Protein AF-A0A7Y4WJK6-F1 (afdb_monomer_lite)

pLDDT: mean 92.84, std 7.15, range [47.56, 98.62]

Foldseek 3Di:
DDDVVVVVVVVVVVVVVVVVVVVVVVVVVVVVVVVVVVVVLVVVLVVLLVVLVPFDLLDLVSLVVLLVSCVVCVVSPCPPPCNVVSVVSNVSSVVNNVLVVQLVVLVVLLVVLLVVLPDDDDALVVLVVSLVSLVVSLVSCVVVDDVVNVVSVVSNVSSVLVNLVNLLVVLLVQCVVCPPPLVRSLVSLVVSLVVLVVQLVVCVVVVPPVSVVRSVVSNVSSLVSQLVSLVVLCVVCVVVFDKDFCLDPPNVVQKDKDDFAQWDWDRDPLKIKTFWHAPVSPFWIKIWGCQVVFFFWKKKKWKKAWQDAWKKKWASDHPHDDPLIDIDIDAQDDPDDDHDPHGDMWIKMWTRGRQKTWIDIDDDPDPDDIDIDRRDSSHRRTHIIMMTGDHRIIMMINTIIMGGSD

Sequence (406 aa):
MLDDAARYGMFAALGLALVVGLVCLFVFRNKAAVKLAREAYEAEVAQIYKDLQGVDLTDPVAAERLIEMAGKKEGTWQDHELAPDIASLVARARSNLTSARERNASLERFTTAEAELKKSELPSERLKDLRRQLDESEVSLADAGAELVARVSQARLTADRLYATRLVEEARAAAREAGSNPRSGLVRLQPVEDELKTLLDRAFTAKNVEMQAFYTPLYQKAIEESDRLATALFQAEGEGLPWIDCLVPPQEGQWNPSKVRGFSHLIQGGALQIVGPDLDAGKMAVISIGDREQWRHFQADIEFVIEKGDLELYLRLGRSPNPNTLVYPLRTTSTSGVILQPGKKYAARISVIGSQFSARFVGEDIDTRPYVEDLAWMKARKGAIGLVVSPETRAKFTRFRVRELR

Secondary structure (DSSP, 8-state):
---HHHHHHHHHHHHHHHHHHHHHHHHHHHHHHHHHHHHHHHHHHHHHHHHHHTS-TTSHHHHHHHHHHHHHTHHHHTTSTTHHHHHHHHHHHHHHHHHHHHHHHHHHHHHHHHHHHTSTT--HHHHHHHHHHHHHHHHHTTTS-HHHHHHHHHHHHHHHHHHHHHHHHHHHHHHHHTTT-HHHHHHHHHHHHHHHHHHHHHHHHTT-HHHHHHHHHHHHHHHHHHHHHHHHHHHHHGGGSPPEETTSTTTGGG-EE---TT-EEEEETTEEEEEPPPGGG-S-EEEEE-TTT--SSEEEEEEEEEEES-EEEEEEE-SS--TTSEEEEEBSS-SSSPBPPTT-EEEEEEEEETTEEEEEE-STT---PPEEEE--TTS-SS-EEEEEE-TT-EEEEEEEEEEE--

Radius of gyration: 42.46 Å; chains: 1; bounding box: 92×77×132 Å

Structure (mmCIF, N/CA/C/O backbone):
data_AF-A0A7Y4WJK6-F1
#
_entry.id   AF-A0A7Y4WJK6-F1
#
loop_
_atom_site.group_PDB
_atom_site.id
_atom_site.type_symbol
_atom_site.label_atom_id
_atom_site.label_alt_id
_atom_site.label_comp_id
_atom_site.label_asym_id
_atom_site.label_entity_id
_atom_site.label_seq_id
_atom_site.pdbx_PDB_ins_code
_atom_site.Cartn_x
_atom_site.Cartn_y
_atom_site.Cartn_z
_atom_site.occupancy
_atom_site.B_iso_or_equiv
_atom_site.auth_seq_id
_atom_site.auth_comp_id
_atom_site.auth_asym_id
_atom_site.auth_atom_id
_atom_site.pdbx_PDB_model_num
ATOM 1 N N . MET A 1 1 ? 63.232 -52.433 -90.706 1.00 55.69 1 MET A N 1
ATOM 2 C CA . MET A 1 1 ? 62.154 -51.583 -91.253 1.00 55.69 1 MET A CA 1
ATOM 3 C C . MET A 1 1 ? 60.944 -51.777 -90.359 1.00 55.69 1 MET A C 1
ATOM 5 O O . MET A 1 1 ? 60.598 -52.923 -90.117 1.00 55.69 1 MET A O 1
ATOM 9 N N . LEU A 1 2 ? 60.397 -50.706 -89.780 1.00 47.56 2 LEU A N 1
ATOM 10 C CA . LEU A 1 2 ? 59.145 -50.788 -89.018 1.00 47.56 2 LEU A CA 1
ATOM 11 C C . LEU A 1 2 ? 58.011 -51.070 -90.009 1.00 47.56 2 LEU A C 1
ATOM 13 O O . LEU A 1 2 ? 57.878 -50.322 -90.976 1.00 47.56 2 LEU A O 1
ATOM 17 N N . ASP A 1 3 ? 57.264 -52.149 -89.769 1.00 65.81 3 ASP A N 1
ATOM 18 C CA . ASP A 1 3 ? 56.035 -52.499 -90.490 1.00 65.81 3 ASP A CA 1
ATOM 19 C C . ASP A 1 3 ? 55.069 -51.301 -90.473 1.00 65.81 3 ASP A C 1
ATOM 21 O O . ASP A 1 3 ? 55.027 -50.541 -89.497 1.00 65.81 3 ASP A O 1
ATOM 25 N N . ASP A 1 4 ? 54.312 -51.098 -91.547 1.00 70.19 4 ASP A N 1
ATOM 26 C CA . ASP A 1 4 ? 53.414 -49.952 -91.696 1.00 70.19 4 ASP A CA 1
ATOM 27 C C . ASP A 1 4 ? 52.376 -49.908 -90.563 1.00 70.19 4 ASP A C 1
ATOM 29 O O . ASP A 1 4 ? 52.038 -48.827 -90.075 1.00 70.19 4 ASP A O 1
ATOM 33 N N . ALA A 1 5 ? 51.987 -51.067 -90.018 1.00 72.12 5 ALA A N 1
ATOM 34 C CA . ALA A 1 5 ? 51.174 -51.166 -88.804 1.00 72.12 5 ALA A CA 1
ATOM 35 C C . ALA A 1 5 ? 51.825 -50.491 -87.574 1.00 72.12 5 ALA A C 1
ATOM 37 O O . ALA A 1 5 ? 51.150 -49.806 -86.802 1.00 72.12 5 ALA A O 1
ATOM 38 N N . ALA A 1 6 ? 53.146 -50.612 -87.407 1.00 72.31 6 ALA A N 1
ATOM 39 C CA . ALA A 1 6 ? 53.887 -49.980 -86.315 1.00 72.31 6 ALA A CA 1
ATOM 40 C C . ALA A 1 6 ? 54.078 -48.466 -86.531 1.00 72.31 6 ALA A C 1
ATOM 42 O O . ALA A 1 6 ? 54.103 -47.701 -85.564 1.00 72.31 6 ALA A O 1
ATOM 43 N N . ARG A 1 7 ? 54.151 -48.005 -87.790 1.00 71.69 7 ARG A N 1
ATOM 44 C CA . ARG A 1 7 ? 54.125 -46.570 -88.130 1.00 71.69 7 ARG A CA 1
ATOM 45 C C . ARG A 1 7 ? 52.771 -45.939 -87.816 1.00 71.69 7 ARG A C 1
ATOM 47 O O . ARG A 1 7 ? 52.741 -44.906 -87.150 1.00 71.69 7 ARG A O 1
ATOM 54 N N . TYR A 1 8 ? 51.666 -46.568 -88.219 1.00 74.06 8 TYR A N 1
ATOM 55 C CA . TYR A 1 8 ? 50.319 -46.103 -87.866 1.00 74.06 8 TYR A CA 1
ATOM 56 C C . TYR A 1 8 ? 50.085 -46.115 -86.349 1.00 74.06 8 TYR A C 1
ATOM 58 O O . TYR A 1 8 ? 49.538 -45.150 -85.816 1.00 74.06 8 TYR A O 1
ATOM 66 N N . GLY A 1 9 ? 50.575 -47.138 -85.640 1.00 72.81 9 GLY A N 1
ATOM 67 C CA . GLY A 1 9 ? 50.543 -47.196 -84.176 1.00 72.81 9 GLY A CA 1
ATOM 68 C C . GLY A 1 9 ? 51.303 -46.045 -83.502 1.00 72.81 9 GLY A C 1
ATOM 69 O O . GLY A 1 9 ? 50.788 -45.447 -82.560 1.00 72.81 9 GLY A O 1
ATOM 70 N N . MET A 1 10 ? 52.482 -45.668 -84.013 1.00 78.88 10 MET A N 1
ATOM 71 C CA . MET A 1 10 ? 53.229 -44.501 -83.518 1.00 78.88 10 MET A CA 1
ATOM 72 C C . MET A 1 10 ? 52.511 -43.177 -83.788 1.00 78.88 10 MET A C 1
ATOM 74 O O . MET A 1 10 ? 52.454 -42.340 -82.891 1.00 78.88 10 MET A O 1
ATOM 78 N N . PHE A 1 11 ? 51.949 -42.968 -84.983 1.00 76.88 11 PHE A N 1
ATOM 79 C CA . PHE A 1 11 ? 51.205 -41.738 -85.285 1.00 76.88 11 PHE A CA 1
ATOM 80 C C . PHE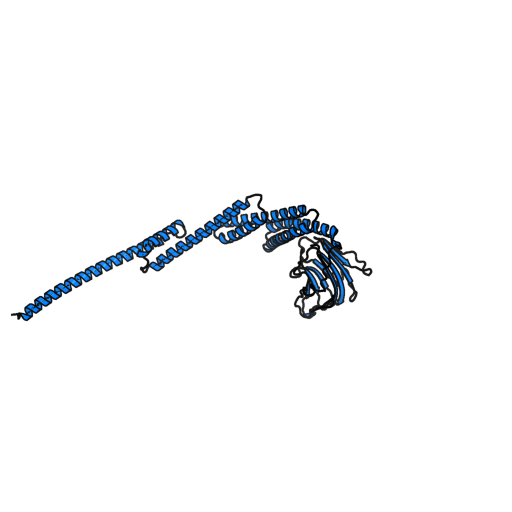 A 1 11 ? 49.920 -41.625 -84.455 1.00 76.88 11 PHE A C 1
ATOM 82 O O . PHE A 1 11 ? 49.604 -40.540 -83.968 1.00 76.88 11 PHE A O 1
ATOM 89 N N . ALA A 1 12 ? 49.223 -42.740 -84.222 1.00 76.06 12 ALA A N 1
ATOM 90 C CA . ALA A 1 12 ? 48.072 -42.790 -83.326 1.00 76.06 12 ALA A CA 1
ATOM 91 C C . ALA A 1 12 ? 48.471 -42.503 -81.867 1.00 76.06 12 ALA A C 1
ATOM 93 O O . ALA A 1 12 ? 47.815 -41.703 -81.204 1.00 76.06 12 ALA A O 1
ATOM 94 N N . ALA A 1 13 ? 49.575 -43.081 -81.380 1.00 77.06 13 ALA A N 1
ATOM 95 C CA . ALA A 1 13 ? 50.097 -42.818 -80.038 1.00 77.06 13 ALA A CA 1
ATOM 96 C C . ALA A 1 13 ? 50.561 -41.360 -79.860 1.00 77.06 13 ALA A C 1
ATOM 98 O O . ALA A 1 13 ? 50.298 -40.759 -78.820 1.00 77.06 13 ALA A O 1
ATOM 99 N N . LEU A 1 14 ? 51.192 -40.766 -80.879 1.00 77.12 14 LEU A N 1
ATOM 100 C CA . LEU A 1 14 ? 51.616 -39.363 -80.868 1.00 77.12 14 LEU A CA 1
ATOM 101 C C . LEU A 1 14 ? 50.408 -38.416 -80.878 1.00 77.12 14 LEU A C 1
ATOM 103 O O . LEU A 1 14 ? 50.378 -37.457 -80.111 1.00 77.12 14 LEU A O 1
ATOM 107 N N . GLY A 1 15 ? 49.390 -38.712 -81.694 1.00 77.50 15 GLY A N 1
ATOM 108 C CA . GLY A 1 15 ? 48.125 -37.976 -81.708 1.00 77.50 15 GLY A CA 1
ATOM 109 C C . GLY A 1 15 ? 47.393 -38.057 -80.368 1.00 77.50 15 GLY A C 1
ATOM 110 O O . GLY A 1 15 ? 46.933 -37.039 -79.853 1.00 77.50 15 GLY A O 1
ATOM 111 N N . LEU A 1 16 ? 47.360 -39.241 -79.749 1.00 81.44 16 LEU A N 1
ATOM 112 C CA . LEU A 1 16 ? 46.761 -39.443 -78.430 1.00 81.44 16 LEU A CA 1
ATOM 113 C C . LEU A 1 16 ? 47.537 -38.698 -77.332 1.00 81.44 16 LEU A C 1
ATOM 115 O O . LEU A 1 16 ? 46.925 -38.046 -76.491 1.00 81.44 16 LEU A O 1
ATOM 119 N N . ALA A 1 17 ? 48.872 -38.716 -77.373 1.00 81.06 17 ALA A N 1
ATOM 120 C CA . ALA A 1 17 ? 49.714 -37.952 -76.453 1.00 81.06 17 ALA A CA 1
ATOM 121 C C . ALA A 1 17 ? 49.498 -36.434 -76.590 1.00 81.06 17 ALA A C 1
ATOM 123 O O . ALA A 1 17 ? 49.477 -35.726 -75.584 1.00 81.06 17 ALA A O 1
ATOM 124 N N . LEU A 1 18 ? 49.274 -35.934 -77.810 1.00 82.38 18 LEU A N 1
ATOM 125 C CA . LEU A 1 18 ? 48.967 -34.524 -78.077 1.00 82.38 18 LEU A CA 1
ATOM 126 C C . LEU A 1 18 ? 47.593 -34.121 -77.518 1.00 82.38 18 LEU A C 1
ATOM 128 O O . LEU A 1 18 ? 47.473 -33.080 -76.871 1.00 82.38 18 LEU A O 1
ATOM 132 N N . VAL A 1 19 ? 46.572 -34.965 -77.703 1.00 80.56 19 VAL A N 1
ATOM 133 C CA . VAL A 1 19 ? 45.224 -34.749 -77.147 1.00 80.56 19 VAL A CA 1
ATOM 134 C C . VAL A 1 19 ? 45.246 -34.795 -75.617 1.00 80.56 19 VAL A C 1
ATOM 136 O O . VAL A 1 19 ? 44.721 -33.890 -74.971 1.00 80.56 19 VAL A O 1
ATOM 139 N N . VAL A 1 20 ? 45.905 -35.793 -75.021 1.00 83.12 20 VAL A N 1
ATOM 140 C CA . VAL A 1 20 ? 46.068 -35.896 -73.560 1.00 83.12 20 VAL A CA 1
ATOM 141 C C . VAL A 1 20 ? 46.860 -34.703 -73.018 1.00 83.12 20 VAL A C 1
ATOM 143 O O . VAL A 1 20 ? 46.471 -34.125 -72.006 1.00 83.12 20 VAL A O 1
ATOM 146 N N . GLY A 1 21 ? 47.918 -34.272 -73.711 1.00 79.50 21 GLY A N 1
ATOM 147 C CA . GLY A 1 21 ? 48.689 -33.079 -73.365 1.00 79.50 21 GLY A CA 1
ATOM 148 C C . GLY A 1 21 ? 47.840 -31.805 -73.351 1.00 79.50 21 GLY A C 1
ATOM 149 O O . GLY A 1 21 ? 47.899 -31.046 -72.384 1.00 79.50 21 GLY A O 1
ATOM 150 N N . LEU A 1 22 ? 46.996 -31.597 -74.368 1.00 77.94 22 LEU A N 1
ATOM 151 C CA . LEU A 1 22 ? 46.071 -30.458 -74.446 1.00 77.94 22 LEU A CA 1
ATOM 152 C C . LEU A 1 22 ? 45.006 -30.486 -73.340 1.00 77.94 22 LEU A C 1
ATOM 154 O O . LEU A 1 22 ? 44.755 -29.456 -72.711 1.00 77.94 22 LEU A O 1
ATOM 158 N N . VAL A 1 23 ? 44.418 -31.654 -73.059 1.00 80.94 23 VAL A N 1
ATOM 159 C CA . VAL A 1 23 ? 43.433 -31.823 -71.977 1.00 80.94 23 VAL A CA 1
ATOM 160 C C . VAL A 1 23 ? 44.075 -31.571 -70.612 1.00 80.94 23 VAL A C 1
ATOM 162 O O . VAL A 1 23 ? 43.521 -30.824 -69.807 1.00 80.94 23 VAL A O 1
ATOM 165 N N . CYS A 1 24 ? 45.267 -32.114 -70.354 1.00 79.75 24 CYS A N 1
ATOM 166 C CA . CYS A 1 24 ? 46.012 -31.858 -69.121 1.00 79.75 24 CYS A CA 1
ATOM 167 C C . CYS A 1 24 ? 46.331 -30.369 -68.955 1.00 79.75 24 CYS A C 1
ATOM 169 O O . CYS A 1 24 ? 46.125 -29.819 -67.876 1.00 79.75 24 CYS A O 1
ATOM 171 N N . LEU A 1 25 ? 46.772 -29.689 -70.016 1.00 80.38 25 LEU A N 1
ATOM 172 C CA . LEU A 1 25 ? 47.079 -28.258 -69.984 1.00 80.38 25 LEU A CA 1
ATOM 173 C C . LEU A 1 25 ? 45.817 -27.419 -69.711 1.00 80.38 25 LEU A C 1
ATOM 175 O O . LEU A 1 25 ? 45.866 -26.491 -68.903 1.00 80.38 25 LEU A O 1
ATOM 179 N N . PHE A 1 26 ? 44.670 -27.782 -70.296 1.00 81.62 26 PHE A N 1
ATOM 180 C CA . PHE A 1 26 ? 43.377 -27.158 -69.999 1.00 81.62 26 PHE A CA 1
ATOM 181 C C . PHE A 1 26 ? 42.953 -27.378 -68.540 1.00 81.62 26 PHE A C 1
ATOM 183 O O . PHE A 1 26 ? 42.590 -26.422 -67.856 1.00 81.62 26 PHE A O 1
ATOM 190 N N . VAL A 1 27 ? 43.072 -28.605 -68.022 1.00 83.81 27 VAL A N 1
ATOM 191 C CA . VAL A 1 27 ? 42.762 -28.933 -66.620 1.00 83.81 27 VAL A CA 1
ATOM 192 C C . VAL A 1 27 ? 43.695 -28.200 -65.654 1.00 83.81 27 VAL A C 1
ATOM 194 O O . VAL A 1 27 ? 43.219 -27.674 -64.652 1.00 83.81 27 VAL A O 1
ATOM 197 N N . PHE A 1 28 ? 44.998 -28.109 -65.937 1.00 82.62 28 PHE A N 1
ATOM 198 C CA . PHE A 1 28 ? 45.945 -27.371 -65.096 1.00 82.62 28 PHE A CA 1
ATOM 199 C C . PHE A 1 28 ? 45.692 -25.863 -65.122 1.00 82.62 28 PHE A C 1
ATOM 201 O O . PHE A 1 28 ? 45.712 -25.241 -64.062 1.00 82.62 28 PHE A O 1
ATOM 208 N N . ARG A 1 29 ? 45.385 -25.273 -66.287 1.00 81.38 29 ARG A N 1
ATOM 209 C CA . ARG A 1 29 ? 44.998 -23.854 -66.378 1.00 81.38 29 ARG A CA 1
ATOM 210 C C . ARG A 1 29 ? 43.688 -23.578 -65.651 1.00 81.38 29 ARG A C 1
ATOM 212 O O . ARG A 1 29 ? 43.610 -22.586 -64.937 1.00 81.38 29 ARG A O 1
ATOM 219 N N . ASN A 1 30 ? 42.700 -24.463 -65.775 1.00 82.94 30 ASN A N 1
ATOM 220 C CA . ASN A 1 30 ? 41.426 -24.322 -65.077 1.00 82.94 30 ASN A CA 1
ATOM 221 C C . ASN A 1 30 ? 41.602 -24.486 -63.557 1.00 82.94 30 ASN A C 1
ATOM 223 O O . ASN A 1 30 ? 41.109 -23.670 -62.792 1.00 82.94 30 ASN A O 1
ATOM 227 N N . LYS A 1 31 ? 42.401 -25.460 -63.097 1.00 84.00 31 LYS A N 1
ATOM 228 C CA . LYS A 1 31 ? 42.748 -25.618 -61.671 1.00 84.00 31 LYS A CA 1
ATOM 229 C C . LYS A 1 31 ? 43.512 -24.416 -61.116 1.00 84.00 31 LYS A C 1
ATOM 231 O O . LYS A 1 31 ? 43.225 -23.997 -60.001 1.00 84.00 31 LYS A O 1
ATOM 236 N N . ALA A 1 32 ? 44.459 -23.857 -61.872 1.00 83.69 32 ALA A N 1
ATOM 237 C CA . ALA A 1 32 ? 45.187 -22.656 -61.470 1.00 83.69 32 ALA A CA 1
ATOM 238 C C . ALA A 1 32 ? 44.264 -21.429 -61.402 1.00 83.69 32 ALA A C 1
ATOM 240 O O . ALA A 1 32 ? 44.330 -20.679 -60.434 1.00 83.69 32 ALA A O 1
ATOM 241 N N . ALA A 1 33 ? 43.363 -21.261 -62.377 1.00 83.19 33 ALA A N 1
ATOM 242 C CA . ALA A 1 33 ? 42.370 -20.188 -62.379 1.00 83.19 33 ALA A CA 1
ATOM 243 C C . ALA A 1 33 ? 41.377 -20.314 -61.212 1.00 83.19 33 ALA A C 1
ATOM 245 O O . ALA A 1 33 ? 41.121 -19.333 -60.523 1.00 83.19 33 ALA A O 1
ATOM 246 N N . VAL A 1 34 ? 40.879 -21.523 -60.935 1.00 86.25 34 VAL A N 1
ATOM 247 C CA . VAL A 1 34 ? 39.997 -21.807 -59.790 1.00 86.25 34 VAL A CA 1
ATOM 248 C C . VAL A 1 34 ? 40.718 -21.573 -58.463 1.00 86.25 34 VAL A C 1
ATOM 250 O O . VAL A 1 34 ? 40.135 -20.999 -57.549 1.00 86.25 34 VAL A O 1
ATOM 253 N N . LYS A 1 35 ? 41.992 -21.972 -58.350 1.00 89.38 35 LYS A N 1
ATOM 254 C CA . LYS A 1 35 ? 42.796 -21.734 -57.146 1.00 89.38 35 LYS A CA 1
ATOM 255 C C . LYS A 1 35 ? 43.020 -20.238 -56.903 1.00 89.38 35 LYS A C 1
ATOM 257 O O . LYS A 1 35 ? 42.784 -19.784 -55.794 1.00 89.38 35 LYS A O 1
ATOM 262 N N . LEU A 1 36 ? 43.401 -19.478 -57.932 1.00 88.75 36 LEU A N 1
ATOM 263 C CA . LEU A 1 36 ? 43.565 -18.023 -57.834 1.00 88.75 36 LEU A CA 1
ATOM 264 C C . LEU A 1 36 ? 42.248 -17.317 -57.491 1.00 88.75 36 LEU A C 1
ATOM 266 O O . LEU A 1 36 ? 42.242 -16.410 -56.667 1.00 88.75 36 LEU A O 1
ATOM 270 N N . ALA A 1 37 ? 41.129 -17.744 -58.085 1.00 88.12 37 ALA A N 1
ATOM 271 C CA . ALA A 1 37 ? 39.809 -17.205 -57.761 1.00 88.12 37 ALA A CA 1
ATOM 272 C C . ALA A 1 37 ? 39.413 -17.496 -56.304 1.00 88.12 37 ALA A C 1
ATOM 274 O O . ALA A 1 37 ? 38.860 -16.627 -55.636 1.00 88.12 37 ALA A O 1
ATOM 275 N N . ARG A 1 38 ? 39.743 -18.689 -55.793 1.00 89.75 38 ARG A N 1
ATOM 276 C CA . ARG A 1 38 ? 39.518 -19.059 -54.392 1.00 89.75 38 ARG A CA 1
ATOM 277 C C . ARG A 1 38 ? 40.401 -18.263 -53.430 1.00 89.75 38 ARG A C 1
ATOM 279 O O . ARG A 1 38 ? 39.884 -17.757 -52.447 1.00 89.75 38 ARG A O 1
ATOM 286 N N . GLU A 1 39 ? 41.692 -18.110 -53.718 1.00 92.06 39 GLU A N 1
ATOM 287 C CA . GLU A 1 39 ? 42.607 -17.300 -52.896 1.00 92.06 39 GLU A CA 1
ATOM 288 C C . GLU A 1 39 ? 42.183 -15.822 -52.874 1.00 92.06 39 GLU A C 1
ATOM 290 O O . GLU A 1 39 ? 42.229 -15.182 -51.826 1.00 92.06 39 GLU A O 1
ATOM 295 N N . ALA A 1 40 ? 41.720 -15.284 -54.008 1.00 91.25 40 ALA A N 1
ATOM 296 C CA . ALA A 1 40 ? 41.178 -13.928 -54.082 1.00 91.25 40 ALA A CA 1
ATOM 297 C C . ALA A 1 40 ? 39.896 -13.775 -53.247 1.00 91.25 40 ALA A C 1
ATOM 299 O O . ALA A 1 40 ? 39.759 -12.790 -52.526 1.00 91.25 40 ALA A O 1
ATOM 300 N N . TYR A 1 41 ? 38.997 -14.762 -53.302 1.00 92.06 41 TYR A N 1
ATOM 301 C CA . TYR A 1 41 ? 37.787 -14.810 -52.481 1.00 92.06 41 TYR A CA 1
ATOM 302 C C . TYR A 1 41 ? 38.105 -14.894 -50.980 1.00 92.06 41 TYR A C 1
ATOM 304 O O . TYR A 1 41 ? 37.588 -14.103 -50.196 1.00 92.06 41 TYR A O 1
ATOM 312 N N . GLU A 1 42 ? 39.004 -15.795 -50.575 1.00 93.75 42 GLU A N 1
ATOM 313 C CA . GLU A 1 42 ? 39.449 -15.936 -49.181 1.00 93.75 42 GLU A CA 1
ATOM 314 C C . GLU A 1 42 ? 40.096 -14.636 -48.669 1.00 93.75 42 GLU A C 1
ATOM 316 O O . GLU A 1 42 ? 39.792 -14.182 -47.565 1.00 93.75 42 GLU A O 1
ATOM 321 N N . ALA A 1 43 ? 40.935 -13.985 -49.484 1.00 93.75 43 ALA A N 1
ATOM 322 C CA . ALA A 1 43 ? 41.545 -12.700 -49.146 1.00 93.75 43 ALA A CA 1
ATOM 323 C C . ALA A 1 43 ? 40.510 -11.569 -49.033 1.00 93.75 43 ALA A C 1
ATOM 325 O O . ALA A 1 43 ? 40.604 -10.736 -48.129 1.00 93.75 43 ALA A O 1
ATOM 326 N N . GLU A 1 44 ? 39.513 -11.543 -49.920 1.00 93.50 44 GLU A N 1
ATOM 327 C CA . GLU A 1 44 ? 38.426 -10.568 -49.873 1.00 93.50 44 GLU A CA 1
ATOM 328 C C . GLU A 1 44 ? 37.595 -10.728 -48.595 1.00 93.50 44 GLU A C 1
ATOM 330 O O . GLU A 1 44 ? 37.392 -9.747 -47.876 1.00 93.50 44 GLU A O 1
ATOM 335 N N . VAL A 1 45 ? 37.175 -11.950 -48.250 1.00 94.06 45 VAL A N 1
ATOM 336 C CA . VAL A 1 45 ? 36.393 -12.198 -47.029 1.00 94.06 45 VAL A CA 1
ATOM 337 C C . VAL A 1 45 ? 37.217 -11.949 -45.765 1.00 94.06 45 VAL A C 1
ATOM 339 O O . VAL A 1 45 ? 36.705 -11.361 -44.810 1.00 94.06 45 VAL A O 1
ATOM 342 N N . ALA A 1 46 ? 38.503 -12.308 -45.752 1.00 94.38 46 ALA A N 1
ATOM 343 C CA . ALA A 1 46 ? 39.397 -11.991 -44.639 1.00 94.38 46 ALA A CA 1
ATOM 344 C C . ALA A 1 46 ? 39.554 -10.474 -44.438 1.00 94.38 46 ALA A C 1
ATOM 346 O O . ALA A 1 46 ? 39.570 -9.998 -43.300 1.00 94.38 46 ALA A O 1
ATOM 347 N N . GLN A 1 47 ? 39.623 -9.703 -45.528 1.00 94.69 47 GLN A N 1
ATOM 348 C CA . GLN A 1 47 ? 39.662 -8.245 -45.457 1.00 94.69 47 GLN A CA 1
ATOM 349 C C . GLN A 1 47 ? 38.339 -7.674 -44.934 1.00 94.69 47 GLN A C 1
ATOM 351 O O . GLN A 1 47 ? 38.373 -6.823 -44.050 1.00 94.69 47 GLN A O 1
ATOM 356 N N . ILE A 1 48 ? 37.188 -8.185 -45.397 1.00 93.69 48 ILE A N 1
ATOM 357 C CA . ILE A 1 48 ? 35.868 -7.813 -44.857 1.00 93.69 48 ILE A CA 1
ATOM 358 C C . ILE A 1 48 ? 35.838 -8.050 -43.349 1.00 93.69 48 ILE A C 1
ATOM 360 O O . ILE A 1 48 ? 35.504 -7.147 -42.591 1.00 93.69 48 ILE A O 1
ATOM 364 N N . TYR A 1 49 ? 36.222 -9.244 -42.899 1.00 95.75 49 TYR A N 1
ATOM 365 C CA . TYR A 1 49 ? 36.230 -9.572 -41.479 1.00 95.75 49 TYR A CA 1
ATOM 366 C C . TYR A 1 49 ? 37.122 -8.619 -40.670 1.00 95.75 49 TYR A C 1
ATOM 368 O O . TYR A 1 49 ? 36.692 -8.098 -39.642 1.00 95.75 49 TYR A O 1
ATOM 376 N N . LYS A 1 50 ? 38.331 -8.328 -41.163 1.00 96.06 50 LYS A N 1
ATOM 377 C CA . LYS A 1 50 ? 39.265 -7.390 -40.528 1.00 96.06 50 LYS A CA 1
ATOM 378 C C . LYS A 1 50 ? 38.695 -5.972 -40.432 1.00 96.06 50 LYS A C 1
ATOM 380 O O . LYS A 1 50 ? 38.835 -5.336 -39.388 1.00 96.06 50 LYS A O 1
ATOM 385 N N . ASP A 1 51 ? 38.042 -5.499 -41.491 1.00 93.00 51 ASP A N 1
ATOM 386 C CA . ASP A 1 51 ? 37.404 -4.182 -41.523 1.00 93.00 51 ASP A CA 1
ATOM 387 C C . ASP A 1 51 ? 36.267 -4.096 -40.494 1.00 93.00 51 ASP A C 1
ATOM 389 O O . ASP A 1 51 ? 36.169 -3.106 -39.770 1.00 93.00 51 ASP A O 1
ATOM 393 N N . LEU A 1 52 ? 35.447 -5.149 -40.369 1.00 94.69 52 LEU A N 1
ATOM 394 C CA . LEU A 1 52 ? 34.352 -5.208 -39.392 1.00 94.69 52 LEU A CA 1
ATOM 395 C C . LEU A 1 52 ? 34.868 -5.342 -37.949 1.00 94.69 52 LEU A C 1
ATOM 397 O O . LEU A 1 52 ? 34.303 -4.745 -37.037 1.00 94.69 52 LEU A O 1
ATOM 401 N N . GLN A 1 53 ? 35.948 -6.095 -37.721 1.00 95.31 53 GLN A N 1
ATOM 402 C CA . GLN A 1 53 ? 36.524 -6.292 -36.386 1.00 95.31 53 GLN A CA 1
ATOM 403 C C . GLN A 1 53 ? 37.110 -4.998 -35.797 1.00 95.31 53 GLN A C 1
ATOM 405 O O . GLN A 1 53 ? 37.135 -4.837 -34.578 1.00 95.31 53 GLN A O 1
ATOM 410 N N . GLY A 1 54 ? 37.576 -4.077 -36.646 1.00 92.62 54 GLY A N 1
ATOM 411 C CA . GLY A 1 54 ? 38.129 -2.787 -36.226 1.00 92.62 54 GLY A CA 1
ATOM 412 C C . GLY A 1 54 ? 37.088 -1.738 -35.824 1.00 92.62 54 GLY A C 1
ATOM 413 O O . GLY A 1 54 ? 37.467 -0.655 -35.382 1.00 92.62 54 GLY A O 1
ATOM 414 N N . VAL A 1 55 ? 35.793 -2.023 -35.989 1.00 94.25 55 VAL A N 1
ATOM 415 C CA . VAL A 1 55 ? 34.719 -1.077 -35.677 1.00 94.25 55 VAL A CA 1
ATOM 416 C C . VAL A 1 55 ? 34.412 -1.091 -34.180 1.00 94.25 55 VAL A C 1
ATOM 418 O O . VAL A 1 55 ? 34.131 -2.138 -33.597 1.00 94.25 55 VAL A O 1
ATOM 421 N N . ASP A 1 56 ? 34.400 0.089 -33.561 1.00 93.31 56 ASP A N 1
ATOM 422 C CA . ASP A 1 56 ? 33.937 0.249 -32.185 1.00 93.31 56 ASP A CA 1
ATOM 423 C C . ASP A 1 56 ? 32.417 0.041 -32.104 1.00 93.31 56 ASP A C 1
ATOM 425 O O . ASP A 1 56 ? 31.626 0.889 -32.510 1.00 93.31 56 ASP A O 1
ATOM 429 N N . LEU A 1 57 ? 31.996 -1.102 -31.563 1.00 91.88 57 LEU A N 1
ATOM 430 C CA . LEU A 1 57 ? 30.581 -1.446 -31.413 1.00 91.88 57 LEU A CA 1
ATOM 431 C C . LEU A 1 57 ? 29.862 -0.631 -30.328 1.00 91.88 57 LEU A C 1
ATOM 433 O O . LEU A 1 57 ? 28.648 -0.789 -30.172 1.00 91.88 57 LEU A O 1
ATOM 437 N N . THR A 1 58 ? 30.584 0.168 -29.537 1.00 88.62 58 THR A N 1
ATOM 438 C CA . THR A 1 58 ? 29.994 1.017 -28.494 1.00 88.62 58 THR A CA 1
ATOM 439 C C . THR A 1 58 ? 29.465 2.341 -29.045 1.00 88.62 58 THR A C 1
ATOM 441 O O . THR A 1 58 ? 28.548 2.910 -28.451 1.00 88.62 58 THR A O 1
ATOM 444 N N . ASP A 1 59 ? 29.959 2.782 -30.208 1.00 92.06 59 ASP A N 1
ATOM 445 C CA . ASP A 1 59 ? 29.420 3.915 -30.960 1.00 92.06 59 ASP A CA 1
ATOM 446 C C . ASP A 1 59 ? 28.243 3.455 -31.852 1.00 92.06 59 ASP A C 1
ATOM 448 O O . ASP A 1 59 ? 28.437 2.656 -32.776 1.00 92.06 59 ASP A O 1
ATOM 452 N N . PRO A 1 60 ? 27.009 3.956 -31.632 1.00 90.69 60 PRO A N 1
ATOM 453 C CA . PRO A 1 60 ? 25.845 3.593 -32.440 1.00 90.69 60 PRO A CA 1
ATOM 454 C C . PRO A 1 60 ? 26.017 3.856 -33.941 1.00 90.69 60 PRO A C 1
ATOM 456 O O . PRO A 1 60 ? 25.507 3.081 -34.751 1.00 90.69 60 PRO A O 1
ATOM 459 N N . VAL A 1 61 ? 26.744 4.915 -34.323 1.00 93.88 61 VAL A N 1
ATOM 460 C CA . VAL A 1 61 ? 26.977 5.259 -35.737 1.00 93.88 61 VAL A CA 1
ATOM 461 C C . VAL A 1 61 ? 27.921 4.244 -36.377 1.00 93.88 61 VAL A C 1
ATOM 463 O O . VAL A 1 61 ? 27.707 3.802 -37.507 1.00 93.88 61 VAL A O 1
ATOM 466 N N . ALA A 1 62 ? 28.960 3.842 -35.650 1.00 92.75 62 ALA A N 1
ATOM 467 C CA . ALA A 1 62 ? 29.898 2.819 -36.081 1.00 92.75 62 ALA A CA 1
ATOM 468 C C . ALA A 1 62 ? 29.223 1.436 -36.185 1.00 92.75 62 ALA A C 1
ATOM 470 O O . ALA A 1 62 ? 29.392 0.745 -37.192 1.00 92.75 62 ALA A O 1
ATOM 471 N N . ALA A 1 63 ? 28.377 1.066 -35.216 1.00 93.62 63 ALA A N 1
ATOM 472 C CA . ALA A 1 63 ? 27.592 -0.169 -35.250 1.00 93.62 63 ALA A CA 1
ATOM 473 C C . ALA A 1 63 ? 26.63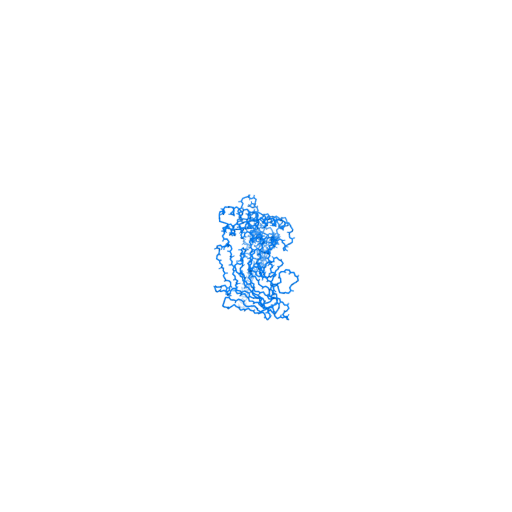0 -0.231 -36.455 1.00 93.62 63 ALA A C 1
ATOM 475 O O . ALA A 1 63 ? 26.520 -1.272 -37.105 1.00 93.62 63 ALA A O 1
ATOM 476 N N . GLU A 1 64 ? 25.968 0.879 -36.799 1.00 95.31 64 GLU A N 1
ATOM 477 C CA . GLU A 1 64 ? 25.102 0.964 -37.982 1.00 95.31 64 GLU A CA 1
ATOM 478 C C . GLU A 1 64 ? 25.897 0.801 -39.285 1.00 95.31 64 GLU A C 1
ATOM 480 O O . GLU A 1 64 ? 25.516 0.005 -40.148 1.00 95.31 64 GLU A O 1
ATOM 485 N N . ARG A 1 65 ? 27.060 1.461 -39.389 1.00 94.69 65 ARG A N 1
ATOM 486 C CA . ARG A 1 65 ? 27.978 1.300 -40.529 1.00 94.69 65 ARG A CA 1
ATOM 487 C C . ARG A 1 65 ? 28.456 -0.140 -40.694 1.00 94.69 65 ARG A C 1
ATOM 489 O O . ARG A 1 65 ? 28.557 -0.609 -41.824 1.00 94.69 65 ARG A O 1
ATOM 496 N N . LEU A 1 66 ? 28.736 -0.850 -39.599 1.00 96.38 66 LEU A N 1
ATOM 497 C CA . LEU A 1 66 ? 29.116 -2.265 -39.644 1.00 96.38 66 LEU A CA 1
ATOM 498 C C . LEU A 1 66 ? 27.993 -3.125 -40.223 1.00 96.38 66 LEU A C 1
ATOM 500 O O . LEU A 1 66 ? 28.248 -3.946 -41.103 1.00 96.38 66 LEU A O 1
ATOM 504 N N . ILE A 1 67 ? 26.755 -2.927 -39.758 1.00 96.25 67 ILE A N 1
ATOM 505 C CA . ILE A 1 67 ? 25.585 -3.666 -40.252 1.00 96.25 67 ILE A CA 1
ATOM 506 C C . ILE A 1 67 ? 25.377 -3.394 -41.746 1.00 96.25 67 ILE A C 1
ATOM 508 O O . ILE A 1 67 ? 25.156 -4.331 -42.513 1.00 96.25 67 ILE A O 1
ATOM 512 N N . GLU A 1 68 ? 25.479 -2.132 -42.167 1.00 96.69 68 GLU A N 1
ATOM 513 C CA . GLU A 1 68 ? 25.346 -1.741 -43.571 1.00 96.69 68 GLU A CA 1
ATOM 514 C C . GLU A 1 68 ? 26.451 -2.364 -44.440 1.00 96.69 68 GLU A C 1
ATOM 516 O O . GLU A 1 68 ? 26.172 -2.907 -45.511 1.00 96.69 68 GLU A O 1
ATOM 521 N N . MET A 1 69 ? 27.704 -2.326 -43.977 1.00 94.06 69 MET A N 1
ATOM 522 C CA . MET A 1 69 ? 28.853 -2.880 -44.694 1.00 94.06 69 MET A CA 1
ATOM 523 C C . MET A 1 69 ? 28.763 -4.402 -44.835 1.00 94.06 69 MET A C 1
ATOM 525 O O . MET A 1 69 ? 28.988 -4.926 -45.928 1.00 94.06 69 MET A O 1
ATOM 529 N N . ALA A 1 70 ? 28.400 -5.104 -43.758 1.00 95.38 70 ALA A N 1
ATOM 530 C CA . ALA A 1 70 ? 28.210 -6.549 -43.778 1.00 95.38 70 ALA A CA 1
ATOM 531 C C . ALA A 1 70 ? 27.045 -6.947 -44.696 1.00 95.38 70 ALA A C 1
ATOM 533 O O . ALA A 1 70 ? 27.200 -7.867 -45.496 1.00 95.38 70 ALA A O 1
ATOM 534 N N . GLY A 1 71 ? 25.921 -6.220 -44.648 1.00 95.88 71 GLY A N 1
ATOM 535 C CA . GLY A 1 71 ? 24.752 -6.473 -45.497 1.00 95.88 71 GLY A CA 1
ATOM 536 C C . GLY A 1 71 ? 25.019 -6.238 -46.987 1.00 95.88 71 GLY A C 1
ATOM 537 O O . GLY A 1 71 ? 24.649 -7.061 -47.818 1.00 95.88 71 GLY A O 1
ATOM 538 N N . LYS A 1 72 ? 25.745 -5.169 -47.350 1.00 96.12 72 LYS A N 1
ATOM 539 C CA . LYS A 1 72 ? 26.134 -4.907 -48.753 1.00 96.12 72 LYS A CA 1
ATOM 540 C C . LYS A 1 72 ? 26.998 -6.013 -49.361 1.00 96.12 72 LYS A C 1
ATOM 542 O O . LYS A 1 72 ? 27.019 -6.150 -50.580 1.00 96.12 72 LYS A O 1
ATOM 547 N N . LYS A 1 73 ? 27.719 -6.769 -48.528 1.00 95.31 73 LYS A N 1
ATOM 548 C CA . LYS A 1 73 ? 28.630 -7.841 -48.947 1.00 95.31 73 LYS A CA 1
ATOM 549 C C . LYS A 1 73 ? 28.149 -9.238 -48.546 1.00 95.31 73 LYS A C 1
ATOM 551 O O . LYS A 1 73 ? 28.936 -10.171 -48.617 1.00 95.31 73 LYS A O 1
ATOM 556 N N . GLU A 1 74 ? 26.890 -9.396 -48.131 1.00 94.81 74 GLU A N 1
ATOM 557 C CA . GLU A 1 74 ? 26.351 -10.659 -47.597 1.00 94.81 74 GLU A CA 1
ATOM 558 C C . GLU A 1 74 ? 26.586 -11.842 -48.542 1.00 94.81 74 GLU A C 1
ATOM 560 O O . GLU A 1 74 ? 27.179 -12.841 -48.140 1.00 94.81 74 GLU A O 1
ATOM 565 N N . GLY A 1 75 ? 26.279 -11.671 -49.832 1.00 93.81 75 GLY A N 1
ATOM 566 C CA . GLY A 1 75 ? 26.521 -12.698 -50.851 1.00 93.81 75 GLY A CA 1
ATOM 567 C C . GLY A 1 75 ? 27.997 -13.061 -51.077 1.00 93.81 75 GLY A C 1
ATOM 568 O O . GLY A 1 75 ? 28.272 -14.067 -51.719 1.00 93.81 75 GLY A O 1
ATOM 569 N N . THR A 1 76 ? 28.943 -12.269 -50.562 1.00 92.50 76 THR A N 1
ATOM 570 C CA . THR A 1 76 ? 30.387 -12.526 -50.667 1.00 92.50 76 THR A CA 1
ATOM 571 C C . THR A 1 76 ? 30.924 -13.327 -49.485 1.00 92.50 76 THR A C 1
ATOM 573 O O . THR A 1 76 ? 31.925 -14.004 -49.638 1.00 92.50 76 THR A O 1
ATOM 576 N N . TRP A 1 77 ? 30.327 -13.264 -48.294 1.00 95.62 77 TRP A N 1
ATOM 577 C CA . TRP A 1 77 ? 30.901 -13.925 -47.110 1.00 95.62 77 TRP A CA 1
ATOM 578 C C . TRP A 1 77 ? 30.021 -15.019 -46.511 1.00 95.62 77 TRP A C 1
ATOM 580 O O . TRP A 1 77 ? 30.523 -15.797 -45.704 1.00 95.62 77 TRP A O 1
ATOM 590 N N . GLN A 1 78 ? 28.742 -15.107 -46.883 1.00 94.56 78 GLN A N 1
ATOM 591 C CA . GLN A 1 78 ? 27.767 -15.996 -46.240 1.00 94.56 78 GLN A CA 1
ATOM 592 C C . GLN A 1 78 ? 28.124 -17.490 -46.324 1.00 94.56 78 GLN A C 1
ATOM 594 O O . GLN A 1 78 ? 27.858 -18.226 -45.377 1.00 94.56 78 GLN A O 1
ATOM 599 N N . ASP A 1 79 ? 28.785 -17.916 -47.403 1.00 94.06 79 ASP A N 1
ATOM 600 C CA . ASP A 1 79 ? 29.230 -19.302 -47.607 1.00 94.06 79 ASP A CA 1
ATOM 601 C C . ASP A 1 79 ? 30.706 -19.532 -47.206 1.00 94.06 79 ASP A C 1
ATOM 603 O O . ASP A 1 79 ? 31.282 -20.584 -47.486 1.00 94.06 79 ASP A O 1
ATOM 607 N N . HIS A 1 80 ? 31.359 -18.543 -46.583 1.00 96.31 80 HIS A N 1
ATOM 608 C CA . HIS A 1 80 ? 32.756 -18.627 -46.144 1.00 96.31 80 HIS A CA 1
ATOM 609 C C . HIS A 1 80 ? 32.882 -19.194 -44.718 1.00 96.31 80 HIS A C 1
ATOM 611 O O . HIS A 1 80 ? 31.993 -19.039 -43.886 1.00 96.31 80 HIS A O 1
ATOM 617 N N . GLU A 1 81 ? 34.041 -19.764 -44.374 1.00 95.06 81 GLU A N 1
ATOM 618 C CA . GLU A 1 81 ? 34.321 -20.299 -43.026 1.00 95.06 81 GLU A CA 1
ATOM 619 C C . GLU A 1 81 ? 34.238 -19.234 -41.912 1.00 95.06 81 GLU A C 1
ATOM 621 O O . GLU A 1 81 ? 33.947 -19.555 -40.764 1.00 95.06 81 GLU A O 1
ATOM 626 N N . LEU A 1 82 ? 34.435 -17.959 -42.265 1.00 95.88 82 LEU A N 1
ATOM 627 C CA . LEU A 1 82 ? 34.325 -16.795 -41.365 1.00 95.88 82 LEU A CA 1
ATOM 628 C C . LEU A 1 82 ? 32.889 -16.264 -41.223 1.00 95.88 82 LEU A C 1
ATOM 630 O O . LEU A 1 82 ? 32.659 -15.315 -40.470 1.00 95.88 82 LEU A O 1
ATOM 634 N N . ALA A 1 83 ? 31.913 -16.844 -41.928 1.00 95.88 83 ALA A N 1
ATOM 635 C CA . ALA A 1 83 ? 30.519 -16.415 -41.847 1.00 95.88 83 ALA A CA 1
ATOM 636 C C . ALA A 1 83 ? 29.965 -16.393 -40.407 1.00 95.88 83 ALA A C 1
ATOM 638 O O . ALA A 1 83 ? 29.303 -15.411 -40.063 1.00 95.88 83 ALA A O 1
ATOM 639 N N . PRO A 1 84 ? 30.248 -17.381 -39.527 1.00 97.19 84 PRO A N 1
ATOM 640 C CA . PRO A 1 84 ? 29.775 -17.349 -38.142 1.00 97.19 84 PRO A CA 1
ATOM 641 C C . PRO A 1 84 ? 30.331 -16.164 -37.340 1.00 97.19 84 PRO A C 1
ATOM 643 O O . PRO A 1 84 ? 29.602 -15.549 -36.559 1.00 97.19 84 PRO A O 1
ATOM 646 N N . A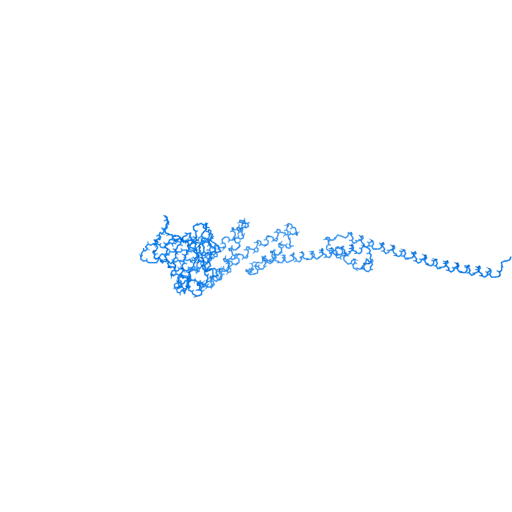SP A 1 85 ? 31.598 -15.802 -37.558 1.00 97.00 85 ASP A N 1
ATOM 647 C CA . ASP A 1 85 ? 32.252 -14.697 -36.853 1.00 97.00 85 ASP A CA 1
ATOM 648 C C . ASP A 1 85 ? 31.720 -13.338 -37.322 1.00 97.00 85 ASP A C 1
ATOM 650 O O . ASP A 1 85 ? 31.413 -12.464 -36.502 1.00 97.00 85 ASP A O 1
ATOM 654 N N . ILE A 1 86 ? 31.534 -13.176 -38.638 1.00 96.25 86 ILE A N 1
ATOM 655 C CA . ILE A 1 86 ? 30.906 -11.988 -39.230 1.00 96.25 86 ILE A CA 1
ATOM 656 C C . ILE A 1 86 ? 29.457 -11.859 -38.738 1.00 96.25 86 ILE A C 1
ATOM 658 O O . ILE A 1 86 ? 29.057 -10.788 -38.275 1.00 96.25 86 ILE A O 1
ATOM 662 N N . ALA A 1 87 ? 28.684 -12.948 -38.740 1.00 96.56 87 ALA A N 1
ATOM 663 C CA . ALA A 1 87 ? 27.317 -12.960 -38.221 1.00 96.56 87 ALA A CA 1
ATOM 664 C C . ALA A 1 87 ? 27.260 -12.602 -36.724 1.00 96.56 87 ALA A C 1
ATOM 666 O O . ALA A 1 87 ? 26.386 -11.844 -36.303 1.00 96.56 87 ALA A O 1
ATOM 667 N N . SER A 1 88 ? 28.219 -13.079 -35.924 1.00 96.94 88 SER A N 1
ATOM 668 C CA . SER A 1 88 ? 28.359 -12.728 -34.505 1.00 96.94 88 SER A CA 1
ATOM 669 C C . SER A 1 88 ? 28.666 -11.239 -34.292 1.00 96.94 88 SER A C 1
ATOM 671 O O . SER A 1 88 ? 28.099 -10.606 -33.396 1.00 96.94 88 SER A O 1
ATOM 673 N N . LEU A 1 89 ? 29.527 -10.634 -35.120 1.00 96.00 89 LEU A N 1
ATOM 674 C CA . LEU A 1 89 ? 29.778 -9.185 -35.102 1.00 96.00 89 LEU A CA 1
ATOM 675 C C . LEU A 1 89 ? 28.514 -8.388 -35.451 1.00 96.00 89 LEU A C 1
ATOM 677 O O . LEU A 1 89 ? 28.154 -7.464 -34.719 1.00 96.00 89 LEU A O 1
ATOM 681 N N . VAL A 1 90 ? 27.799 -8.783 -36.508 1.00 96.50 90 VAL A N 1
ATOM 682 C CA . VAL A 1 90 ? 26.536 -8.148 -36.918 1.00 96.50 90 VAL A CA 1
ATOM 683 C C . VAL A 1 90 ? 25.473 -8.268 -35.823 1.00 96.50 90 VAL A C 1
ATOM 685 O O . VAL A 1 90 ? 24.786 -7.290 -35.523 1.00 96.50 90 VAL A O 1
ATOM 688 N N . ALA A 1 91 ? 25.342 -9.435 -35.189 1.00 96.81 91 ALA A N 1
ATOM 689 C CA . ALA A 1 91 ? 24.394 -9.653 -34.098 1.00 96.81 91 ALA A CA 1
ATOM 690 C C . ALA A 1 91 ? 24.705 -8.767 -32.881 1.00 96.81 91 ALA A C 1
ATOM 692 O O . ALA A 1 91 ? 23.798 -8.132 -32.339 1.00 96.81 91 ALA A O 1
ATOM 693 N N . ARG A 1 92 ? 25.982 -8.656 -32.489 1.00 96.31 92 ARG A N 1
ATOM 694 C CA . ARG A 1 92 ? 26.418 -7.755 -31.408 1.00 96.31 92 ARG A CA 1
ATOM 695 C C . ARG A 1 92 ? 26.160 -6.288 -31.742 1.00 96.31 92 ARG A C 1
ATOM 697 O O . ARG A 1 92 ? 25.616 -5.574 -30.905 1.00 96.31 92 ARG A O 1
ATOM 704 N N . ALA A 1 93 ? 26.471 -5.853 -32.963 1.00 95.62 93 ALA A N 1
ATOM 705 C CA . ALA A 1 93 ? 26.185 -4.494 -33.422 1.00 95.62 93 ALA A CA 1
ATOM 706 C C . ALA A 1 93 ? 24.681 -4.175 -33.360 1.00 95.62 93 ALA A C 1
ATOM 708 O O . ALA A 1 93 ? 24.291 -3.133 -32.835 1.00 95.62 93 ALA A O 1
ATOM 709 N N . ARG A 1 94 ? 23.823 -5.101 -33.820 1.00 96.19 94 ARG A N 1
ATOM 710 C CA . ARG A 1 94 ? 22.358 -4.967 -33.721 1.00 96.19 94 ARG A CA 1
ATOM 711 C C . ARG A 1 94 ? 21.895 -4.879 -32.269 1.00 96.19 94 ARG A C 1
ATOM 713 O O . ARG A 1 94 ? 21.099 -4.003 -31.949 1.00 96.19 94 ARG A O 1
ATOM 720 N N . SER A 1 95 ? 22.406 -5.749 -31.397 1.00 95.12 95 SER A N 1
ATOM 721 C CA . SER A 1 95 ? 22.081 -5.735 -29.967 1.00 95.12 95 SER A CA 1
ATOM 722 C C . SER A 1 95 ? 22.453 -4.401 -29.318 1.00 95.12 95 SER A C 1
ATOM 724 O O . SER A 1 95 ? 21.613 -3.790 -28.664 1.00 95.12 95 SER A O 1
ATOM 726 N N . ASN A 1 96 ? 23.673 -3.907 -29.549 1.00 93.69 96 ASN A N 1
ATOM 727 C CA . ASN A 1 96 ? 24.140 -2.635 -28.992 1.00 93.69 96 ASN A CA 1
ATOM 728 C C . ASN A 1 96 ? 23.300 -1.451 -29.478 1.00 93.69 96 ASN A C 1
ATOM 730 O O . ASN A 1 96 ? 22.959 -0.571 -28.690 1.00 93.69 96 ASN A O 1
ATOM 734 N N . LEU A 1 97 ? 22.934 -1.441 -30.760 1.00 94.56 97 LEU A N 1
ATOM 735 C CA . LEU A 1 97 ? 22.106 -0.397 -31.352 1.00 94.56 97 LEU A CA 1
ATOM 736 C C . LEU A 1 97 ? 20.672 -0.419 -30.798 1.00 94.56 97 LEU A C 1
ATOM 738 O O . LEU A 1 97 ? 20.122 0.642 -30.500 1.00 94.56 97 LEU A O 1
ATOM 742 N N . THR A 1 98 ? 20.089 -1.599 -30.573 1.00 94.56 98 THR A N 1
ATOM 743 C CA . THR A 1 98 ? 18.804 -1.739 -29.868 1.00 94.56 98 THR A CA 1
ATOM 744 C C . THR A 1 98 ? 18.902 -1.213 -28.437 1.00 94.56 98 THR A C 1
ATOM 746 O O . THR A 1 98 ? 18.122 -0.339 -28.063 1.00 94.56 98 THR A O 1
ATOM 749 N N . SER A 1 99 ? 19.911 -1.631 -27.667 1.00 90.94 99 SER A N 1
ATOM 750 C CA . SER A 1 99 ? 20.109 -1.150 -26.293 1.00 90.94 99 SER A CA 1
ATOM 751 C C . SER A 1 99 ? 20.383 0.358 -26.225 1.00 90.94 99 SER A C 1
ATOM 753 O O . SER A 1 99 ? 19.943 1.035 -25.298 1.00 90.94 99 SER A O 1
ATOM 755 N N . ALA A 1 100 ? 21.093 0.933 -27.201 1.00 91.44 100 ALA A N 1
ATOM 756 C CA . ALA A 1 100 ? 21.289 2.379 -27.295 1.00 91.44 100 ALA A CA 1
ATOM 757 C C . ALA A 1 100 ? 19.969 3.115 -27.583 1.00 91.44 100 ALA A C 1
ATOM 759 O O . ALA A 1 100 ? 19.682 4.125 -26.940 1.00 91.44 100 ALA A O 1
ATOM 760 N N . ARG A 1 101 ? 19.134 2.591 -28.492 1.00 93.19 101 ARG A N 1
ATOM 761 C CA . ARG A 1 101 ? 17.801 3.145 -28.785 1.00 93.19 101 ARG A CA 1
ATOM 762 C C . ARG A 1 101 ? 16.879 3.090 -27.569 1.00 93.19 101 ARG A C 1
ATOM 764 O O . ARG A 1 101 ? 16.228 4.085 -27.270 1.00 93.19 101 ARG A O 1
ATOM 771 N N . GLU A 1 102 ? 16.851 1.972 -26.849 1.00 93.19 102 GLU A N 1
ATOM 772 C CA . GLU A 1 102 ? 16.045 1.808 -25.632 1.00 93.19 102 GLU A CA 1
ATOM 773 C C . GLU A 1 102 ? 16.480 2.765 -24.516 1.00 93.19 102 GLU A C 1
ATOM 775 O O . GLU A 1 102 ? 15.633 3.415 -23.896 1.00 93.19 102 GLU A O 1
ATOM 780 N N . ARG A 1 103 ? 17.794 2.923 -24.300 1.00 91.38 103 ARG A N 1
ATOM 781 C CA . ARG A 1 103 ? 18.332 3.906 -23.346 1.00 91.38 103 ARG A CA 1
ATOM 782 C C . ARG A 1 103 ? 17.970 5.336 -23.735 1.00 91.38 103 ARG A C 1
ATOM 784 O O . ARG A 1 103 ? 17.503 6.086 -22.884 1.00 91.38 103 ARG A O 1
ATOM 791 N N . ASN A 1 104 ? 18.113 5.704 -25.009 1.00 92.88 104 ASN A N 1
ATOM 792 C CA . ASN A 1 104 ? 17.749 7.039 -25.491 1.00 92.88 104 ASN A CA 1
ATOM 793 C C . ASN A 1 104 ? 16.245 7.312 -25.352 1.00 92.88 104 ASN A C 1
ATOM 795 O O . ASN A 1 104 ? 15.865 8.378 -24.877 1.00 92.88 104 ASN A O 1
ATOM 799 N N . ALA A 1 105 ? 15.391 6.341 -25.685 1.00 94.69 105 ALA A N 1
ATOM 800 C CA . ALA A 1 105 ? 13.948 6.459 -25.492 1.00 94.69 105 ALA A CA 1
ATOM 801 C C . ALA A 1 105 ? 13.581 6.610 -24.005 1.00 94.69 105 ALA A C 1
ATOM 803 O O . ALA A 1 105 ? 12.700 7.395 -23.655 1.00 94.69 105 ALA A O 1
ATOM 804 N N . SER A 1 106 ? 14.272 5.891 -23.117 1.00 95.06 106 SER A N 1
ATOM 805 C CA . SER A 1 106 ? 14.086 6.013 -21.664 1.00 95.06 106 SER A CA 1
ATOM 806 C C . SER A 1 106 ? 14.534 7.385 -21.152 1.00 95.06 106 SER A C 1
ATOM 808 O O . SER A 1 106 ? 13.821 8.014 -20.373 1.00 95.06 106 SER A O 1
ATOM 810 N N . LEU A 1 107 ? 15.658 7.906 -21.654 1.00 96.00 107 LEU A N 1
ATOM 811 C CA . LEU A 1 107 ? 16.149 9.249 -21.340 1.00 96.00 107 LEU A CA 1
ATOM 812 C C . LEU A 1 107 ? 15.197 10.350 -21.829 1.00 96.00 107 LEU A C 1
ATOM 814 O O . LEU A 1 107 ? 14.979 11.333 -21.122 1.00 96.00 107 LEU A O 1
ATOM 818 N N . GLU A 1 108 ? 14.612 10.199 -23.015 1.00 96.75 108 GLU A N 1
ATOM 819 C CA . GLU A 1 108 ? 13.630 11.142 -23.556 1.00 96.75 108 GLU A CA 1
ATOM 820 C C . GLU A 1 108 ? 12.346 11.156 -22.713 1.00 96.75 108 GLU A C 1
ATOM 822 O O . GLU A 1 108 ? 11.849 12.227 -22.347 1.00 96.75 108 GLU A O 1
ATOM 827 N N . ARG A 1 109 ? 11.845 9.972 -22.328 1.00 95.81 109 ARG A N 1
ATOM 828 C CA . ARG A 1 109 ? 10.704 9.839 -21.406 1.00 95.81 109 ARG A CA 1
ATOM 829 C C . ARG A 1 109 ? 11.000 10.480 -20.055 1.00 95.81 109 ARG A C 1
ATOM 831 O O . ARG A 1 109 ? 10.186 11.270 -19.579 1.00 95.81 109 ARG A O 1
ATOM 838 N N . PHE A 1 110 ? 12.170 10.202 -19.478 1.00 97.81 110 PHE A N 1
ATOM 839 C CA . PHE A 1 110 ? 12.613 10.826 -18.233 1.00 97.81 110 PHE A CA 1
ATOM 840 C C . PHE A 1 110 ? 12.672 12.352 -18.364 1.00 97.81 110 PHE A C 1
ATOM 842 O O . PHE A 1 110 ? 12.112 13.063 -17.537 1.00 97.81 110 PHE A O 1
ATOM 849 N N . THR A 1 111 ? 13.296 12.864 -19.425 1.00 97.12 111 THR A N 1
ATOM 850 C CA . THR A 1 111 ? 13.443 14.309 -19.658 1.00 97.12 111 THR A CA 1
ATOM 851 C C . THR A 1 111 ? 12.084 14.993 -19.808 1.00 97.12 111 THR A C 1
ATOM 853 O O . THR A 1 111 ? 11.867 16.079 -19.271 1.00 97.12 111 THR A O 1
ATOM 856 N N . THR A 1 112 ? 11.141 14.335 -20.483 1.00 97.00 112 THR A N 1
ATOM 857 C CA . THR A 1 112 ? 9.758 14.807 -20.617 1.00 97.00 112 THR A CA 1
ATOM 858 C C . THR A 1 112 ? 9.055 14.852 -19.261 1.00 97.00 112 THR A C 1
ATOM 860 O O . THR A 1 112 ? 8.454 15.872 -18.920 1.00 97.00 112 THR A O 1
ATOM 863 N N . ALA A 1 113 ? 9.174 13.789 -18.460 1.00 96.75 113 ALA A N 1
ATOM 864 C CA . ALA A 1 113 ? 8.608 13.733 -17.114 1.00 96.75 113 ALA A CA 1
ATOM 865 C C . ALA A 1 113 ? 9.224 14.799 -16.187 1.00 96.75 113 ALA A C 1
ATOM 867 O O . ALA A 1 113 ? 8.500 15.495 -15.475 1.00 96.75 113 ALA A O 1
ATOM 868 N N . GLU A 1 114 ? 10.546 14.991 -16.236 1.00 96.56 114 GLU A N 1
ATOM 869 C CA . GLU A 1 114 ? 11.267 16.014 -15.468 1.00 96.56 114 GLU A CA 1
ATOM 870 C C . GLU A 1 114 ? 10.824 17.434 -15.859 1.00 96.56 114 GLU A C 1
ATOM 872 O O . GLU A 1 114 ? 10.625 18.288 -14.994 1.00 96.56 114 GLU A O 1
ATOM 877 N N . ALA A 1 115 ? 10.641 17.703 -17.155 1.00 96.56 115 ALA A N 1
ATOM 878 C CA . ALA A 1 115 ? 10.127 18.983 -17.632 1.00 96.56 115 ALA A CA 1
ATOM 879 C C . ALA A 1 115 ? 8.673 19.213 -17.197 1.00 96.56 115 ALA A C 1
ATOM 881 O O . ALA A 1 115 ? 8.298 20.331 -16.843 1.00 96.56 115 ALA A O 1
ATOM 882 N N . GLU A 1 116 ? 7.853 18.163 -17.193 1.00 96.19 116 GLU A N 1
ATOM 883 C CA . GLU A 1 116 ? 6.466 18.256 -16.759 1.00 96.19 116 GLU A CA 1
ATOM 884 C C . GLU A 1 116 ? 6.342 18.537 -15.260 1.00 96.19 116 GLU A C 1
ATOM 886 O O . GLU A 1 116 ? 5.563 19.412 -14.886 1.00 96.19 116 GLU A O 1
ATOM 891 N N . LEU A 1 117 ? 7.157 17.895 -14.417 1.00 95.31 117 LEU A N 1
ATOM 892 C CA . LEU A 1 117 ? 7.196 18.144 -12.970 1.00 95.31 117 LEU A CA 1
ATOM 893 C C . LEU A 1 117 ? 7.488 19.601 -12.592 1.00 95.31 117 LEU A C 1
ATOM 895 O O . LEU A 1 117 ? 7.117 20.037 -11.506 1.00 95.31 117 LEU A O 1
ATOM 899 N N . LYS A 1 118 ? 8.158 20.358 -13.468 1.00 93.44 118 LYS A N 1
ATOM 900 C CA . LYS A 1 118 ? 8.460 21.781 -13.245 1.00 93.44 118 LYS A CA 1
ATOM 901 C C . LYS A 1 118 ? 7.235 22.686 -13.433 1.00 93.44 118 LYS A C 1
ATOM 903 O O . LYS A 1 118 ? 7.313 23.874 -13.129 1.00 93.44 118 LYS A O 1
ATOM 908 N N . LYS A 1 119 ? 6.106 22.160 -13.923 1.00 91.88 119 LYS A N 1
ATOM 909 C CA . LYS A 1 119 ? 4.838 22.898 -14.037 1.00 91.88 119 LYS A CA 1
ATOM 910 C C . LYS A 1 119 ? 4.169 23.002 -12.661 1.00 91.88 119 LYS A C 1
ATOM 912 O O . LYS A 1 119 ? 4.045 22.014 -11.946 1.00 91.88 119 LYS A O 1
ATOM 917 N N . SER A 1 120 ? 3.695 24.192 -12.297 1.00 74.69 120 SER A N 1
ATOM 918 C CA . SER A 1 120 ? 3.217 24.511 -10.940 1.00 74.69 120 SER A CA 1
ATOM 919 C C . SER A 1 120 ? 1.848 23.920 -10.559 1.00 74.69 120 SER A C 1
ATOM 921 O O . SER A 1 120 ? 1.517 23.870 -9.375 1.00 74.69 120 SER A O 1
ATOM 923 N N . GLU A 1 121 ? 1.044 23.459 -11.522 1.00 85.75 121 GLU A N 1
ATOM 924 C CA . GLU A 1 121 ? -0.386 23.154 -11.318 1.00 85.75 121 GLU A CA 1
ATOM 925 C C . GLU A 1 121 ? -0.798 21.757 -11.803 1.00 85.75 121 GLU A C 1
ATOM 927 O O . GLU A 1 121 ? -1.859 21.563 -12.389 1.00 85.75 121 GLU A O 1
ATOM 932 N N . LEU A 1 122 ? 0.042 20.749 -11.568 1.00 93.75 122 LEU A N 1
ATOM 933 C CA . LEU A 1 122 ? -0.347 19.376 -11.884 1.00 93.75 122 LEU A CA 1
ATOM 934 C C . LEU A 1 122 ? -1.371 18.835 -10.862 1.00 93.75 122 LEU A C 1
ATOM 936 O O . LEU A 1 122 ? -1.142 18.991 -9.653 1.00 93.75 122 LEU A O 1
ATOM 940 N N . PRO A 1 123 ? -2.459 18.179 -11.319 1.00 94.44 123 PRO A N 1
ATOM 941 C CA . PRO A 1 123 ? -3.395 17.479 -10.442 1.00 94.44 123 PRO A CA 1
ATOM 942 C C . PRO A 1 123 ? -2.769 16.199 -9.876 1.00 94.44 123 PRO A C 1
ATOM 944 O O . PRO A 1 123 ? -1.839 15.631 -10.465 1.00 94.44 123 PRO A O 1
ATOM 947 N N . SER A 1 124 ? -3.297 15.712 -8.752 1.00 93.94 124 SER A N 1
ATOM 948 C CA . SER A 1 124 ? -2.755 14.538 -8.050 1.00 93.94 124 SER A CA 1
ATOM 949 C C . SER A 1 124 ? -2.683 13.281 -8.930 1.00 93.94 124 SER A C 1
ATOM 951 O O . SER A 1 124 ? -1.666 12.587 -8.914 1.00 93.94 124 SER A O 1
ATOM 953 N N . GLU A 1 125 ? -3.690 13.018 -9.768 1.00 93.81 125 GLU A N 1
ATOM 954 C CA . GLU A 1 125 ? -3.687 11.872 -10.693 1.00 93.81 125 GLU A CA 1
ATOM 955 C C . GLU A 1 125 ? -2.552 11.950 -11.723 1.00 93.81 125 GLU A C 1
ATOM 957 O O . GLU A 1 125 ? -1.868 10.958 -11.980 1.00 93.81 125 GLU A O 1
ATOM 962 N N . ARG A 1 126 ? -2.260 13.144 -12.259 1.00 95.81 126 ARG A N 1
ATOM 963 C CA . ARG A 1 126 ? -1.145 13.296 -13.203 1.00 95.81 126 ARG A CA 1
ATOM 964 C C . ARG A 1 126 ? 0.202 13.114 -12.511 1.00 95.81 126 ARG A C 1
ATOM 966 O O . ARG A 1 126 ? 1.098 12.481 -13.062 1.00 95.81 126 ARG A O 1
ATOM 973 N N . LEU A 1 127 ? 0.334 13.627 -11.288 1.00 96.56 127 LEU A N 1
ATOM 974 C CA . LEU A 1 127 ? 1.524 13.422 -10.463 1.00 96.56 127 LEU A CA 1
ATOM 975 C C . LEU A 1 127 ? 1.730 11.937 -10.134 1.00 96.56 127 LEU A C 1
ATOM 977 O O . LEU A 1 127 ? 2.862 11.465 -10.158 1.00 96.56 127 LEU A O 1
ATOM 981 N N . LYS A 1 128 ? 0.657 11.176 -9.898 1.00 95.00 128 LYS A N 1
ATOM 982 C CA . LYS A 1 128 ? 0.715 9.723 -9.692 1.00 95.00 128 LYS A CA 1
ATOM 983 C C . LYS A 1 128 ? 1.261 8.985 -10.916 1.00 95.00 128 LYS A C 1
ATOM 985 O O . LYS A 1 128 ? 2.115 8.113 -10.765 1.00 95.00 128 LYS A O 1
ATOM 990 N N . ASP A 1 129 ? 0.818 9.356 -12.115 1.00 95.62 129 ASP A N 1
ATOM 991 C CA . ASP A 1 129 ? 1.362 8.795 -13.355 1.00 95.62 129 ASP A CA 1
ATOM 992 C C . ASP A 1 129 ? 2.839 9.144 -13.553 1.00 95.62 129 ASP A C 1
ATOM 994 O O . ASP A 1 129 ? 3.631 8.266 -13.896 1.00 95.62 129 ASP A O 1
ATOM 998 N N . LEU A 1 130 ? 3.226 10.397 -13.293 1.00 96.62 130 LEU A N 1
ATOM 999 C CA . LEU A 1 130 ? 4.624 10.827 -13.378 1.00 96.62 130 LEU A CA 1
ATOM 1000 C C . LEU A 1 130 ? 5.516 10.059 -12.396 1.00 96.62 130 LEU A C 1
ATOM 1002 O O . LEU A 1 130 ? 6.606 9.648 -12.776 1.00 96.62 130 LEU A O 1
ATOM 1006 N N . ARG A 1 131 ? 5.050 9.798 -11.167 1.00 95.62 131 ARG A N 1
ATOM 1007 C CA . ARG A 1 131 ? 5.780 8.965 -10.194 1.00 95.62 131 ARG A CA 1
ATOM 1008 C C . ARG A 1 131 ? 6.085 7.579 -10.758 1.00 95.62 131 ARG A C 1
ATOM 1010 O O . ARG A 1 131 ? 7.238 7.169 -10.744 1.00 95.62 131 ARG A O 1
ATOM 1017 N N . ARG A 1 132 ? 5.083 6.905 -11.334 1.00 96.00 132 ARG A N 1
ATOM 1018 C CA . ARG A 1 132 ? 5.272 5.592 -11.972 1.00 96.00 132 ARG A CA 1
ATOM 1019 C C . ARG A 1 132 ? 6.276 5.655 -13.127 1.00 96.00 132 ARG A C 1
ATOM 1021 O O . ARG A 1 132 ? 7.144 4.797 -13.222 1.00 96.00 132 ARG A O 1
ATOM 1028 N N . GLN A 1 133 ? 6.187 6.675 -13.982 1.00 96.25 133 GLN A N 1
ATOM 1029 C CA . GLN A 1 133 ? 7.140 6.861 -15.084 1.00 96.25 133 GLN A CA 1
ATOM 1030 C C . GLN A 1 133 ? 8.577 7.077 -14.583 1.00 96.25 133 GLN A C 1
ATOM 1032 O O . GLN A 1 133 ? 9.532 6.617 -15.209 1.00 96.25 133 GLN A O 1
ATOM 1037 N N . LEU A 1 134 ? 8.743 7.763 -13.451 1.00 96.69 134 LEU A N 1
ATOM 1038 C CA . LEU A 1 134 ? 10.048 7.996 -12.831 1.00 96.69 134 LEU A CA 1
ATOM 1039 C C . LEU A 1 134 ? 10.592 6.742 -12.141 1.00 96.69 134 LEU A C 1
ATOM 1041 O O . LEU A 1 134 ? 11.794 6.510 -12.223 1.00 96.69 134 LEU A O 1
ATOM 1045 N N . ASP A 1 135 ? 9.735 5.907 -11.549 1.00 96.06 135 ASP A N 1
ATOM 1046 C CA . ASP A 1 13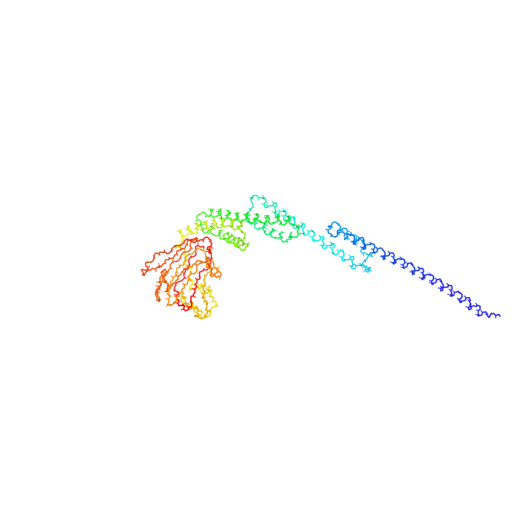5 ? 10.129 4.587 -11.038 1.00 96.06 135 ASP A CA 1
ATOM 1047 C C . ASP A 1 135 ? 10.636 3.681 -12.177 1.00 96.06 135 ASP A C 1
ATOM 1049 O O . ASP A 1 135 ? 11.686 3.051 -12.061 1.00 96.06 135 ASP A O 1
ATOM 1053 N N . GLU A 1 136 ? 9.949 3.665 -13.325 1.00 95.44 136 GLU A N 1
ATOM 1054 C CA . GLU A 1 136 ? 10.407 2.949 -14.528 1.00 95.44 136 GLU A CA 1
ATOM 1055 C C . GLU A 1 136 ? 11.728 3.525 -15.078 1.00 95.44 136 GLU A C 1
ATOM 1057 O O . GLU A 1 136 ? 12.605 2.787 -15.543 1.00 95.44 136 GLU A O 1
ATOM 1062 N N . SER A 1 137 ? 11.894 4.848 -15.003 1.00 96.00 137 SER A N 1
ATOM 1063 C CA . SER A 1 137 ? 13.123 5.536 -15.417 1.00 96.00 137 SER A CA 1
ATOM 1064 C C . SER A 1 137 ? 14.301 5.206 -14.497 1.00 96.00 137 SER A C 1
ATOM 1066 O O . SER A 1 137 ? 15.411 5.028 -14.986 1.00 96.00 137 SER A O 1
ATOM 1068 N N . GLU A 1 138 ? 14.081 5.078 -13.184 1.00 95.56 138 GLU A N 1
ATOM 1069 C CA . GLU A 1 138 ? 15.130 4.715 -12.217 1.00 95.56 138 GLU A CA 1
ATOM 1070 C C . GLU A 1 138 ? 15.711 3.333 -12.528 1.00 95.56 138 GLU A C 1
ATOM 1072 O O . GLU A 1 138 ? 16.928 3.162 -12.524 1.00 95.56 138 GLU A O 1
ATOM 1077 N N . VAL A 1 139 ? 14.853 2.367 -12.871 1.00 95.38 139 VAL A N 1
ATOM 1078 C CA . VAL A 1 139 ? 15.287 1.013 -13.239 1.00 95.38 139 VAL A CA 1
ATOM 1079 C C . VAL A 1 139 ? 15.992 1.005 -14.597 1.00 95.38 139 VAL A C 1
ATOM 1081 O O . VAL A 1 139 ? 17.069 0.429 -14.728 1.00 95.38 139 VAL A O 1
ATOM 1084 N N . SER A 1 140 ? 15.410 1.644 -15.617 1.00 93.50 140 SER A N 1
ATOM 1085 C CA . SER A 1 140 ? 15.953 1.608 -16.987 1.00 93.50 140 SER A CA 1
ATOM 1086 C C . SER A 1 140 ? 17.236 2.426 -17.178 1.00 93.50 140 SER A C 1
ATOM 1088 O O . SER A 1 140 ? 18.013 2.137 -18.089 1.00 93.50 140 SER A O 1
ATOM 1090 N N . LEU A 1 141 ? 17.481 3.429 -16.329 1.00 94.12 141 LEU A N 1
ATOM 1091 C CA . LEU A 1 141 ? 18.651 4.312 -16.396 1.00 94.12 141 LEU A CA 1
ATOM 1092 C C . LEU A 1 141 ? 19.666 4.072 -15.264 1.00 94.12 141 LEU A C 1
ATOM 1094 O O . LEU A 1 141 ? 20.584 4.877 -15.102 1.00 94.12 141 LEU A O 1
ATOM 1098 N N . ALA A 1 142 ? 19.548 2.973 -14.510 1.00 94.19 142 ALA A N 1
ATOM 1099 C CA . ALA A 1 142 ? 20.417 2.665 -13.367 1.00 94.19 142 ALA A CA 1
ATOM 1100 C C . ALA A 1 142 ? 21.920 2.644 -13.721 1.00 94.19 142 ALA A C 1
ATOM 1102 O O . ALA A 1 142 ? 22.750 3.107 -12.941 1.00 94.19 142 ALA A O 1
ATOM 1103 N N . ASP A 1 143 ? 22.260 2.184 -14.929 1.00 91.00 143 ASP A N 1
ATOM 1104 C CA . ASP A 1 143 ? 23.644 2.072 -15.412 1.00 91.00 143 ASP A CA 1
ATOM 1105 C C . ASP A 1 143 ? 24.075 3.250 -16.308 1.00 91.00 143 ASP A C 1
ATOM 1107 O O . ASP A 1 143 ? 25.147 3.231 -16.913 1.00 91.00 143 ASP A O 1
ATOM 1111 N N . ALA A 1 144 ? 23.250 4.296 -16.426 1.00 90.50 144 ALA A N 1
ATOM 1112 C CA . ALA A 1 144 ? 23.491 5.415 -17.341 1.00 90.50 144 ALA A CA 1
ATOM 1113 C C . ALA A 1 144 ? 24.433 6.503 -16.773 1.00 90.50 144 ALA A C 1
ATOM 1115 O O . ALA A 1 144 ? 24.607 7.558 -17.384 1.00 90.50 144 ALA A O 1
ATOM 1116 N N . GLY A 1 145 ? 25.061 6.240 -15.622 1.00 93.38 145 GLY A N 1
ATOM 1117 C CA . GLY A 1 145 ? 26.033 7.116 -14.965 1.00 93.38 145 GLY A CA 1
ATOM 1118 C C . GLY A 1 145 ? 25.483 7.827 -13.724 1.00 93.38 145 GLY A C 1
ATOM 1119 O O . GLY A 1 145 ? 24.296 8.133 -13.625 1.00 93.38 145 GLY A O 1
ATOM 1120 N N . ALA A 1 146 ? 26.372 8.115 -12.767 1.00 95.75 146 ALA A N 1
ATOM 1121 C CA . ALA A 1 146 ? 25.998 8.604 -11.436 1.00 95.75 146 ALA A CA 1
ATOM 1122 C C . ALA A 1 146 ? 25.209 9.928 -11.451 1.00 95.75 146 ALA A C 1
ATOM 1124 O O . ALA A 1 146 ? 24.295 10.103 -10.649 1.00 95.75 146 ALA A O 1
ATOM 1125 N N . GLU A 1 147 ? 25.528 10.846 -12.369 1.00 96.44 147 GLU A N 1
ATOM 1126 C CA . GLU A 1 147 ? 24.827 12.131 -12.486 1.00 96.44 147 GLU A CA 1
ATOM 1127 C C . GLU A 1 147 ? 23.365 11.947 -12.912 1.00 96.44 147 GLU A C 1
ATOM 1129 O O . GLU A 1 147 ? 22.460 12.517 -12.301 1.00 96.44 147 GLU A O 1
ATOM 1134 N N . LEU A 1 148 ? 23.116 11.122 -13.933 1.00 95.25 148 LEU A N 1
ATOM 1135 C CA . LEU A 1 148 ? 21.762 10.870 -14.419 1.00 95.25 148 LEU A CA 1
ATOM 1136 C C . LEU A 1 148 ? 20.938 10.105 -13.378 1.00 95.25 148 LEU A C 1
ATOM 1138 O O . LEU A 1 148 ? 19.798 10.482 -13.118 1.00 95.25 148 LEU A O 1
ATOM 1142 N N . VAL A 1 149 ? 21.531 9.112 -12.711 1.00 95.94 149 VAL A N 1
ATOM 1143 C CA . VAL A 1 149 ? 20.888 8.395 -11.596 1.00 95.94 149 VAL A CA 1
ATOM 1144 C C . VAL A 1 149 ? 20.500 9.358 -10.468 1.00 95.94 149 VAL A C 1
ATOM 1146 O O . VAL A 1 149 ? 19.375 9.305 -9.967 1.00 95.94 149 VAL A O 1
ATOM 1149 N N . ALA A 1 150 ? 21.384 10.292 -10.103 1.00 96.31 150 ALA A N 1
ATOM 1150 C CA . ALA A 1 150 ? 21.083 11.309 -9.098 1.00 96.31 150 ALA A CA 1
ATOM 1151 C C . ALA A 1 150 ? 19.936 12.236 -9.537 1.00 96.31 150 ALA A C 1
ATOM 1153 O O . ALA A 1 150 ? 19.052 12.539 -8.733 1.00 96.31 150 ALA A O 1
ATOM 1154 N N . ARG A 1 151 ? 19.899 12.643 -10.814 1.00 97.19 151 ARG A N 1
ATOM 1155 C CA . ARG A 1 151 ? 18.802 13.451 -11.375 1.00 97.19 151 ARG A CA 1
ATOM 1156 C C . ARG A 1 151 ? 17.462 12.719 -11.348 1.00 97.19 151 ARG A C 1
ATOM 1158 O O . ARG A 1 151 ? 16.471 13.316 -10.934 1.00 97.19 151 ARG A O 1
ATOM 1165 N N . VAL A 1 152 ? 17.425 11.443 -11.739 1.00 96.81 152 VAL A N 1
ATOM 1166 C CA . VAL A 1 152 ? 16.200 10.624 -11.699 1.00 96.81 152 VAL A CA 1
ATOM 1167 C C . VAL A 1 152 ? 15.696 10.478 -10.264 1.00 96.81 152 VAL A C 1
ATOM 1169 O O . VAL A 1 152 ? 14.520 10.728 -9.995 1.00 96.81 152 VAL A O 1
ATOM 1172 N N . SER A 1 153 ? 16.593 10.165 -9.326 1.00 94.94 153 SER A N 1
ATOM 1173 C CA . SER A 1 153 ? 16.261 10.056 -7.901 1.00 94.94 153 SER A CA 1
ATOM 1174 C C . SER A 1 153 ? 15.696 11.368 -7.342 1.00 94.94 153 SER A C 1
ATOM 1176 O O . SER A 1 153 ? 14.648 11.373 -6.691 1.00 94.94 153 SER A O 1
ATOM 1178 N N . GLN A 1 154 ? 16.319 12.504 -7.672 1.00 95.88 154 GLN A N 1
ATOM 1179 C CA . GLN A 1 154 ? 15.839 13.822 -7.263 1.00 95.88 154 GLN A CA 1
ATOM 1180 C C . GLN A 1 154 ? 14.463 14.146 -7.860 1.00 95.88 154 GLN A C 1
ATOM 1182 O O . GLN A 1 154 ? 13.581 14.621 -7.143 1.00 95.88 154 GLN A O 1
ATOM 1187 N N . ALA A 1 155 ? 14.253 13.866 -9.150 1.00 96.88 155 ALA A N 1
ATOM 1188 C CA . ALA A 1 155 ? 12.964 14.067 -9.805 1.00 96.88 155 ALA A CA 1
ATOM 1189 C C . ALA A 1 155 ? 11.863 13.222 -9.148 1.00 96.88 155 ALA A C 1
ATOM 1191 O O . ALA A 1 155 ? 10.769 13.737 -8.905 1.00 96.88 155 ALA A O 1
ATOM 1192 N N . ARG A 1 156 ? 12.156 11.966 -8.780 1.00 95.69 156 ARG A N 1
ATOM 1193 C CA . ARG A 1 156 ? 11.216 11.113 -8.039 1.00 95.69 156 ARG A CA 1
ATOM 1194 C C . ARG A 1 156 ? 10.867 11.709 -6.679 1.00 95.69 156 ARG A C 1
ATOM 1196 O O . ARG A 1 156 ? 9.688 11.827 -6.361 1.00 95.69 156 ARG A O 1
ATOM 1203 N N . LEU A 1 157 ? 11.864 12.139 -5.903 1.00 94.00 157 LEU A N 1
ATOM 1204 C CA . LEU A 1 157 ? 11.629 12.781 -4.605 1.00 94.00 157 LEU A CA 1
ATOM 1205 C C . LEU A 1 157 ? 10.753 14.033 -4.744 1.00 94.00 157 LEU A C 1
ATOM 1207 O O . LEU A 1 157 ? 9.837 14.245 -3.947 1.00 94.00 157 LEU A O 1
ATOM 1211 N N . THR A 1 158 ? 10.991 14.853 -5.769 1.00 95.25 158 THR A N 1
ATOM 1212 C CA . THR A 1 158 ? 10.148 16.015 -6.069 1.00 95.25 158 THR A CA 1
ATOM 1213 C C . THR A 1 158 ? 8.723 15.597 -6.441 1.00 95.25 158 THR A C 1
ATOM 1215 O O . THR A 1 158 ? 7.775 16.159 -5.891 1.00 95.25 158 THR A O 1
ATOM 1218 N N . ALA A 1 159 ? 8.552 14.593 -7.305 1.00 96.00 159 ALA A N 1
ATOM 1219 C CA . ALA A 1 159 ? 7.241 14.069 -7.688 1.00 96.00 159 ALA A CA 1
ATOM 1220 C C . ALA A 1 159 ? 6.456 13.538 -6.483 1.00 96.00 159 ALA A C 1
ATOM 1222 O O . ALA A 1 159 ? 5.286 13.872 -6.314 1.00 96.00 159 ALA A O 1
ATOM 1223 N N . ASP A 1 160 ? 7.108 12.764 -5.617 1.00 94.81 160 ASP A N 1
ATOM 1224 C CA . ASP A 1 160 ? 6.537 12.219 -4.387 1.00 94.81 160 ASP A CA 1
ATOM 1225 C C . ASP A 1 160 ? 6.037 13.326 -3.445 1.00 94.81 160 ASP A C 1
ATOM 1227 O O . ASP A 1 160 ? 4.938 13.231 -2.887 1.00 94.81 160 ASP A O 1
ATOM 1231 N N . ARG A 1 161 ? 6.827 14.396 -3.274 1.00 95.62 161 ARG A N 1
ATOM 1232 C CA . ARG A 1 161 ? 6.465 15.542 -2.423 1.00 95.62 161 ARG A CA 1
ATOM 1233 C C . ARG A 1 161 ? 5.311 16.347 -2.998 1.00 95.62 161 ARG A C 1
ATOM 1235 O O . ARG A 1 161 ? 4.387 16.696 -2.258 1.00 95.62 161 ARG A O 1
ATOM 1242 N N . LEU A 1 162 ? 5.353 16.629 -4.300 1.00 96.00 162 LEU A N 1
ATOM 1243 C CA . LEU A 1 162 ? 4.284 17.343 -4.996 1.00 96.00 162 LEU A CA 1
ATOM 1244 C C . LEU A 1 162 ? 2.989 16.539 -4.957 1.00 96.00 162 LEU A C 1
ATOM 1246 O O . LEU A 1 162 ? 1.946 17.091 -4.619 1.00 96.00 162 LEU A O 1
ATOM 1250 N N . TYR A 1 163 ? 3.063 15.234 -5.222 1.00 96.44 163 TYR A N 1
ATOM 1251 C CA . TYR A 1 163 ? 1.915 14.337 -5.173 1.00 96.44 163 TYR A CA 1
ATOM 1252 C C . TYR A 1 163 ? 1.256 14.337 -3.797 1.00 96.44 163 TYR A C 1
ATOM 1254 O O . TYR A 1 163 ? 0.067 14.622 -3.699 1.00 96.44 163 TYR A O 1
ATOM 1262 N N . ALA A 1 164 ? 2.017 14.081 -2.729 1.00 96.56 164 ALA A N 1
ATOM 1263 C CA . ALA A 1 164 ? 1.464 14.033 -1.377 1.00 96.56 164 ALA A CA 1
ATOM 1264 C C . ALA A 1 164 ? 0.874 15.382 -0.937 1.00 96.56 164 ALA A C 1
ATOM 1266 O O . ALA A 1 164 ? -0.194 15.419 -0.327 1.00 96.56 164 ALA A O 1
ATOM 1267 N N . THR A 1 165 ? 1.540 16.490 -1.278 1.00 95.81 165 THR A N 1
ATOM 1268 C CA . THR A 1 165 ? 1.025 17.843 -1.012 1.00 95.81 165 THR A CA 1
ATOM 1269 C C . THR A 1 165 ? -0.298 18.069 -1.732 1.00 95.81 165 THR A C 1
ATOM 1271 O O . THR A 1 165 ? -1.294 18.414 -1.096 1.00 95.81 165 THR A O 1
ATOM 1274 N N . ARG A 1 166 ? -0.332 17.812 -3.045 1.00 95.06 166 ARG A N 1
ATOM 1275 C CA . ARG A 1 166 ? -1.515 18.036 -3.874 1.00 95.06 166 ARG A CA 1
ATOM 1276 C C . ARG A 1 166 ? -2.682 17.150 -3.447 1.00 95.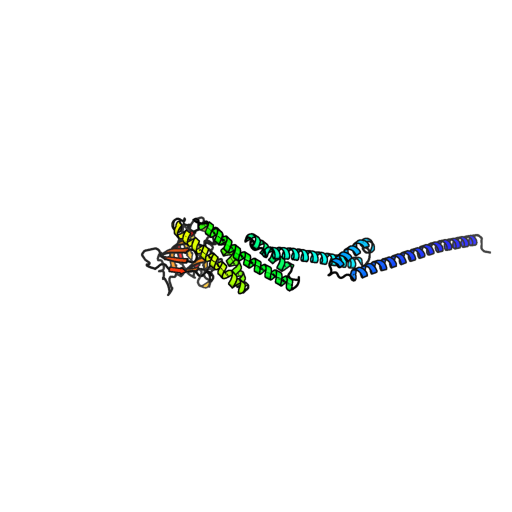06 166 ARG A C 1
ATOM 1278 O O . ARG A 1 166 ? -3.807 17.626 -3.377 1.00 95.06 166 ARG A O 1
ATOM 1285 N N . LEU A 1 167 ? -2.407 15.897 -3.092 1.00 94.75 167 LEU A N 1
ATOM 1286 C CA . LEU A 1 167 ? -3.406 14.951 -2.604 1.00 94.75 167 LEU A CA 1
ATOM 1287 C C . LEU A 1 167 ? -4.115 15.477 -1.342 1.00 94.75 167 LEU A C 1
ATOM 1289 O O . LEU A 1 167 ? -5.340 15.412 -1.243 1.00 94.75 167 LEU A O 1
ATOM 1293 N N . VAL A 1 168 ? -3.362 16.054 -0.396 1.00 93.81 168 VAL A N 1
ATOM 1294 C CA . VAL A 1 168 ? -3.935 16.694 0.801 1.00 93.81 168 VAL A CA 1
ATOM 1295 C C . VAL A 1 168 ? -4.714 17.953 0.441 1.00 93.81 168 VAL A C 1
ATOM 1297 O O . VAL A 1 168 ? -5.814 18.151 0.951 1.00 93.81 168 VAL A O 1
ATOM 1300 N N . GLU A 1 169 ? -4.162 18.820 -0.407 1.00 93.62 169 GLU A N 1
ATOM 1301 C CA . GLU A 1 169 ? -4.819 20.066 -0.814 1.00 93.62 169 GLU A CA 1
ATOM 1302 C C . GLU A 1 169 ? -6.165 19.809 -1.493 1.00 93.62 169 GLU A C 1
ATOM 1304 O O . GLU A 1 169 ? -7.172 20.383 -1.079 1.00 93.62 169 GLU A O 1
ATOM 1309 N N . GLU A 1 170 ? -6.198 18.908 -2.475 1.00 92.50 170 GLU A N 1
ATOM 1310 C CA . GLU A 1 170 ? -7.409 18.524 -3.203 1.00 92.50 170 GLU A CA 1
ATOM 1311 C C . GLU A 1 170 ? -8.444 17.894 -2.266 1.00 92.50 170 GLU A C 1
ATOM 1313 O O . GLU A 1 170 ? -9.619 18.267 -2.297 1.00 92.50 170 GLU A O 1
ATOM 1318 N N . ALA A 1 171 ? -8.027 16.991 -1.372 1.00 90.38 171 ALA A N 1
ATOM 1319 C CA . ALA A 1 171 ? -8.949 16.371 -0.425 1.00 90.38 171 ALA A CA 1
ATOM 1320 C C . ALA A 1 171 ? -9.508 17.368 0.595 1.00 90.38 171 ALA A C 1
ATOM 1322 O O . ALA A 1 171 ? -10.689 17.298 0.931 1.00 90.38 171 ALA A O 1
ATOM 1323 N N . ARG A 1 172 ? -8.701 18.330 1.058 1.00 90.88 172 ARG A N 1
ATOM 1324 C CA . ARG A 1 172 ? -9.166 19.397 1.955 1.00 90.88 172 ARG A CA 1
ATOM 1325 C C . ARG A 1 172 ? -10.078 20.388 1.246 1.00 90.88 172 ARG A C 1
ATOM 1327 O O . ARG A 1 172 ? -11.068 20.809 1.839 1.00 90.88 172 ARG A O 1
ATOM 1334 N N . ALA A 1 173 ? -9.773 20.757 0.005 1.00 91.06 173 ALA A N 1
ATOM 1335 C CA . ALA A 1 173 ? -10.653 21.588 -0.810 1.00 91.06 173 ALA A CA 1
ATOM 1336 C C . ALA A 1 173 ? -12.015 20.901 -0.975 1.00 91.06 173 ALA A C 1
ATOM 1338 O O . ALA A 1 173 ? -13.041 21.466 -0.601 1.00 91.06 173 ALA A O 1
ATOM 1339 N N . ALA A 1 174 ? -12.010 19.628 -1.368 1.00 87.50 174 ALA A N 1
ATOM 1340 C CA . ALA A 1 174 ? -13.221 18.835 -1.499 1.00 87.50 174 ALA A CA 1
ATOM 1341 C C . ALA A 1 174 ? -13.984 18.647 -0.172 1.00 87.50 174 ALA A C 1
ATOM 1343 O O . ALA A 1 174 ? -15.211 18.680 -0.151 1.00 87.50 174 ALA A O 1
ATOM 1344 N N . ALA A 1 175 ? -13.277 18.467 0.947 1.00 87.38 175 ALA A N 1
ATOM 1345 C CA . ALA A 1 175 ? -13.870 18.377 2.281 1.00 87.38 175 ALA A CA 1
ATOM 1346 C C . ALA A 1 175 ? -14.541 19.687 2.729 1.00 87.38 175 ALA A C 1
ATOM 1348 O O . ALA A 1 175 ? -15.513 19.652 3.481 1.00 87.38 175 ALA A O 1
ATOM 1349 N N . ARG A 1 176 ? -14.038 20.842 2.276 1.00 87.62 176 ARG A N 1
ATOM 1350 C CA . ARG A 1 176 ? -14.669 22.151 2.509 1.00 87.62 176 ARG A CA 1
ATOM 1351 C C . ARG A 1 176 ? -15.882 22.355 1.604 1.00 87.62 176 ARG A C 1
ATOM 1353 O O . ARG A 1 176 ? -16.915 22.809 2.083 1.00 87.62 176 ARG A O 1
ATOM 1360 N N . GLU A 1 177 ? -15.774 21.977 0.331 1.00 87.44 177 GLU A N 1
ATOM 1361 C CA . GLU A 1 177 ? -16.874 22.030 -0.646 1.00 87.44 177 GLU A CA 1
ATOM 1362 C C . GLU A 1 177 ? -18.044 21.116 -0.278 1.00 87.44 177 GLU A C 1
ATOM 1364 O O . GLU A 1 177 ? -19.193 21.448 -0.556 1.00 87.44 177 GLU A O 1
ATOM 1369 N N . ALA A 1 178 ? -17.766 19.995 0.395 1.00 81.00 178 ALA A N 1
ATOM 1370 C CA . ALA A 1 178 ? -18.779 19.083 0.919 1.00 81.00 178 ALA A CA 1
ATOM 1371 C C . ALA A 1 178 ? -19.812 19.780 1.829 1.00 81.00 178 ALA A C 1
ATOM 1373 O O . ALA A 1 178 ? -20.909 19.251 2.016 1.00 81.00 178 ALA A O 1
ATOM 1374 N N . GLY A 1 179 ? -19.494 20.969 2.363 1.00 75.69 179 GLY A N 1
ATOM 1375 C CA . GLY A 1 179 ? -20.449 21.860 3.013 1.00 75.69 179 GLY A CA 1
ATOM 1376 C C . GLY A 1 179 ? -21.216 21.173 4.142 1.00 75.69 179 GLY A C 1
ATOM 1377 O O . GLY A 1 179 ? -20.629 20.766 5.144 1.00 75.69 179 GLY A O 1
ATOM 1378 N N . SER A 1 180 ? -22.535 21.045 3.965 1.00 75.19 180 SER A N 1
ATOM 1379 C CA . SER A 1 180 ? -23.466 20.426 4.918 1.00 75.19 180 SER A CA 1
ATOM 1380 C C . SER A 1 180 ? -23.503 18.894 4.884 1.00 75.19 180 SER A C 1
ATOM 1382 O O . SER A 1 180 ? -24.220 18.306 5.690 1.00 75.19 180 SER A O 1
ATOM 1384 N N . ASN A 1 181 ? -22.739 18.229 4.007 1.00 87.06 181 ASN A N 1
ATOM 1385 C CA . ASN A 1 181 ? -22.649 16.768 3.938 1.00 87.06 181 ASN A CA 1
ATOM 1386 C C . ASN A 1 181 ? -21.249 16.260 4.349 1.00 87.06 181 ASN A C 1
ATOM 1388 O O . ASN A 1 181 ? -20.443 15.888 3.482 1.00 87.06 181 ASN A O 1
ATOM 1392 N N . PRO A 1 182 ? -20.950 16.179 5.664 1.00 89.25 182 PRO A N 1
ATOM 1393 C CA . PRO A 1 182 ? -19.678 15.664 6.168 1.00 89.25 182 PRO A CA 1
ATOM 1394 C C . PRO A 1 182 ? -19.314 14.264 5.662 1.00 89.25 182 PRO A C 1
ATOM 1396 O O . PRO A 1 182 ? -18.133 13.971 5.470 1.00 89.25 182 PRO A O 1
ATOM 1399 N N . ARG A 1 183 ? -20.311 13.404 5.399 1.00 90.00 183 ARG A N 1
ATOM 1400 C CA . ARG A 1 183 ? -20.095 12.038 4.904 1.00 90.00 183 ARG A CA 1
ATOM 1401 C C . ARG A 1 183 ? -19.365 12.043 3.564 1.00 90.00 183 ARG A C 1
ATOM 1403 O O . ARG A 1 183 ? -18.396 11.309 3.398 1.00 90.00 183 ARG A O 1
ATOM 1410 N N . SER A 1 184 ? -19.765 12.909 2.633 1.00 89.81 184 SER A N 1
ATOM 1411 C CA . SER A 1 184 ? -19.093 13.022 1.330 1.00 89.81 184 SER A CA 1
ATOM 1412 C C . SER A 1 184 ? -17.627 13.480 1.445 1.00 89.81 184 SER A C 1
ATOM 1414 O O . SER A 1 184 ? -16.764 12.979 0.722 1.00 89.81 184 SER A O 1
ATOM 1416 N N . GLY A 1 185 ? -17.316 14.362 2.403 1.00 90.94 185 GLY A N 1
ATOM 1417 C CA . GLY A 1 185 ? -15.944 14.784 2.695 1.00 90.94 185 GLY A CA 1
ATOM 1418 C C . GLY A 1 185 ? -15.099 13.652 3.285 1.00 90.94 185 GLY A C 1
ATOM 1419 O O . GLY A 1 185 ? -13.981 13.414 2.825 1.00 90.94 185 GLY A O 1
ATOM 1420 N N . LEU A 1 186 ? -15.658 12.880 4.225 1.00 91.69 186 LEU A N 1
ATOM 1421 C CA . LEU A 1 186 ? -15.009 11.678 4.756 1.00 91.69 186 LEU A CA 1
ATOM 1422 C C . LEU A 1 186 ? -14.719 10.666 3.642 1.00 91.69 186 LEU A C 1
ATOM 1424 O O . LEU A 1 186 ? -13.602 10.139 3.599 1.00 91.69 186 LEU A O 1
ATOM 1428 N N . VAL A 1 187 ? -15.685 10.437 2.729 1.00 90.81 187 VAL A N 1
ATOM 1429 C CA . VAL A 1 187 ? -15.547 9.600 1.512 1.00 90.81 187 VAL A CA 1
ATOM 1430 C C . VAL A 1 187 ? -14.258 9.916 0.758 1.00 90.81 187 VAL A C 1
ATOM 1432 O O . VAL A 1 187 ? -13.497 8.998 0.454 1.00 90.81 187 VAL A O 1
ATOM 1435 N N . ARG A 1 188 ? -13.971 11.203 0.550 1.00 90.06 188 ARG A N 1
ATOM 1436 C CA . ARG A 1 188 ? -12.800 11.675 -0.200 1.00 90.06 188 ARG A CA 1
ATOM 1437 C C . ARG A 1 188 ? -11.494 11.682 0.600 1.00 90.06 188 ARG A C 1
ATOM 1439 O O . ARG A 1 188 ? -10.448 11.413 0.023 1.00 90.06 188 ARG A O 1
ATOM 1446 N N . LEU A 1 189 ? -11.530 11.941 1.909 1.00 92.44 189 LEU A N 1
ATOM 1447 C CA . LEU A 1 189 ? -10.319 11.974 2.747 1.00 92.44 189 LEU A CA 1
ATOM 1448 C C . LEU A 1 189 ? -9.719 10.590 3.015 1.00 92.44 189 LEU A C 1
ATOM 1450 O O . LEU A 1 189 ? -8.506 10.463 3.142 1.00 92.44 189 LEU A O 1
ATOM 1454 N N . GLN A 1 190 ? -10.537 9.539 3.072 1.00 92.81 190 GLN A N 1
ATOM 1455 C CA . GLN A 1 190 ? -10.057 8.181 3.362 1.00 92.81 190 GLN A CA 1
ATOM 1456 C C . GLN A 1 190 ? -8.939 7.681 2.434 1.00 92.81 190 GLN A C 1
ATOM 1458 O O . GLN A 1 190 ? -7.916 7.246 2.964 1.00 92.81 190 GLN A O 1
ATOM 1463 N N . PRO A 1 191 ? -9.097 7.678 1.094 1.00 93.81 191 PRO A N 1
ATOM 1464 C CA . PRO A 1 191 ? -8.027 7.211 0.215 1.00 93.81 191 PRO A CA 1
ATOM 1465 C C . PRO A 1 191 ? -6.756 8.057 0.365 1.00 93.81 191 PRO A C 1
ATOM 1467 O O . PRO A 1 191 ? -5.659 7.529 0.223 1.00 93.81 191 PRO A O 1
ATOM 1470 N N . VAL A 1 192 ? -6.892 9.338 0.724 1.00 95.31 192 VAL A N 1
ATOM 1471 C CA . VAL A 1 192 ? -5.759 10.234 0.984 1.00 95.31 192 VAL A CA 1
ATOM 1472 C C . VAL A 1 192 ? -5.038 9.885 2.281 1.00 95.31 192 VAL A C 1
ATOM 1474 O O . VAL A 1 192 ? -3.816 9.770 2.277 1.00 95.31 192 VAL A O 1
ATOM 1477 N N . GLU A 1 193 ? -5.765 9.651 3.376 1.00 95.38 193 GLU A N 1
ATOM 1478 C CA . GLU A 1 193 ? -5.174 9.139 4.618 1.00 95.38 193 GLU A CA 1
ATOM 1479 C C . GLU A 1 193 ? -4.445 7.807 4.390 1.00 95.38 193 GLU A C 1
ATOM 1481 O O . GLU A 1 193 ? -3.335 7.624 4.885 1.00 95.38 193 GLU A O 1
ATOM 1486 N N . ASP A 1 194 ? -5.060 6.885 3.642 1.00 95.75 194 ASP A N 1
ATOM 1487 C CA . ASP A 1 194 ? -4.494 5.563 3.356 1.00 95.75 194 ASP A CA 1
ATOM 1488 C C . ASP A 1 194 ? -3.209 5.648 2.518 1.00 95.75 194 ASP A C 1
ATOM 1490 O O . ASP A 1 194 ? -2.216 4.980 2.830 1.00 95.75 194 ASP A O 1
ATOM 1494 N N . GLU A 1 195 ? -3.197 6.494 1.488 1.00 96.00 195 GLU A N 1
ATOM 1495 C CA . GLU A 1 195 ? -2.011 6.722 0.661 1.00 96.00 195 GLU A CA 1
ATOM 1496 C C . GLU A 1 195 ? -0.900 7.408 1.469 1.00 96.00 195 GLU A C 1
ATOM 1498 O O . GLU A 1 195 ? 0.233 6.930 1.480 1.00 96.00 195 GLU A O 1
ATOM 1503 N N . LEU A 1 196 ? -1.204 8.467 2.229 1.00 96.69 196 LEU A N 1
ATOM 1504 C CA . LEU A 1 196 ? -0.213 9.151 3.071 1.00 96.69 196 LEU A CA 1
ATOM 1505 C C . LEU A 1 196 ? 0.369 8.229 4.139 1.00 96.69 196 LEU A C 1
ATOM 1507 O O . LEU A 1 196 ? 1.577 8.257 4.376 1.00 96.69 196 LEU A O 1
ATOM 1511 N N . LYS A 1 197 ? -0.461 7.380 4.757 1.00 95.69 197 LYS A N 1
ATOM 1512 C CA . LYS A 1 197 ? 0.016 6.371 5.705 1.00 95.69 197 LYS A CA 1
ATOM 1513 C C . LYS A 1 197 ? 0.956 5.383 5.025 1.00 95.69 197 LYS A C 1
ATOM 1515 O O . LYS A 1 197 ? 1.995 5.060 5.590 1.00 95.69 197 LYS A O 1
ATOM 1520 N N . THR A 1 198 ? 0.633 4.957 3.805 1.00 95.81 198 THR A N 1
ATOM 1521 C CA . THR A 1 198 ? 1.489 4.069 3.007 1.00 95.81 198 THR A CA 1
ATOM 1522 C C . THR A 1 198 ? 2.836 4.723 2.689 1.00 95.81 198 THR A C 1
ATOM 1524 O O . THR A 1 198 ? 3.879 4.093 2.868 1.00 95.81 198 THR A O 1
ATOM 1527 N N . LEU A 1 199 ? 2.843 5.991 2.265 1.00 95.62 199 LEU A N 1
ATOM 1528 C CA . LEU A 1 199 ? 4.071 6.753 2.006 1.00 95.62 199 LEU A CA 1
ATOM 1529 C C . LEU A 1 199 ? 4.916 6.921 3.276 1.00 95.62 199 LEU A C 1
ATOM 1531 O O . LEU A 1 199 ? 6.131 6.715 3.252 1.00 95.62 199 LEU A O 1
ATOM 1535 N N . LEU A 1 200 ? 4.269 7.224 4.401 1.00 96.25 200 LEU A N 1
ATOM 1536 C CA . LEU A 1 200 ? 4.929 7.377 5.692 1.00 96.25 200 LEU A CA 1
ATOM 1537 C C . LEU A 1 200 ? 5.511 6.049 6.204 1.00 96.25 200 LEU A C 1
ATOM 1539 O O . LEU A 1 200 ? 6.653 6.018 6.657 1.00 96.25 200 LEU A O 1
ATOM 1543 N N . ASP A 1 201 ? 4.782 4.940 6.076 1.00 95.12 201 ASP A N 1
ATOM 1544 C CA . ASP A 1 201 ? 5.259 3.608 6.471 1.00 95.12 201 ASP A CA 1
ATOM 1545 C C . ASP A 1 201 ? 6.452 3.151 5.634 1.00 95.12 201 ASP A C 1
ATOM 1547 O O . ASP A 1 201 ? 7.405 2.573 6.169 1.00 95.12 201 ASP A O 1
ATOM 1551 N N . ARG A 1 202 ? 6.447 3.456 4.330 1.00 94.94 202 ARG A N 1
ATOM 1552 C CA . ARG A 1 202 ? 7.613 3.240 3.464 1.00 94.94 202 ARG A CA 1
ATOM 1553 C C . ARG A 1 202 ? 8.807 4.064 3.941 1.00 94.94 202 ARG A C 1
ATOM 1555 O O . ARG A 1 202 ? 9.901 3.516 4.045 1.00 94.94 202 ARG A O 1
ATOM 1562 N N . ALA A 1 203 ? 8.608 5.333 4.301 1.00 96.00 203 ALA A N 1
ATOM 1563 C CA . ALA A 1 203 ? 9.672 6.187 4.830 1.00 96.00 203 ALA A CA 1
ATOM 1564 C C . ALA A 1 203 ? 10.225 5.687 6.182 1.00 96.00 203 ALA A C 1
ATOM 1566 O O . ALA A 1 203 ? 11.439 5.733 6.401 1.00 96.00 203 ALA A O 1
ATOM 1567 N N . PHE A 1 204 ? 9.376 5.163 7.074 1.00 95.06 204 PHE A N 1
ATOM 1568 C CA . PHE A 1 204 ? 9.812 4.513 8.318 1.00 95.06 204 PHE A CA 1
ATOM 1569 C C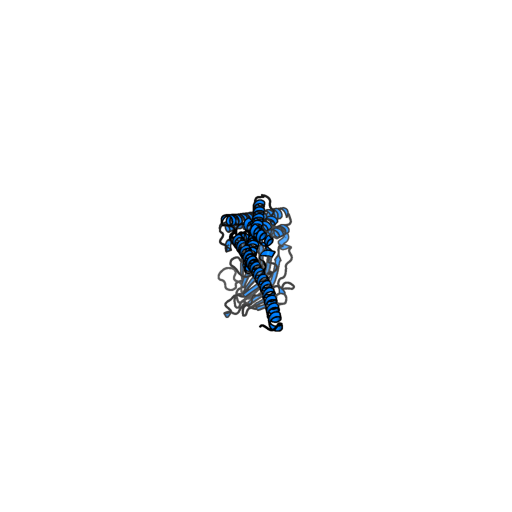 . PHE A 1 204 ? 10.598 3.226 8.056 1.00 95.06 204 PHE A C 1
ATOM 1571 O O . PHE A 1 204 ? 11.682 3.045 8.609 1.00 95.06 204 PHE A O 1
ATOM 1578 N N . THR A 1 205 ? 10.095 2.368 7.168 1.00 96.50 205 THR A N 1
ATOM 1579 C CA . THR A 1 205 ? 10.742 1.098 6.798 1.00 96.50 205 THR A CA 1
ATOM 1580 C C . THR A 1 205 ? 12.109 1.337 6.154 1.00 96.50 205 THR A C 1
ATOM 1582 O O . THR A 1 205 ? 13.086 0.683 6.512 1.00 96.50 205 THR A O 1
ATOM 1585 N N . ALA A 1 206 ? 12.203 2.330 5.266 1.00 95.12 206 ALA A N 1
ATOM 1586 C CA . ALA A 1 206 ? 13.449 2.750 4.629 1.00 95.12 206 ALA A CA 1
ATOM 1587 C C . ALA A 1 206 ? 14.359 3.591 5.545 1.00 95.12 206 ALA A C 1
ATOM 1589 O O . ALA A 1 206 ? 15.448 3.975 5.127 1.00 95.12 206 ALA A O 1
ATOM 1590 N N . LYS A 1 207 ? 13.926 3.913 6.775 1.00 96.88 207 LYS A N 1
ATOM 1591 C CA . LYS A 1 207 ? 14.631 4.803 7.718 1.00 96.88 207 LYS A CA 1
ATOM 1592 C C . LYS A 1 207 ? 14.994 6.174 7.116 1.00 96.88 207 LYS A C 1
ATOM 1594 O O . LYS A 1 207 ? 15.982 6.788 7.510 1.00 96.88 207 LYS A O 1
ATOM 1599 N N . ASN A 1 208 ? 14.186 6.672 6.179 1.00 96.06 208 ASN A N 1
ATOM 1600 C CA . ASN A 1 208 ? 14.388 7.970 5.541 1.00 96.06 208 ASN A CA 1
ATOM 1601 C C . ASN A 1 208 ? 13.808 9.091 6.421 1.00 96.06 208 ASN A C 1
ATOM 1603 O O . ASN A 1 208 ? 12.615 9.390 6.357 1.00 96.06 208 ASN A O 1
ATOM 1607 N N . VAL A 1 209 ? 14.662 9.696 7.250 1.00 97.12 209 VAL A N 1
ATOM 1608 C CA . VAL A 1 209 ? 14.280 10.730 8.232 1.00 97.12 209 VAL A CA 1
ATOM 1609 C C . VAL A 1 209 ? 13.675 11.967 7.566 1.00 97.12 209 VAL A C 1
ATOM 1611 O O . VAL A 1 209 ? 12.706 12.525 8.075 1.00 97.12 209 VAL A O 1
ATOM 1614 N N . GLU A 1 210 ? 14.198 12.377 6.410 1.00 95.69 210 GLU A N 1
ATOM 1615 C CA . GLU A 1 210 ? 13.694 13.546 5.685 1.00 95.69 210 GLU A CA 1
ATOM 1616 C C . GLU A 1 210 ? 12.254 13.320 5.205 1.00 95.69 210 GLU A C 1
ATOM 1618 O O . GLU A 1 210 ? 11.379 14.157 5.424 1.00 95.69 210 GLU A O 1
ATOM 1623 N N . MET A 1 211 ? 11.976 12.155 4.613 1.00 96.06 211 MET A N 1
ATOM 1624 C CA . MET A 1 211 ? 10.631 11.829 4.131 1.00 96.06 211 MET A CA 1
ATOM 1625 C C . MET A 1 211 ? 9.660 11.540 5.281 1.00 96.06 211 MET A C 1
ATOM 1627 O O . MET A 1 211 ? 8.484 11.885 5.182 1.00 96.06 211 MET A O 1
ATOM 1631 N N . GLN A 1 212 ? 10.133 10.989 6.405 1.00 97.25 212 GLN A N 1
ATOM 1632 C CA . GLN A 1 212 ? 9.332 10.896 7.632 1.00 97.25 212 GLN A CA 1
ATOM 1633 C C . GLN A 1 212 ? 8.910 12.290 8.115 1.00 97.25 212 GLN A C 1
ATOM 1635 O O . GLN A 1 212 ? 7.723 12.519 8.359 1.00 97.25 212 GLN A O 1
ATOM 1640 N N . ALA A 1 213 ? 9.856 13.231 8.205 1.00 97.69 213 ALA A N 1
ATOM 1641 C CA . ALA A 1 213 ? 9.590 14.607 8.619 1.00 97.69 213 ALA A CA 1
ATOM 1642 C C . ALA A 1 213 ? 8.664 15.346 7.641 1.00 97.69 213 ALA A C 1
ATOM 1644 O O . ALA A 1 213 ? 7.850 16.161 8.068 1.00 97.69 213 ALA A O 1
ATOM 1645 N N . PHE A 1 214 ? 8.745 15.033 6.346 1.00 97.69 214 PHE A N 1
ATOM 1646 C CA . PHE A 1 214 ? 7.878 15.608 5.321 1.00 97.69 214 PHE A CA 1
ATOM 1647 C C . PHE A 1 214 ? 6.442 15.054 5.367 1.00 97.69 214 PHE A C 1
ATOM 1649 O O . PHE A 1 214 ? 5.482 15.826 5.383 1.00 97.69 214 PHE A O 1
ATOM 1656 N N . TYR A 1 215 ? 6.262 13.729 5.410 1.00 98.12 215 TYR A N 1
ATOM 1657 C CA . TYR A 1 215 ? 4.931 13.112 5.347 1.00 98.12 215 TYR A CA 1
ATOM 1658 C C . TYR A 1 215 ? 4.148 13.195 6.658 1.00 98.12 215 TYR A C 1
ATOM 1660 O O . TYR A 1 215 ? 2.921 13.286 6.620 1.00 98.12 215 TYR A O 1
ATOM 1668 N N . THR A 1 216 ? 4.823 13.192 7.811 1.00 97.88 216 THR A N 1
ATOM 1669 C CA . THR A 1 216 ? 4.167 13.251 9.131 1.00 97.88 216 THR A CA 1
ATOM 1670 C C . THR A 1 216 ? 3.177 14.420 9.262 1.00 97.88 216 THR A C 1
ATOM 1672 O O . THR A 1 216 ? 2.005 14.156 9.536 1.00 97.88 216 THR A O 1
ATOM 1675 N N . PRO A 1 217 ? 3.559 15.693 9.023 1.00 97.81 217 PRO A N 1
ATOM 1676 C CA . PRO A 1 217 ? 2.626 16.813 9.146 1.00 97.81 217 PRO A CA 1
ATOM 1677 C C . PRO A 1 217 ? 1.512 16.789 8.090 1.00 97.81 217 PRO A C 1
ATOM 1679 O O . PRO A 1 217 ? 0.418 17.285 8.351 1.00 97.81 217 PRO A O 1
ATOM 1682 N N . LEU A 1 218 ? 1.749 16.223 6.901 1.00 97.69 218 LEU A N 1
ATOM 1683 C CA . LEU A 1 218 ? 0.705 16.060 5.881 1.00 97.69 218 LEU A CA 1
ATOM 1684 C C . LEU A 1 218 ? -0.353 15.048 6.330 1.00 97.69 218 LEU A C 1
ATOM 1686 O O . LEU A 1 218 ? -1.550 15.318 6.236 1.00 97.69 218 LEU A O 1
ATOM 1690 N N . TYR A 1 219 ? 0.090 13.913 6.869 1.00 97.44 219 TYR A N 1
ATOM 1691 C CA . TYR A 1 219 ? -0.791 12.880 7.397 1.00 97.44 219 TYR A CA 1
ATOM 1692 C C . TYR A 1 219 ? -1.579 13.366 8.622 1.00 97.44 219 TYR A C 1
ATOM 1694 O O . TYR A 1 219 ? -2.789 13.160 8.691 1.00 97.44 219 TYR A O 1
ATOM 1702 N N . GLN A 1 220 ? -0.931 14.085 9.545 1.00 96.75 220 GLN A N 1
ATOM 1703 C CA . GLN A 1 220 ? -1.600 14.706 10.695 1.00 96.75 220 GLN A CA 1
ATOM 1704 C C . GLN A 1 220 ? -2.695 15.687 10.259 1.00 96.75 220 GLN A C 1
ATOM 1706 O O . GLN A 1 220 ? -3.821 15.575 10.730 1.00 96.75 220 GLN A O 1
ATOM 1711 N N . LYS A 1 221 ? -2.422 16.570 9.289 1.00 95.38 221 LYS A N 1
ATOM 1712 C CA . LYS A 1 221 ? -3.434 17.494 8.742 1.00 95.38 221 LYS A CA 1
ATOM 1713 C C . LYS A 1 221 ? -4.623 16.770 8.107 1.00 95.38 221 LYS A C 1
ATOM 1715 O O . LYS A 1 221 ? -5.753 17.240 8.218 1.00 95.38 221 LYS A O 1
ATOM 1720 N N . ALA A 1 222 ? -4.381 15.652 7.419 1.00 95.25 222 ALA A N 1
ATOM 1721 C CA . ALA A 1 222 ? -5.457 14.835 6.859 1.00 95.25 222 ALA A CA 1
ATOM 1722 C C . ALA A 1 222 ? -6.317 14.205 7.970 1.00 95.25 222 ALA A C 1
ATOM 1724 O O . ALA A 1 222 ? -7.544 14.245 7.884 1.00 95.25 222 ALA A O 1
ATOM 1725 N N . ILE A 1 223 ? -5.683 13.700 9.038 1.00 95.88 223 ILE A N 1
ATOM 1726 C CA . ILE A 1 223 ? -6.376 13.187 10.230 1.00 95.88 223 ILE A CA 1
ATOM 1727 C C . ILE A 1 223 ? -7.210 14.281 10.895 1.00 95.88 223 ILE A C 1
ATOM 1729 O O . ILE A 1 223 ? -8.378 14.046 11.172 1.00 95.88 223 ILE A O 1
ATOM 1733 N N . GLU A 1 224 ? -6.650 15.468 11.124 1.00 95.38 224 GLU A N 1
ATOM 1734 C CA . GLU A 1 224 ? -7.357 16.590 11.757 1.00 95.38 224 GLU A CA 1
ATOM 1735 C C . GLU A 1 224 ? -8.633 16.966 10.990 1.00 95.38 224 GLU A C 1
ATOM 1737 O O . GLU A 1 224 ? -9.695 17.166 11.582 1.00 95.38 224 GLU A O 1
ATOM 1742 N N . GLU A 1 225 ? -8.556 17.025 9.658 1.00 94.31 225 GLU A N 1
ATOM 1743 C CA . GLU A 1 225 ? -9.714 17.327 8.811 1.00 94.31 225 GLU A CA 1
ATOM 1744 C C . GLU A 1 225 ? -10.774 16.213 8.876 1.00 94.31 225 GLU A C 1
ATOM 1746 O O . GLU A 1 225 ? -11.973 16.486 8.971 1.00 94.31 225 GLU A O 1
ATOM 1751 N N . SER A 1 226 ? -10.330 14.956 8.878 1.00 94.94 226 SER A N 1
ATOM 1752 C CA . SER A 1 226 ? -11.188 13.777 9.018 1.00 94.94 226 SER A CA 1
ATOM 1753 C C . SER A 1 226 ? -11.874 13.729 10.382 1.00 94.94 226 SER A C 1
ATOM 1755 O O . SER A 1 226 ? -13.080 13.507 10.466 1.00 94.94 226 SER A O 1
ATOM 1757 N N . ASP A 1 227 ? -11.145 14.034 11.455 1.00 95.88 227 ASP A N 1
ATOM 1758 C CA . ASP A 1 227 ? -11.662 14.096 12.821 1.00 95.88 227 ASP A CA 1
ATOM 1759 C C . ASP A 1 227 ? -12.730 15.178 12.965 1.00 95.88 227 ASP A C 1
ATOM 1761 O O . ASP A 1 227 ? -13.791 14.931 13.548 1.00 95.88 227 ASP A O 1
ATOM 1765 N N . ARG A 1 228 ? -12.485 16.359 12.383 1.00 94.69 228 ARG A N 1
ATOM 1766 C CA . ARG A 1 228 ? -13.452 17.461 12.349 1.00 94.69 228 ARG A CA 1
ATOM 1767 C C . ARG A 1 228 ? -14.756 17.029 11.678 1.00 94.69 228 ARG A C 1
ATOM 1769 O O . ARG A 1 228 ? -15.833 17.248 12.234 1.00 94.69 228 ARG A O 1
ATOM 1776 N N . LEU A 1 229 ? -14.673 16.405 10.502 1.00 93.50 229 LEU A N 1
ATOM 1777 C CA . LEU A 1 229 ? -15.851 15.941 9.766 1.00 93.50 229 LEU A CA 1
ATOM 1778 C C . LEU A 1 229 ? -16.562 14.774 10.459 1.00 93.50 229 LEU A C 1
ATOM 1780 O O . LEU A 1 229 ? -17.789 14.774 10.529 1.00 93.50 229 LEU A O 1
ATOM 1784 N N . ALA A 1 230 ? -15.819 13.805 10.997 1.00 94.44 230 ALA A N 1
ATOM 1785 C CA . ALA A 1 230 ? -16.381 12.667 11.718 1.00 94.44 230 ALA A CA 1
ATOM 1786 C C . ALA A 1 230 ? -17.129 13.119 12.976 1.00 94.44 230 ALA A C 1
ATOM 1788 O O . ALA A 1 230 ? -18.220 12.625 13.252 1.00 94.44 230 ALA A O 1
ATOM 1789 N N . THR A 1 231 ? -16.580 14.096 13.700 1.00 94.25 231 THR A N 1
ATOM 1790 C CA . THR A 1 231 ? -17.228 14.690 14.875 1.00 94.25 231 THR A CA 1
ATOM 1791 C C . THR A 1 231 ? -18.506 15.428 14.485 1.00 94.25 231 THR A C 1
ATOM 1793 O O . THR A 1 231 ? -19.545 15.203 15.102 1.00 94.25 231 THR A O 1
ATOM 1796 N N . ALA A 1 232 ? -18.463 16.252 13.433 1.00 92.06 232 ALA A N 1
ATOM 1797 C CA . ALA A 1 232 ? -19.643 16.959 12.938 1.00 92.06 232 ALA A CA 1
ATOM 1798 C C . ALA A 1 232 ? -20.750 15.988 12.490 1.00 92.06 232 ALA A C 1
ATOM 1800 O O . ALA A 1 232 ? -21.913 16.168 12.848 1.00 92.06 232 ALA A O 1
ATOM 1801 N N . LEU A 1 233 ? -20.388 14.924 11.763 1.00 92.25 233 LEU A N 1
ATOM 1802 C CA . LEU A 1 233 ? -21.328 13.888 11.330 1.00 92.25 233 LEU A CA 1
ATOM 1803 C C . LEU A 1 233 ? -21.945 13.151 12.516 1.00 92.25 233 LEU A C 1
ATOM 1805 O O . LEU A 1 233 ? -23.151 12.929 12.562 1.00 92.25 233 LEU A O 1
ATOM 1809 N N . PHE A 1 234 ? -21.116 12.797 13.496 1.00 92.06 234 PHE A N 1
ATOM 1810 C CA . PHE A 1 234 ? -21.570 12.114 14.695 1.00 92.06 234 PHE A CA 1
ATOM 1811 C C . PHE A 1 234 ? -22.542 12.969 15.516 1.00 92.06 234 PHE A C 1
ATOM 1813 O O . PHE A 1 234 ? -23.554 12.457 15.984 1.00 92.06 234 PHE A O 1
ATOM 1820 N N . GLN A 1 235 ? -22.275 14.268 15.654 1.00 90.75 235 GLN A N 1
ATOM 1821 C CA . GLN A 1 235 ? -23.170 15.194 16.351 1.00 90.75 235 GLN A CA 1
ATOM 1822 C C . GLN A 1 235 ? -24.502 15.392 15.616 1.00 90.75 235 GLN A C 1
ATOM 1824 O O . GLN A 1 235 ? -25.535 15.515 16.269 1.00 90.75 235 GLN A O 1
ATOM 1829 N N . ALA A 1 236 ? -24.485 15.416 14.281 1.00 88.44 236 ALA A N 1
ATOM 1830 C CA . ALA A 1 236 ? -25.682 15.631 13.473 1.00 88.44 236 ALA A CA 1
ATOM 1831 C C . ALA A 1 236 ? -26.563 14.375 13.349 1.00 88.44 236 ALA A C 1
ATOM 1833 O O . ALA A 1 236 ? -27.782 14.463 13.470 1.00 88.44 236 ALA A O 1
ATOM 1834 N N . GLU A 1 237 ? -25.957 13.211 13.104 1.00 88.00 237 GLU A N 1
ATOM 1835 C CA . GLU A 1 237 ? -26.674 11.997 12.683 1.00 88.00 237 GLU A CA 1
ATOM 1836 C C . GLU A 1 237 ? -26.391 10.774 13.558 1.00 88.00 237 GLU A C 1
ATOM 1838 O O . GLU A 1 237 ? -27.073 9.761 13.418 1.00 88.00 237 GLU A O 1
ATOM 1843 N N . GLY A 1 238 ? -25.404 10.827 14.459 1.00 80.06 238 GLY A N 1
ATOM 1844 C CA . GLY A 1 238 ? -24.836 9.637 15.098 1.00 80.06 238 GLY A CA 1
ATOM 1845 C C . GLY A 1 238 ? -25.869 8.721 15.754 1.00 80.06 238 GLY A C 1
ATOM 1846 O O . GLY A 1 238 ? -25.799 7.507 15.578 1.00 80.06 238 GLY A O 1
ATOM 1847 N N . GLU A 1 239 ? -26.856 9.281 16.460 1.00 85.06 239 GLU A N 1
ATOM 1848 C CA . GLU A 1 239 ? -27.928 8.506 17.105 1.00 85.06 239 GLU A CA 1
ATOM 1849 C C . GLU A 1 239 ? -28.991 7.952 16.142 1.00 85.06 239 GLU A C 1
ATOM 1851 O O . GLU A 1 239 ? -29.670 6.988 16.488 1.00 85.06 239 GLU A O 1
ATOM 1856 N N . GLY A 1 240 ? -29.119 8.515 14.938 1.00 87.69 240 GLY A N 1
ATOM 1857 C CA . GLY A 1 240 ? -30.103 8.105 13.932 1.00 87.69 240 GLY A CA 1
ATOM 1858 C C . GLY A 1 240 ? -29.634 6.990 12.994 1.00 87.69 240 GLY A C 1
ATOM 1859 O O . GLY A 1 240 ? -30.442 6.451 12.240 1.00 87.69 240 GLY A O 1
ATOM 1860 N N . LEU A 1 241 ? -28.347 6.634 13.020 1.00 90.25 241 LEU A N 1
ATOM 1861 C CA . LEU A 1 241 ? -27.796 5.612 12.131 1.00 90.25 241 LEU A CA 1
ATOM 1862 C C . LEU A 1 241 ? -28.210 4.195 12.554 1.00 90.25 241 LEU A C 1
ATOM 1864 O O . LEU A 1 241 ? -28.220 3.887 13.752 1.00 90.25 241 LEU A O 1
ATOM 1868 N N . PRO A 1 242 ? -28.529 3.311 11.588 1.00 94.69 242 PRO A N 1
ATOM 1869 C CA . PRO A 1 242 ? -28.972 1.961 11.889 1.00 94.69 242 PRO A CA 1
ATOM 1870 C C . PRO A 1 242 ? -27.847 1.139 12.521 1.00 94.69 242 PRO A C 1
ATOM 1872 O O . PRO A 1 242 ? -26.677 1.236 12.150 1.00 94.69 242 PRO A O 1
ATOM 1875 N N . TRP A 1 243 ? -28.227 0.287 13.469 1.00 96.88 243 TRP A N 1
ATOM 1876 C CA . TRP A 1 243 ? -27.326 -0.703 14.040 1.00 96.88 243 TRP A CA 1
ATOM 1877 C C . TRP A 1 243 ? -27.200 -1.908 13.111 1.00 96.88 243 TRP A C 1
ATOM 1879 O O . TRP A 1 243 ? -28.200 -2.486 12.692 1.00 96.88 243 TRP A O 1
ATOM 1889 N N . ILE A 1 244 ? -25.966 -2.321 12.865 1.00 97.56 244 ILE A N 1
ATOM 1890 C CA . ILE A 1 244 ? -25.614 -3.592 12.248 1.00 97.56 244 ILE A CA 1
ATOM 1891 C C . ILE A 1 244 ? -25.410 -4.585 13.387 1.00 97.56 244 ILE A C 1
ATOM 1893 O O . ILE A 1 244 ? -24.476 -4.439 14.175 1.00 97.56 244 ILE A O 1
ATOM 1897 N N . ASP A 1 245 ? -26.300 -5.566 13.510 1.00 98.19 245 ASP A N 1
ATOM 1898 C CA . ASP A 1 245 ? -26.144 -6.636 14.492 1.00 98.19 245 ASP A CA 1
ATOM 1899 C C . ASP A 1 245 ? -25.145 -7.676 13.969 1.00 98.19 245 ASP A C 1
ATOM 1901 O O . ASP A 1 245 ? -25.330 -8.268 12.906 1.00 98.19 245 ASP A O 1
ATOM 1905 N N . CYS A 1 246 ? -24.054 -7.854 14.709 1.00 98.38 246 CYS A N 1
ATOM 1906 C CA . CYS A 1 246 ? -22.940 -8.721 14.359 1.00 98.38 246 CYS A CA 1
ATOM 1907 C C . CYS A 1 246 ? -23.188 -10.193 14.726 1.00 98.38 246 CYS A C 1
ATOM 1909 O O . CYS A 1 246 ? -22.363 -11.039 14.390 1.00 98.38 246 CYS A O 1
ATOM 1911 N N . LEU A 1 247 ? -24.273 -10.516 15.438 1.00 98.50 247 LEU A N 1
ATOM 1912 C CA . LEU A 1 247 ? -24.551 -11.861 15.962 1.00 98.50 247 LEU A CA 1
ATOM 1913 C C . LEU A 1 247 ? -25.653 -12.607 15.196 1.00 98.50 247 LEU A C 1
ATOM 1915 O O . LEU A 1 247 ? -26.048 -13.694 15.614 1.00 98.50 247 LEU A O 1
ATOM 1919 N N . VAL A 1 248 ? -26.156 -12.033 14.102 1.00 97.94 248 VAL A N 1
ATOM 1920 C CA . VAL A 1 248 ? -27.252 -12.581 13.284 1.00 97.94 248 VAL A CA 1
ATOM 1921 C C . VAL A 1 248 ? -26.904 -12.523 11.789 1.00 97.94 248 VAL A C 1
ATOM 1923 O O . VAL A 1 248 ? -25.956 -11.826 11.407 1.00 97.94 248 VAL A O 1
ATOM 1926 N N . PRO A 1 249 ? -27.638 -13.220 10.899 1.00 97.19 249 PRO A N 1
ATOM 1927 C CA . PRO A 1 249 ? -27.411 -13.125 9.461 1.00 97.19 249 PRO A CA 1
ATOM 1928 C C . PRO A 1 249 ? -27.564 -11.689 8.927 1.00 97.19 249 PRO A C 1
ATOM 1930 O O . PRO A 1 249 ? -28.486 -10.981 9.333 1.00 97.19 249 PRO A O 1
ATOM 1933 N N . PRO A 1 250 ? -26.710 -11.254 7.981 1.00 96.38 250 PRO A N 1
ATOM 1934 C CA . PRO A 1 250 ? -25.633 -12.014 7.337 1.00 96.38 250 PRO A CA 1
ATOM 1935 C C . PRO A 1 250 ? -24.275 -11.935 8.065 1.00 96.38 250 PRO A C 1
ATOM 1937 O O . PRO A 1 250 ? -23.277 -12.423 7.538 1.00 96.38 250 PRO A O 1
ATOM 1940 N N . GLN A 1 251 ? -24.197 -11.283 9.226 1.00 97.69 251 GLN A N 1
ATOM 1941 C CA . GLN A 1 251 ? -22.932 -10.959 9.893 1.00 97.69 251 GLN A CA 1
ATOM 1942 C C . GLN A 1 251 ? -22.368 -12.094 10.751 1.00 97.69 251 GLN A C 1
ATOM 1944 O O . GLN A 1 251 ? -21.153 -12.204 10.893 1.00 97.69 251 GLN A O 1
ATOM 1949 N N . GLU A 1 252 ? -23.216 -12.993 11.255 1.00 96.94 252 GLU A N 1
ATOM 1950 C CA . GLU A 1 252 ? -22.775 -14.144 12.058 1.00 96.94 252 GLU A CA 1
ATOM 1951 C C . GLU A 1 252 ? -21.710 -15.009 11.354 1.00 96.94 252 GLU A C 1
ATOM 1953 O O . GLU A 1 252 ? -20.798 -15.517 11.999 1.00 96.94 252 GLU A O 1
ATOM 1958 N N . GLY A 1 253 ? -21.768 -15.125 10.022 1.00 96.88 253 GLY A N 1
ATOM 1959 C CA . GLY A 1 253 ? -20.804 -15.890 9.224 1.00 96.88 253 GLY A CA 1
ATOM 1960 C C . GLY A 1 253 ? -19.510 -15.140 8.893 1.00 96.88 253 GLY A C 1
ATOM 1961 O O . GLY A 1 253 ? -18.663 -15.681 8.184 1.00 96.88 253 GLY A O 1
ATOM 1962 N N . GLN A 1 254 ? -19.364 -13.892 9.345 1.00 97.69 254 GLN A N 1
ATOM 1963 C CA . GLN A 1 254 ? -18.228 -13.023 9.014 1.00 97.69 254 GLN A CA 1
ATOM 1964 C C . GLN A 1 254 ? -17.195 -12.916 10.136 1.00 97.69 254 GLN A C 1
ATOM 1966 O O . GLN A 1 254 ? -16.174 -12.249 9.966 1.00 97.69 254 GLN A O 1
ATOM 1971 N N . TRP A 1 255 ? -17.429 -13.586 11.264 1.00 98.31 255 TRP A N 1
ATOM 1972 C CA . TRP A 1 255 ? -16.438 -13.683 12.324 1.00 98.31 255 TRP A CA 1
ATOM 1973 C C . TRP A 1 255 ? -15.242 -14.524 11.876 1.00 98.31 255 TRP A C 1
ATOM 1975 O O . TRP A 1 255 ? -15.388 -15.613 11.322 1.00 98.31 255 TRP A O 1
ATOM 1985 N N . ASN A 1 256 ? -14.044 -14.017 12.141 1.00 98.12 256 ASN A N 1
ATOM 1986 C CA . ASN A 1 256 ? -12.788 -14.597 11.700 1.00 98.12 256 ASN A CA 1
ATOM 1987 C C . ASN A 1 256 ? -11.954 -15.049 12.913 1.00 98.12 256 ASN A C 1
ATOM 1989 O O . ASN A 1 256 ? -11.227 -14.248 13.508 1.00 98.12 256 ASN A O 1
ATOM 1993 N N . PRO A 1 257 ? -12.080 -16.317 13.338 1.00 98.00 257 PRO A N 1
ATOM 1994 C CA . PRO A 1 257 ? -11.338 -16.866 14.466 1.00 98.00 257 PRO A CA 1
ATOM 1995 C C . PRO A 1 257 ? -9.907 -17.257 14.079 1.00 98.00 257 PRO A C 1
ATOM 1997 O O . PRO A 1 257 ? -9.641 -17.815 13.010 1.00 98.00 257 PRO A O 1
ATOM 2000 N N . SER A 1 258 ? -8.970 -17.068 15.001 1.00 97.75 258 SER A N 1
ATOM 2001 C CA . SER A 1 258 ? -7.637 -17.645 14.906 1.00 97.75 258 SER A CA 1
ATOM 2002 C C . SER A 1 258 ? -7.673 -19.148 15.193 1.00 97.75 258 SER A C 1
ATOM 2004 O O . SER A 1 258 ? -8.543 -19.668 15.892 1.00 97.75 258 SER A O 1
ATOM 2006 N N . LYS A 1 259 ? -6.702 -19.877 14.638 1.00 97.25 259 LYS A N 1
ATOM 2007 C CA . LYS A 1 259 ? -6.565 -21.325 14.835 1.00 97.25 259 LYS A CA 1
ATOM 2008 C C . LYS A 1 259 ? -5.578 -21.589 15.970 1.00 97.25 259 LYS A C 1
ATOM 2010 O O . LYS A 1 259 ? -4.377 -21.700 15.729 1.00 97.25 259 LYS A O 1
ATOM 2015 N N . VAL A 1 260 ? -6.079 -21.650 17.203 1.00 97.75 260 VAL A N 1
ATOM 2016 C CA . VAL A 1 260 ? -5.297 -21.967 18.413 1.00 97.75 260 VAL A CA 1
ATOM 2017 C C . VAL A 1 260 ? -5.901 -23.197 19.087 1.00 97.75 260 VAL A C 1
ATOM 2019 O O . VAL A 1 260 ? -7.116 -23.374 19.082 1.00 97.75 260 VAL A O 1
ATOM 2022 N N . ARG A 1 261 ? -5.062 -24.074 19.645 1.00 97.81 261 ARG A N 1
ATOM 2023 C CA . ARG A 1 261 ? -5.528 -25.291 20.323 1.00 97.81 261 ARG A CA 1
ATOM 2024 C C . ARG A 1 261 ? -6.418 -24.942 21.525 1.00 97.81 261 ARG A C 1
ATOM 2026 O O . ARG A 1 261 ? -6.105 -24.017 22.272 1.00 97.81 261 ARG A O 1
ATOM 2033 N N . GLY A 1 262 ? -7.532 -25.658 21.663 1.00 97.38 262 GLY A N 1
ATOM 2034 C CA . GLY A 1 262 ? -8.526 -25.453 22.724 1.00 97.38 262 GLY A CA 1
ATOM 2035 C C . GLY A 1 262 ? -9.479 -24.280 22.484 1.00 97.38 262 GLY A C 1
ATOM 2036 O O . GLY A 1 262 ? -10.564 -24.249 23.057 1.00 97.38 262 GLY A O 1
ATOM 2037 N N . PHE A 1 263 ? -9.131 -23.345 21.592 1.00 98.50 263 PHE A N 1
ATOM 2038 C CA . PHE A 1 263 ? -9.992 -22.209 21.298 1.00 98.50 263 PHE A CA 1
ATOM 2039 C C . PHE A 1 263 ? -11.214 -22.645 20.491 1.00 98.50 263 PHE A C 1
ATOM 2041 O O . PHE A 1 263 ? -11.091 -23.280 19.441 1.00 98.50 263 PHE A O 1
ATOM 2048 N N . SER A 1 264 ? -12.397 -22.258 20.957 1.00 98.25 264 SER A N 1
ATOM 2049 C CA . SER A 1 264 ? -13.642 -22.461 20.227 1.00 98.25 264 SER A CA 1
ATOM 2050 C C . SER A 1 264 ? -14.588 -21.280 20.402 1.00 98.25 264 SER A C 1
ATOM 2052 O O . SER A 1 264 ? -14.543 -20.539 21.386 1.00 98.25 264 SER A O 1
ATOM 2054 N N . HIS A 1 265 ? -15.446 -21.099 19.406 1.00 98.38 265 HIS A N 1
ATOM 2055 C CA . HIS A 1 265 ? -16.503 -20.103 19.417 1.00 98.38 265 HIS A CA 1
ATOM 2056 C C . HIS A 1 265 ? -17.757 -20.710 18.786 1.00 98.38 265 HIS A C 1
ATOM 2058 O O . HIS A 1 265 ? -17.662 -21.591 17.929 1.00 98.38 265 HIS A O 1
ATOM 2064 N N . LEU A 1 266 ? -18.924 -20.244 19.217 1.00 98.31 266 LEU A N 1
ATOM 2065 C CA . LEU A 1 266 ? -20.212 -20.650 18.670 1.00 98.31 266 LEU A CA 1
ATOM 2066 C C . LEU A 1 266 ? -21.132 -19.437 18.624 1.00 98.31 266 LEU A C 1
ATOM 2068 O O . LEU A 1 266 ? -21.357 -18.802 19.653 1.00 98.31 266 LEU A O 1
ATOM 2072 N N . ILE A 1 267 ? -21.682 -19.141 17.449 1.00 98.25 267 ILE A N 1
ATOM 2073 C CA . ILE A 1 267 ? -22.748 -18.151 17.297 1.00 98.25 267 ILE A CA 1
ATOM 2074 C C . ILE A 1 267 ? -24.045 -18.911 17.072 1.00 98.25 267 ILE A C 1
ATOM 2076 O O . ILE A 1 267 ? -24.183 -19.641 16.093 1.00 98.25 267 ILE A O 1
ATOM 2080 N N . GLN A 1 268 ? -24.972 -18.789 18.017 1.00 97.31 268 GLN A N 1
ATOM 2081 C CA . GLN A 1 268 ? -26.267 -19.453 17.943 1.00 97.31 268 GLN A CA 1
ATOM 2082 C C . GLN A 1 268 ? -27.328 -18.613 18.651 1.00 97.31 268 GLN A C 1
ATOM 2084 O O . GLN A 1 268 ? -27.137 -18.184 19.789 1.00 97.31 268 GLN A O 1
ATOM 2089 N N . GLY A 1 269 ? -28.463 -18.398 17.980 1.00 96.31 269 GLY A N 1
ATOM 2090 C CA . GLY A 1 269 ? -29.602 -17.676 18.553 1.00 96.31 269 GLY A CA 1
ATOM 2091 C C . GLY A 1 269 ? -29.283 -16.225 18.925 1.00 96.31 269 GLY A C 1
ATOM 2092 O O . GLY A 1 269 ? -29.737 -15.761 19.967 1.00 96.31 269 GLY A O 1
ATOM 2093 N N . GLY A 1 270 ? -28.466 -15.532 18.122 1.00 97.38 270 GLY A N 1
ATOM 2094 C CA . GLY A 1 270 ? -28.076 -14.144 18.389 1.00 97.38 270 GLY A CA 1
ATOM 2095 C C . GLY A 1 270 ? -27.084 -13.977 19.543 1.00 97.38 270 GLY A C 1
ATOM 2096 O O . GLY A 1 270 ? -26.951 -12.882 20.080 1.00 97.38 270 GLY A O 1
ATOM 2097 N N . ALA A 1 271 ? -26.401 -15.047 19.961 1.00 98.44 271 ALA A N 1
ATOM 2098 C CA . ALA A 1 271 ? -25.395 -14.996 21.014 1.00 98.44 271 ALA A CA 1
ATOM 2099 C C . ALA A 1 271 ? -24.081 -15.635 20.559 1.00 98.44 271 ALA A C 1
ATOM 2101 O O . ALA A 1 271 ? -24.083 -16.736 20.012 1.00 98.44 271 ALA A O 1
ATOM 2102 N N . LEU A 1 272 ? -22.964 -14.968 20.851 1.00 98.62 272 LEU A N 1
ATOM 2103 C CA . LEU A 1 272 ? -21.610 -15.484 20.661 1.00 98.62 272 LEU A CA 1
ATOM 2104 C C . LEU A 1 272 ? -21.100 -16.065 21.981 1.00 98.62 272 LEU A C 1
ATOM 2106 O O . LEU A 1 272 ? -20.978 -15.354 22.977 1.00 98.62 272 LEU A O 1
ATOM 2110 N N . GLN A 1 273 ? -20.788 -17.354 21.984 1.00 98.62 273 GLN A N 1
ATOM 2111 C CA . GLN A 1 273 ? -20.128 -18.053 23.082 1.00 98.62 273 GLN A CA 1
ATOM 2112 C C . GLN A 1 273 ? -18.659 -18.258 22.732 1.00 98.62 273 GLN A C 1
ATOM 2114 O O . GLN A 1 273 ? -18.340 -18.659 21.614 1.00 98.62 273 GLN A O 1
ATOM 2119 N N . ILE A 1 274 ? -17.773 -17.987 23.686 1.00 98.56 274 ILE A N 1
ATOM 2120 C CA . ILE A 1 274 ? -16.325 -18.099 23.532 1.00 98.56 274 ILE A CA 1
ATOM 2121 C C . ILE A 1 274 ? -15.777 -19.001 24.631 1.00 98.56 274 ILE A C 1
ATOM 2123 O O . ILE A 1 274 ? -16.040 -18.780 25.816 1.00 98.56 274 ILE A O 1
ATOM 2127 N N . VAL A 1 275 ? -14.953 -19.963 24.221 1.00 98.50 275 VAL A N 1
ATOM 2128 C CA . VAL A 1 275 ? -14.078 -20.735 25.101 1.00 98.50 275 VAL A CA 1
ATOM 2129 C C . VAL A 1 275 ? -12.642 -20.488 24.653 1.00 98.50 275 VAL A C 1
ATOM 2131 O O . VAL A 1 275 ? -12.274 -20.760 23.510 1.00 98.50 275 VAL A O 1
ATOM 2134 N N . GLY A 1 276 ? -11.853 -19.914 25.554 1.00 97.88 276 GLY A N 1
ATOM 2135 C CA . GLY A 1 276 ? -10.455 -19.569 25.358 1.00 97.88 276 GLY A CA 1
ATOM 2136 C C . GLY A 1 276 ? -9.573 -20.793 25.115 1.00 97.88 276 GLY A C 1
ATOM 2137 O O . GLY A 1 276 ? -9.995 -21.922 25.360 1.00 97.88 276 GLY A O 1
ATOM 2138 N N . PRO A 1 277 ? -8.345 -20.576 24.621 1.00 98.19 277 PRO A N 1
ATOM 2139 C CA . PRO A 1 277 ? -7.403 -21.653 24.350 1.00 98.19 277 PRO A CA 1
ATOM 2140 C C . PRO A 1 277 ? -6.992 -22.408 25.621 1.00 98.19 277 PRO A C 1
ATOM 2142 O O . PRO A 1 277 ? -7.153 -21.913 26.742 1.00 98.19 277 PRO A O 1
ATOM 2145 N N . ASP A 1 278 ? -6.411 -23.593 25.433 1.00 97.19 278 ASP A N 1
ATOM 2146 C CA . ASP A 1 278 ? -5.855 -24.380 26.535 1.00 97.19 278 ASP A CA 1
ATOM 2147 C C . ASP A 1 278 ? -4.673 -23.639 27.189 1.00 97.19 278 ASP A C 1
ATOM 2149 O O . ASP A 1 278 ? -3.904 -22.954 26.507 1.00 97.19 278 ASP A O 1
ATOM 2153 N N . LEU A 1 279 ? -4.478 -23.809 28.503 1.00 95.44 279 LEU A N 1
ATOM 2154 C CA . LEU A 1 279 ? -3.351 -23.206 29.241 1.00 95.44 279 LEU A CA 1
ATOM 2155 C C . LEU A 1 279 ? -1.992 -23.522 28.607 1.00 95.44 279 LEU A C 1
ATOM 2157 O O . LEU A 1 279 ? -1.112 -22.667 28.524 1.00 95.44 279 LEU A O 1
ATOM 2161 N N . ASP A 1 280 ? -1.826 -24.756 28.143 1.00 95.75 280 ASP A N 1
ATOM 2162 C CA . ASP A 1 280 ? -0.584 -25.269 27.579 1.00 95.75 280 ASP A CA 1
ATOM 2163 C C . ASP A 1 280 ? -0.398 -24.898 26.093 1.00 95.75 280 ASP A C 1
ATOM 2165 O O . ASP A 1 280 ? 0.632 -25.220 25.504 1.00 95.75 280 ASP A O 1
ATOM 2169 N N . ALA A 1 281 ? -1.356 -24.192 25.471 1.00 94.94 281 ALA A N 1
ATOM 2170 C CA . ALA A 1 281 ? -1.219 -23.686 24.103 1.00 94.94 281 ALA A CA 1
ATOM 2171 C C . ALA A 1 281 ? -0.180 -22.551 23.991 1.00 94.94 281 ALA A C 1
ATOM 2173 O O . ALA A 1 281 ? 0.305 -22.263 22.893 1.00 94.94 281 ALA A O 1
ATOM 2174 N N . GLY A 1 282 ? 0.144 -21.885 25.109 1.00 93.75 282 GLY A N 1
ATOM 2175 C CA . GLY A 1 282 ? 1.171 -20.839 25.192 1.00 93.75 282 GLY A CA 1
ATOM 2176 C C . GLY A 1 282 ? 0.887 -19.584 24.355 1.00 93.75 282 GLY A C 1
ATOM 2177 O O . GLY A 1 282 ? 1.794 -18.784 24.123 1.00 93.75 282 GLY A O 1
ATOM 2178 N N . LYS A 1 283 ? -0.342 -19.417 23.851 1.00 95.50 283 LYS A N 1
ATOM 2179 C CA . LYS A 1 283 ? -0.760 -18.308 22.983 1.00 95.50 283 LYS A CA 1
ATOM 2180 C C . LYS A 1 283 ? -2.198 -17.902 23.292 1.00 95.50 283 LYS A C 1
ATOM 2182 O O . LYS A 1 283 ? -3.028 -18.748 23.604 1.00 95.50 283 LYS A O 1
ATOM 2187 N N . MET A 1 284 ? -2.490 -16.613 23.145 1.00 97.06 284 MET A N 1
ATOM 2188 C CA . MET A 1 284 ? -3.858 -16.090 23.170 1.00 97.06 284 MET A CA 1
ATOM 2189 C C . MET A 1 284 ? -4.554 -16.363 21.832 1.00 97.06 284 MET A C 1
ATOM 2191 O O . MET A 1 284 ? -3.906 -16.392 20.780 1.00 97.06 284 MET A O 1
ATOM 2195 N N . ALA A 1 285 ? -5.871 -16.547 21.866 1.00 97.94 285 ALA A N 1
ATOM 2196 C CA . ALA A 1 285 ? -6.680 -16.624 20.656 1.00 97.94 285 ALA A CA 1
ATOM 2197 C C . ALA A 1 285 ? -7.193 -15.236 20.258 1.00 97.94 285 ALA A C 1
ATOM 2199 O O . ALA A 1 285 ? -7.246 -14.325 21.080 1.00 97.94 285 ALA A O 1
ATOM 2200 N N . VAL A 1 286 ? -7.552 -15.067 18.989 1.00 98.19 286 VAL A N 1
ATOM 2201 C CA . VAL A 1 286 ? -8.107 -13.820 18.453 1.00 98.19 286 VAL A CA 1
ATOM 2202 C C . VAL A 1 286 ? -9.343 -14.180 17.652 1.00 98.19 286 VAL A C 1
ATOM 2204 O O . VAL A 1 286 ? -9.304 -15.134 16.884 1.00 98.19 286 VAL A O 1
ATOM 2207 N N . ILE A 1 287 ? -10.424 -13.433 17.803 1.00 98.50 287 ILE A N 1
ATOM 2208 C CA . ILE A 1 287 ? -11.584 -13.527 16.918 1.00 98.50 287 ILE A CA 1
ATOM 2209 C C . ILE A 1 287 ? -12.048 -12.118 16.567 1.00 98.50 287 ILE A C 1
ATOM 2211 O O . ILE A 1 287 ? -12.157 -11.274 17.453 1.00 98.50 287 ILE A O 1
ATOM 2215 N N . SER A 1 288 ? -12.269 -11.841 15.287 1.00 98.50 288 SER A N 1
ATOM 2216 C CA . SER A 1 288 ? -12.598 -10.499 14.799 1.00 98.50 288 SER A CA 1
ATOM 2217 C C . SER A 1 288 ? -13.837 -10.475 13.918 1.00 98.50 288 SER A C 1
ATOM 2219 O O . SER A 1 288 ? -14.211 -11.487 13.337 1.00 98.50 288 SER A O 1
ATOM 2221 N N . ILE A 1 289 ? -14.466 -9.306 13.824 1.00 98.50 289 ILE A N 1
ATOM 2222 C CA . ILE A 1 289 ? -15.526 -8.993 12.863 1.00 98.50 289 ILE A CA 1
ATOM 2223 C C . ILE A 1 289 ? -15.305 -7.591 12.292 1.00 98.50 289 ILE A C 1
ATOM 2225 O O . ILE A 1 289 ? -14.765 -6.718 12.975 1.00 98.50 289 ILE A O 1
ATOM 2229 N N . GLY A 1 290 ? -15.697 -7.368 11.038 1.00 97.44 290 GLY A N 1
ATOM 2230 C CA . GLY A 1 290 ? -15.403 -6.124 10.325 1.00 97.44 290 GLY A CA 1
ATOM 2231 C C . GLY A 1 290 ? -14.087 -6.165 9.542 1.00 97.44 290 GLY A C 1
ATOM 2232 O O . GLY A 1 290 ? -13.555 -5.118 9.179 1.00 97.44 290 GLY A O 1
ATOM 2233 N N . ASP A 1 291 ? -13.515 -7.353 9.303 1.00 97.00 291 ASP A N 1
ATOM 2234 C CA . ASP A 1 291 ? -12.266 -7.510 8.542 1.00 97.00 291 ASP A CA 1
ATOM 2235 C C . ASP A 1 291 ? -12.407 -7.041 7.086 1.00 97.00 291 ASP A C 1
ATOM 2237 O O . ASP A 1 291 ? -11.439 -6.548 6.504 1.00 97.00 291 ASP A O 1
ATOM 2241 N N . ARG A 1 292 ? -13.599 -7.164 6.492 1.00 95.56 292 ARG A N 1
ATOM 2242 C CA . ARG A 1 292 ? -13.876 -6.689 5.128 1.00 95.56 292 ARG A CA 1
ATOM 2243 C C . ARG A 1 292 ? -14.247 -5.211 5.114 1.00 95.56 292 ARG A C 1
ATOM 2245 O O . ARG A 1 292 ? -13.796 -4.479 4.240 1.00 95.56 292 ARG A O 1
ATOM 2252 N N . GLU A 1 293 ? -15.038 -4.790 6.092 1.00 95.06 293 GLU A N 1
ATOM 2253 C CA . GLU A 1 293 ? -15.574 -3.440 6.235 1.00 95.06 293 GLU A CA 1
ATOM 2254 C C . GLU A 1 293 ? -14.493 -2.432 6.640 1.00 95.06 293 GLU A C 1
ATOM 2256 O O . GLU A 1 293 ? -14.496 -1.302 6.160 1.00 95.06 293 GLU A O 1
ATOM 2261 N N . GLN A 1 294 ? -13.534 -2.845 7.479 1.00 95.38 294 GLN A N 1
ATOM 2262 C CA . GLN A 1 294 ? -12.441 -2.004 7.974 1.00 95.38 294 GLN A CA 1
ATOM 2263 C C . GLN A 1 294 ? -12.959 -0.697 8.601 1.00 95.38 294 GLN A C 1
ATOM 2265 O O . GLN A 1 294 ? -12.606 0.406 8.173 1.00 95.38 294 GLN A O 1
ATOM 2270 N N . TRP A 1 295 ? -13.785 -0.819 9.641 1.00 96.31 295 TRP A N 1
ATOM 2271 C CA . TRP A 1 295 ? -14.463 0.317 10.262 1.00 96.31 295 TRP A CA 1
ATOM 2272 C C . TRP A 1 295 ? -13.496 1.390 10.775 1.00 96.31 295 TRP A C 1
ATOM 2274 O O . TRP A 1 295 ? -12.491 1.113 11.439 1.00 96.31 295 TRP A O 1
ATOM 2284 N N . ARG A 1 296 ? -13.834 2.652 10.488 1.00 95.50 296 ARG A N 1
ATOM 2285 C CA . ARG A 1 296 ? -13.063 3.840 10.896 1.00 95.50 296 ARG A CA 1
ATOM 2286 C C . ARG A 1 296 ? -13.710 4.572 12.053 1.00 95.50 296 ARG A C 1
ATOM 2288 O O . ARG A 1 296 ? -13.098 4.730 13.108 1.00 95.50 296 ARG A O 1
ATOM 2295 N N . HIS A 1 297 ? -14.938 5.028 11.838 1.00 95.50 297 HIS A N 1
ATOM 2296 C CA . HIS A 1 297 ? -15.685 5.834 12.791 1.00 95.50 297 HIS A CA 1
ATOM 2297 C C . HIS A 1 297 ? -16.972 5.106 13.119 1.00 95.50 297 HIS A C 1
ATOM 2299 O O . HIS A 1 297 ? -17.848 4.970 12.265 1.00 95.50 297 HIS A O 1
ATOM 2305 N N . PHE A 1 298 ? -17.062 4.596 14.336 1.00 97.06 298 PHE A N 1
ATOM 2306 C CA . PHE A 1 298 ? -18.171 3.741 14.708 1.00 97.06 298 PHE A CA 1
ATOM 2307 C C . PHE A 1 298 ? -18.489 3.852 16.187 1.00 97.06 298 PHE A C 1
ATOM 2309 O O . PHE A 1 298 ? -17.658 4.258 17.006 1.00 97.06 298 PHE A O 1
ATOM 2316 N N . GLN A 1 299 ? -19.699 3.426 16.521 1.00 97.19 299 GLN A N 1
ATOM 2317 C CA . GLN A 1 299 ? -20.014 3.023 17.878 1.00 97.19 299 GLN A CA 1
ATOM 2318 C C . GLN A 1 299 ? -20.356 1.551 17.926 1.00 97.19 299 GLN A C 1
ATOM 2320 O O . GLN A 1 299 ? -21.029 1.044 17.035 1.00 97.19 299 GLN A O 1
ATOM 2325 N N . ALA A 1 300 ? -19.916 0.892 18.985 1.00 97.88 300 ALA A N 1
ATOM 2326 C CA . ALA A 1 300 ? -20.304 -0.460 19.319 1.00 97.88 300 ALA A CA 1
ATOM 2327 C C . ALA A 1 300 ? -21.156 -0.441 20.590 1.00 97.88 300 ALA A C 1
ATOM 2329 O O . ALA A 1 300 ? -20.856 0.268 21.554 1.00 97.88 300 ALA A O 1
ATOM 2330 N N . ASP A 1 301 ? -22.225 -1.223 20.591 1.00 97.69 301 ASP A N 1
ATOM 2331 C CA . ASP A 1 301 ? -23.029 -1.507 21.770 1.00 97.69 301 ASP A CA 1
ATOM 2332 C C . ASP A 1 301 ? -22.955 -3.006 22.032 1.00 97.69 301 ASP A C 1
ATOM 2334 O O . ASP A 1 301 ? -23.454 -3.821 21.248 1.00 97.69 301 ASP A O 1
ATOM 2338 N N . ILE A 1 302 ? -22.278 -3.348 23.122 1.00 98.38 302 ILE A N 1
ATOM 2339 C CA . ILE A 1 302 ? -21.970 -4.721 23.492 1.00 98.38 302 ILE A CA 1
ATOM 2340 C C . ILE A 1 302 ? -22.651 -5.066 24.809 1.00 98.38 302 ILE A C 1
ATOM 2342 O O . ILE A 1 302 ? -22.696 -4.263 25.738 1.00 98.38 302 ILE A O 1
ATOM 2346 N N . GLU A 1 303 ? -23.177 -6.276 24.895 1.00 98.06 303 GLU A N 1
ATOM 2347 C CA . GLU A 1 303 ? -23.721 -6.861 26.113 1.00 98.06 303 GLU A CA 1
ATOM 2348 C C . GLU A 1 303 ? -23.095 -8.235 26.296 1.00 98.06 303 GLU A C 1
ATOM 2350 O O . GLU A 1 303 ? -23.122 -9.056 25.374 1.00 98.06 303 GLU A O 1
ATOM 2355 N N . PHE A 1 304 ? -22.501 -8.471 27.461 1.00 98.00 304 PHE A N 1
ATOM 2356 C CA . PHE A 1 304 ? -21.660 -9.633 27.686 1.00 98.00 304 PHE A CA 1
ATOM 2357 C C . PHE A 1 304 ? -21.636 -10.098 29.145 1.00 98.00 304 PHE A C 1
ATOM 2359 O O . PHE A 1 304 ? -21.991 -9.369 30.070 1.00 98.00 304 PHE A O 1
ATOM 2366 N N . VAL A 1 305 ? -21.199 -11.338 29.334 1.00 98.06 305 VAL A N 1
ATOM 2367 C CA . VAL A 1 305 ? -20.909 -11.985 30.616 1.00 98.06 305 VAL A CA 1
ATOM 2368 C C . VAL A 1 305 ? -19.534 -12.634 30.488 1.00 98.06 305 VAL A C 1
ATOM 2370 O O . VAL A 1 305 ? -19.297 -13.363 29.524 1.00 98.06 305 VAL A O 1
ATOM 2373 N N . ILE A 1 306 ? -18.638 -12.394 31.446 1.00 97.81 306 ILE A N 1
ATOM 2374 C CA . ILE A 1 306 ? -17.370 -13.129 31.563 1.00 97.81 306 ILE A CA 1
ATOM 2375 C C . ILE A 1 306 ? -17.520 -14.091 32.733 1.00 97.81 306 ILE A C 1
ATOM 2377 O O . ILE A 1 306 ? -17.655 -13.656 33.869 1.00 97.81 306 ILE A O 1
ATOM 2381 N N . GLU A 1 307 ? -17.544 -15.392 32.471 1.00 97.69 307 GLU A N 1
ATOM 2382 C CA . GLU A 1 307 ? -17.701 -16.426 33.502 1.00 97.69 307 GLU A CA 1
ATOM 2383 C C . GLU A 1 307 ? -16.365 -16.767 34.169 1.00 97.69 307 GLU A C 1
ATOM 2385 O O . GLU A 1 307 ? -16.314 -17.047 35.364 1.00 97.69 307 GLU A O 1
ATOM 2390 N N . LYS A 1 308 ? -15.279 -16.745 33.391 1.00 96.31 308 LYS A N 1
ATOM 2391 C CA . LYS A 1 308 ? -13.910 -17.016 33.841 1.00 96.31 308 LYS A CA 1
ATOM 2392 C C . LYS A 1 308 ? -12.923 -16.290 32.928 1.00 96.31 308 LYS A C 1
ATOM 2394 O O . LYS A 1 308 ? -13.173 -16.198 31.729 1.00 96.31 308 LYS A O 1
ATOM 2399 N N . GLY A 1 309 ? -11.791 -15.858 33.480 1.00 95.50 309 GLY A N 1
ATOM 2400 C CA . GLY A 1 309 ? -10.652 -15.332 32.724 1.00 95.50 309 GLY A CA 1
ATOM 2401 C C . GLY A 1 309 ? -10.798 -13.869 32.311 1.00 95.50 309 GLY A C 1
ATOM 2402 O O . GLY A 1 309 ? -11.613 -13.129 32.860 1.00 95.50 309 GLY A O 1
ATOM 2403 N N . ASP A 1 310 ? -9.979 -13.469 31.342 1.00 95.12 310 ASP A N 1
ATOM 2404 C CA . ASP A 1 310 ? -9.867 -12.093 30.860 1.00 95.12 310 ASP A CA 1
ATOM 2405 C C . ASP A 1 310 ? -10.034 -12.030 29.335 1.00 95.12 310 ASP A C 1
ATOM 2407 O O . ASP A 1 310 ? -9.696 -12.971 28.603 1.00 95.12 310 ASP A O 1
ATOM 2411 N N . LEU A 1 311 ? -10.544 -10.895 28.862 1.00 95.94 311 LEU A N 1
ATOM 2412 C CA . LEU A 1 311 ? -10.659 -10.542 27.453 1.00 95.94 311 LEU A CA 1
ATOM 2413 C C . LEU A 1 311 ? -10.055 -9.161 27.212 1.00 95.94 311 LEU A C 1
ATOM 2415 O O . LEU A 1 311 ? -10.096 -8.277 28.068 1.00 95.94 311 LEU A O 1
ATOM 2419 N N . GLU A 1 312 ? -9.561 -8.936 26.005 1.00 97.00 312 GLU A N 1
ATOM 2420 C CA . GLU A 1 312 ? -9.200 -7.602 25.541 1.00 97.00 312 GLU A CA 1
ATOM 2421 C C . GLU A 1 312 ? -9.954 -7.291 24.254 1.00 97.00 312 GLU A C 1
ATOM 2423 O O . GLU A 1 312 ? -9.922 -8.063 23.293 1.00 97.00 312 GLU A O 1
ATOM 2428 N N . LEU A 1 313 ? -10.642 -6.152 24.233 1.00 97.88 313 LEU A N 1
ATOM 2429 C CA . LEU A 1 313 ? -11.340 -5.668 23.055 1.00 97.88 313 LEU A CA 1
ATOM 2430 C C . LEU A 1 313 ? -10.403 -4.769 22.250 1.00 97.88 313 LEU A C 1
ATOM 2432 O O . LEU A 1 313 ? -10.054 -3.670 22.677 1.00 97.88 313 LEU A O 1
ATOM 2436 N N . TYR A 1 314 ? -10.018 -5.228 21.070 1.00 98.31 314 TYR A N 1
ATOM 2437 C CA . TYR A 1 314 ? -9.211 -4.480 20.121 1.00 98.31 314 TYR A CA 1
ATOM 2438 C C . TYR A 1 314 ? -10.129 -3.737 19.155 1.00 98.31 314 TYR A C 1
ATOM 2440 O O . TYR A 1 314 ? -11.026 -4.320 18.549 1.00 98.31 314 TYR A O 1
ATOM 2448 N N . LEU A 1 315 ? -9.896 -2.441 18.995 1.00 98.19 315 LEU A N 1
ATOM 2449 C CA . LEU A 1 315 ? -10.657 -1.562 18.114 1.00 98.19 315 LEU A CA 1
ATOM 2450 C C . LEU A 1 315 ? -9.747 -1.108 16.976 1.00 98.19 315 LEU A C 1
ATOM 2452 O O . LEU A 1 315 ? -8.582 -0.773 17.208 1.00 98.19 315 LEU A O 1
ATOM 2456 N N . ARG A 1 316 ? -10.284 -1.086 15.749 1.00 97.44 316 ARG A N 1
ATOM 2457 C CA . ARG A 1 316 ? -9.502 -0.846 14.524 1.00 97.44 316 ARG A CA 1
ATOM 2458 C C . ARG A 1 316 ? -8.347 -1.848 14.390 1.00 97.44 316 ARG A C 1
ATOM 2460 O O . ARG A 1 316 ? -7.209 -1.490 14.088 1.00 97.44 316 ARG A O 1
ATOM 2467 N N . LEU A 1 317 ? -8.650 -3.114 14.660 1.00 98.00 317 LEU A N 1
ATOM 2468 C CA . LEU A 1 317 ? -7.719 -4.223 14.545 1.00 98.00 317 LEU A CA 1
ATOM 2469 C C . LEU A 1 317 ? -7.372 -4.457 13.068 1.00 98.00 317 LEU A C 1
ATOM 2471 O O . LEU A 1 317 ? -8.251 -4.686 12.240 1.00 98.00 317 LEU A O 1
ATOM 2475 N N . GLY A 1 318 ? -6.081 -4.379 12.743 1.00 96.06 318 GLY A N 1
ATOM 2476 C CA . GLY A 1 318 ? -5.566 -4.797 11.438 1.00 96.06 318 GLY A CA 1
ATOM 2477 C C . GLY A 1 318 ? -5.481 -6.323 11.330 1.00 96.06 318 GLY A C 1
ATOM 2478 O O . GLY A 1 318 ? -6.205 -7.055 11.989 1.00 96.06 318 GLY A O 1
ATOM 2479 N N . ARG A 1 319 ? -4.524 -6.838 10.553 1.00 94.19 319 ARG A N 1
ATOM 2480 C CA . ARG A 1 319 ? -4.328 -8.296 10.407 1.00 94.19 319 ARG A CA 1
ATOM 2481 C C . ARG A 1 319 ? -3.997 -9.013 11.726 1.00 94.19 319 ARG A C 1
ATOM 2483 O O . ARG A 1 319 ? -4.267 -10.201 11.870 1.00 94.19 319 ARG A O 1
ATOM 2490 N N . SER A 1 320 ? -3.351 -8.316 12.655 1.00 94.31 320 SER A N 1
ATOM 2491 C CA . SER A 1 320 ? -2.978 -8.842 13.965 1.00 94.31 320 SER A CA 1
ATOM 2492 C C . SER A 1 320 ? -2.850 -7.710 14.987 1.00 94.31 320 SER A C 1
ATOM 2494 O O . SER A 1 320 ? -2.563 -6.570 14.593 1.00 94.31 320 SER A O 1
ATOM 2496 N N . PRO A 1 321 ? -2.988 -8.018 16.290 1.00 95.38 321 PRO A N 1
ATOM 2497 C CA . PRO A 1 321 ? -2.657 -7.088 17.362 1.00 95.38 321 PRO A CA 1
ATOM 2498 C C . PRO A 1 321 ? -1.255 -6.499 17.186 1.00 95.38 321 PRO A C 1
ATOM 2500 O O . PRO A 1 321 ? -0.307 -7.211 16.849 1.00 95.38 321 PRO A O 1
ATOM 2503 N N . ASN A 1 322 ? -1.121 -5.192 17.395 1.00 95.19 322 ASN A N 1
ATOM 2504 C CA . ASN A 1 322 ? 0.157 -4.483 17.374 1.00 95.19 322 ASN A CA 1
ATOM 2505 C C . ASN A 1 322 ? 0.097 -3.253 18.307 1.00 95.19 322 ASN A C 1
ATOM 2507 O O . ASN A 1 322 ? -1.004 -2.846 18.688 1.00 95.19 322 ASN A O 1
ATOM 2511 N N . PRO A 1 323 ? 1.237 -2.618 18.647 1.00 95.38 323 PRO A N 1
ATOM 2512 C CA . PRO A 1 323 ? 1.273 -1.479 19.579 1.00 95.38 323 PRO A CA 1
ATOM 2513 C C . PRO A 1 323 ? 0.417 -0.268 19.165 1.00 95.38 323 PRO A C 1
ATOM 2515 O O . PRO A 1 323 ? -0.017 0.527 20.005 1.00 95.38 323 PRO A O 1
ATOM 2518 N N . ASN A 1 324 ? 0.138 -0.134 17.868 1.00 95.12 324 ASN A N 1
ATOM 2519 C CA . ASN A 1 324 ? -0.682 0.941 17.320 1.00 95.12 324 ASN A CA 1
ATOM 2520 C C . ASN A 1 324 ? -2.178 0.601 17.310 1.00 95.12 324 ASN A C 1
ATOM 2522 O O . ASN A 1 324 ? -2.985 1.451 16.948 1.00 95.12 324 ASN A O 1
ATOM 2526 N N . THR A 1 325 ? -2.579 -0.601 17.719 1.00 96.38 325 THR A N 1
ATOM 2527 C CA . THR A 1 325 ? -4.000 -0.942 17.850 1.00 96.38 325 THR A CA 1
ATOM 2528 C C . THR A 1 325 ? -4.550 -0.369 19.157 1.00 96.38 325 THR A C 1
ATOM 2530 O O . THR A 1 325 ? -3.827 -0.239 20.151 1.00 96.38 325 THR A O 1
ATOM 2533 N N . LEU A 1 326 ? -5.813 0.049 19.143 1.00 96.31 326 LEU A N 1
ATOM 2534 C CA . LEU A 1 326 ? -6.511 0.514 20.337 1.00 96.31 326 LEU A CA 1
ATOM 2535 C C . LEU A 1 326 ? -7.036 -0.698 21.108 1.00 96.31 326 LEU A C 1
ATOM 2537 O O . LEU A 1 326 ? -7.615 -1.596 20.500 1.00 96.31 326 LEU A O 1
ATOM 2541 N N . VAL A 1 327 ? -6.832 -0.722 22.424 1.00 96.38 327 VAL A N 1
ATOM 2542 C CA . VAL A 1 327 ? -7.185 -1.855 23.286 1.00 96.38 327 VAL A CA 1
ATOM 2543 C C . VAL A 1 327 ? -7.996 -1.361 24.471 1.00 96.38 327 VAL A C 1
ATOM 2545 O O . VAL A 1 327 ? -7.578 -0.439 25.165 1.00 96.38 327 VAL A O 1
ATOM 2548 N N . TYR A 1 328 ? -9.129 -2.006 24.723 1.00 95.94 328 TYR A N 1
ATOM 2549 C CA . TYR A 1 328 ? -9.942 -1.801 25.910 1.00 95.94 328 TYR A CA 1
ATOM 2550 C C . TYR A 1 328 ? -10.010 -3.105 26.721 1.00 95.94 328 TYR A C 1
ATOM 2552 O O . TYR A 1 328 ? -10.578 -4.094 26.245 1.00 95.94 328 TYR A O 1
ATOM 2560 N N . PRO A 1 329 ? -9.404 -3.155 27.919 1.00 94.75 329 PRO A N 1
ATOM 2561 C CA . PRO A 1 329 ? -9.352 -4.375 28.714 1.00 94.75 329 PRO A CA 1
ATOM 2562 C C . PRO A 1 329 ? -10.711 -4.687 29.357 1.00 94.75 329 PRO A C 1
ATOM 2564 O O . PRO A 1 329 ? -11.336 -3.820 29.963 1.00 94.75 329 PRO A O 1
ATOM 2567 N N . LEU A 1 330 ? -11.134 -5.950 29.284 1.00 94.00 330 LEU A N 1
ATOM 2568 C CA . LEU A 1 330 ? -12.309 -6.498 29.962 1.00 94.00 330 LEU A CA 1
ATOM 2569 C C . LEU A 1 330 ? -11.831 -7.589 30.932 1.00 94.00 330 LEU A C 1
ATOM 2571 O O . LEU A 1 330 ? -11.717 -8.761 30.568 1.00 94.00 330 LEU A O 1
ATOM 2575 N N . ARG A 1 331 ? -11.472 -7.185 32.155 1.00 92.12 331 ARG A N 1
ATOM 2576 C CA . ARG A 1 331 ? -10.735 -8.037 33.103 1.00 92.12 331 ARG A CA 1
ATOM 2577 C C . ARG A 1 331 ? -11.544 -8.374 34.347 1.00 92.12 331 ARG A C 1
ATOM 2579 O O . ARG A 1 331 ? -12.265 -7.526 34.867 1.00 92.12 331 ARG A O 1
ATOM 2586 N N . THR A 1 332 ? -11.355 -9.587 34.856 1.00 89.25 332 THR A N 1
ATOM 2587 C CA . THR A 1 332 ? -11.915 -10.070 36.127 1.00 89.25 332 THR A CA 1
ATOM 2588 C C . THR A 1 332 ? -10.879 -10.131 37.253 1.00 89.25 332 THR A C 1
ATOM 2590 O O . THR A 1 332 ? -11.254 -10.137 38.422 1.00 89.25 332 THR A O 1
ATOM 2593 N N . THR A 1 333 ? -9.576 -10.117 36.932 1.00 82.25 333 THR A N 1
ATOM 2594 C CA . THR A 1 333 ? -8.491 -10.335 37.916 1.00 82.25 333 THR A CA 1
ATOM 2595 C C . THR A 1 333 ? -7.468 -9.197 38.061 1.00 82.25 333 THR A C 1
ATOM 2597 O O . THR A 1 333 ? -6.423 -9.383 38.681 1.00 82.25 333 THR A O 1
ATOM 2600 N N . SER A 1 334 ? -7.707 -8.009 37.493 1.00 76.56 334 SER A N 1
ATOM 2601 C CA . SER A 1 334 ? -6.691 -6.938 37.452 1.00 76.56 334 SER A CA 1
ATOM 2602 C C . SER A 1 334 ? -6.605 -6.091 38.729 1.00 76.56 334 SER A C 1
ATOM 2604 O O . SER A 1 334 ? -7.595 -5.904 39.422 1.00 76.56 334 SER A O 1
ATOM 2606 N N . THR A 1 335 ? -5.428 -5.520 39.007 1.00 65.25 335 THR A N 1
ATOM 2607 C CA . THR A 1 335 ? -5.198 -4.544 40.093 1.00 65.25 335 THR A CA 1
ATOM 2608 C C . THR A 1 335 ? -5.395 -3.089 39.660 1.00 65.25 335 THR A C 1
ATOM 2610 O O . THR A 1 335 ? -5.315 -2.187 40.493 1.00 65.25 335 THR A O 1
ATOM 2613 N N . SER A 1 336 ? -5.649 -2.837 38.374 1.00 68.69 336 SER A N 1
ATOM 2614 C CA . SER A 1 336 ? -5.890 -1.500 37.833 1.00 68.69 336 SER A CA 1
ATOM 2615 C C . SER A 1 336 ? -7.106 -1.481 36.906 1.00 68.69 336 SER A C 1
ATOM 2617 O O . SER A 1 336 ? -7.352 -2.416 36.145 1.00 68.69 336 SER A O 1
ATOM 2619 N N . GLY A 1 337 ? -7.873 -0.389 36.969 1.00 76.81 337 GLY A N 1
ATOM 2620 C CA . GLY A 1 337 ? -9.087 -0.201 36.173 1.00 76.81 337 GLY A CA 1
ATOM 2621 C C . GLY A 1 337 ? -10.348 -0.813 36.792 1.00 76.81 337 GLY A C 1
ATOM 2622 O O . GLY A 1 337 ? -10.399 -1.118 37.982 1.00 76.81 337 GLY A O 1
ATOM 2623 N N . VAL A 1 338 ? -11.396 -0.935 35.974 1.00 83.56 338 VAL A N 1
ATOM 2624 C CA . VAL A 1 338 ? -12.685 -1.513 36.378 1.00 83.56 338 VAL A CA 1
ATOM 2625 C C . VAL A 1 338 ? -12.556 -3.034 36.408 1.00 83.56 338 VAL A C 1
ATOM 2627 O O . VAL A 1 338 ? -12.302 -3.652 35.376 1.00 83.56 338 VAL A O 1
ATOM 2630 N N . ILE A 1 339 ? -12.742 -3.631 37.584 1.00 89.94 339 ILE A N 1
ATOM 2631 C CA . ILE A 1 339 ? -12.732 -5.086 37.764 1.00 89.94 339 ILE A CA 1
ATOM 2632 C C . ILE A 1 339 ? -14.154 -5.609 37.574 1.00 89.94 339 ILE A C 1
ATOM 2634 O O . ILE A 1 339 ? -15.079 -5.207 38.284 1.00 89.94 339 ILE A O 1
ATOM 2638 N N . LEU A 1 340 ? -14.328 -6.514 36.616 1.00 92.31 340 LEU A N 1
ATOM 2639 C CA . LEU A 1 340 ? -15.604 -7.158 36.337 1.00 92.31 340 LEU A CA 1
ATOM 2640 C C . LEU A 1 340 ? -15.792 -8.377 37.246 1.00 92.31 340 LEU A C 1
ATOM 2642 O O . LEU A 1 340 ? -14.889 -9.190 37.419 1.00 92.31 340 LEU A O 1
ATOM 2646 N N . GLN A 1 341 ? -16.981 -8.514 37.822 1.00 93.94 341 GLN A N 1
ATOM 2647 C CA . GLN A 1 341 ? -17.370 -9.672 38.616 1.00 93.94 341 GLN A CA 1
ATOM 2648 C C . GLN A 1 341 ? -17.697 -10.843 37.681 1.00 93.94 341 GLN A C 1
ATOM 2650 O O . GLN A 1 341 ? -18.558 -10.693 36.806 1.00 93.94 341 GLN A O 1
ATOM 2655 N N . PRO A 1 342 ? -17.059 -12.013 37.861 1.00 96.44 342 PRO A N 1
ATOM 2656 C CA . PRO A 1 342 ? -17.379 -13.195 37.075 1.00 96.44 342 PRO A CA 1
ATOM 2657 C C . PRO A 1 342 ? -18.868 -13.561 37.140 1.00 96.44 342 PRO A C 1
ATOM 2659 O O . PRO A 1 342 ? -19.493 -13.492 38.196 1.00 96.44 342 PRO A O 1
ATOM 2662 N N . GLY A 1 343 ? -19.450 -13.937 36.001 1.00 96.31 343 GLY A N 1
ATOM 2663 C CA . GLY A 1 343 ? -20.858 -14.325 35.868 1.00 96.31 343 GLY A CA 1
ATOM 2664 C C . GLY A 1 343 ? -21.858 -13.162 35.875 1.00 96.31 343 GLY A C 1
ATOM 2665 O O . GLY A 1 343 ? -23.024 -13.369 35.533 1.00 96.31 343 GLY A O 1
ATOM 2666 N N . LYS A 1 344 ? -21.434 -11.933 36.204 1.00 96.06 344 LYS A N 1
ATOM 2667 C CA . LYS A 1 344 ? -22.298 -10.751 36.124 1.00 96.06 344 LYS A CA 1
ATOM 2668 C C . LYS A 1 344 ? -22.452 -10.295 34.671 1.00 96.06 344 LYS A C 1
ATOM 2670 O O . LYS A 1 344 ? -21.521 -10.353 33.869 1.00 96.06 344 LYS A O 1
ATOM 2675 N N . LYS A 1 345 ? -23.662 -9.844 34.341 1.00 96.56 345 LYS A N 1
ATOM 2676 C CA . LYS A 1 345 ? -24.002 -9.284 33.035 1.00 96.56 345 LYS A CA 1
ATOM 2677 C C . LYS A 1 345 ? -23.622 -7.809 32.972 1.00 96.56 345 LYS A C 1
ATOM 2679 O O . LYS A 1 345 ? -23.965 -7.038 33.864 1.00 96.56 345 LYS A O 1
ATOM 2684 N N . TYR A 1 346 ? -22.953 -7.436 31.891 1.00 96.38 346 TYR A N 1
ATOM 2685 C CA . TYR A 1 346 ? -22.469 -6.094 31.615 1.00 96.38 346 TYR A CA 1
ATOM 2686 C C . TYR A 1 346 ? -22.978 -5.628 30.257 1.00 96.38 346 TYR A C 1
ATOM 2688 O O . TYR A 1 346 ? -23.063 -6.413 29.315 1.00 96.38 346 TYR A O 1
ATOM 2696 N N . ALA A 1 347 ? -23.271 -4.339 30.137 1.00 96.38 347 ALA A N 1
ATOM 2697 C CA . ALA A 1 347 ? -23.436 -3.682 28.851 1.00 96.38 347 ALA A CA 1
ATOM 2698 C C . ALA A 1 347 ? -22.451 -2.519 28.763 1.00 96.38 347 ALA A C 1
ATOM 2700 O O . ALA A 1 347 ? -22.251 -1.805 29.743 1.00 96.38 347 ALA A O 1
ATOM 2701 N N . ALA A 1 348 ? -21.838 -2.322 27.602 1.00 96.31 348 ALA A N 1
ATOM 2702 C CA . ALA A 1 348 ? -20.934 -1.213 27.354 1.00 96.31 348 ALA A CA 1
ATOM 2703 C C . ALA A 1 348 ? -21.238 -0.567 26.005 1.00 96.31 348 ALA A C 1
ATOM 2705 O O . ALA A 1 348 ? -21.482 -1.245 25.006 1.00 96.31 348 ALA A O 1
ATOM 2706 N N . ARG A 1 349 ? -21.196 0.766 25.980 1.00 96.19 349 ARG A N 1
ATOM 2707 C CA . ARG A 1 349 ? -21.207 1.548 24.749 1.00 96.19 349 ARG A CA 1
ATOM 2708 C C . ARG A 1 349 ? -19.819 2.104 24.518 1.00 96.19 349 ARG A C 1
ATOM 2710 O O . ARG A 1 349 ? -19.254 2.772 25.383 1.00 96.19 349 ARG A O 1
ATOM 2717 N N . ILE A 1 350 ? -19.304 1.824 23.337 1.00 97.31 350 ILE A N 1
ATOM 2718 C CA . ILE A 1 350 ? -17.954 2.148 22.924 1.00 97.31 350 ILE A CA 1
ATOM 2719 C C . ILE A 1 350 ? -18.047 3.006 21.676 1.00 97.31 350 ILE A C 1
ATOM 2721 O O . ILE A 1 350 ? -18.853 2.732 20.794 1.00 97.31 350 ILE A O 1
ATOM 2725 N N . SER A 1 351 ? -17.251 4.061 21.605 1.00 97.12 351 SER A N 1
ATOM 2726 C CA . SER A 1 351 ? -17.274 5.020 20.511 1.00 97.12 351 SER A CA 1
ATOM 2727 C C . SER A 1 351 ? -15.851 5.334 20.089 1.00 97.12 351 SER A C 1
ATOM 2729 O O . SER A 1 351 ? -15.021 5.695 20.921 1.00 97.12 351 SER A O 1
ATOM 2731 N N . VAL A 1 352 ? -15.582 5.222 18.793 1.00 97.69 352 VAL A N 1
ATOM 2732 C CA . VAL A 1 352 ? -14.316 5.625 18.182 1.00 97.69 352 VAL A CA 1
ATOM 2733 C C . VAL A 1 352 ? -14.648 6.607 17.066 1.00 97.69 352 VAL A C 1
ATOM 2735 O O . VAL A 1 352 ? -14.997 6.194 15.961 1.00 97.69 352 VAL A O 1
ATOM 2738 N N . ILE A 1 353 ? -14.598 7.909 17.354 1.00 96.81 353 ILE A N 1
ATOM 2739 C CA . ILE A 1 353 ? -14.940 8.976 16.399 1.00 96.81 353 ILE A CA 1
ATOM 2740 C C . ILE A 1 353 ? -13.703 9.830 16.178 1.00 96.81 353 ILE A C 1
ATOM 2742 O O . ILE A 1 353 ? -13.139 10.359 17.127 1.00 96.81 353 ILE A O 1
ATOM 2746 N N . GLY A 1 354 ? -13.250 9.941 14.930 1.00 95.62 354 GLY A N 1
ATOM 2747 C CA . GLY A 1 354 ? -11.961 10.566 14.641 1.00 95.62 354 GLY A CA 1
ATOM 2748 C C . GLY A 1 354 ? -10.809 9.958 15.459 1.00 95.62 354 GLY A C 1
ATOM 2749 O O . GLY A 1 354 ? -10.626 8.734 15.468 1.00 95.62 354 GLY A O 1
ATOM 2750 N N . SER A 1 355 ? -10.057 10.811 16.154 1.00 97.38 355 SER A N 1
ATOM 2751 C CA . SER A 1 355 ? -9.022 10.445 17.129 1.00 97.38 355 SER A CA 1
ATOM 2752 C C . SER A 1 355 ? -9.536 10.389 18.569 1.00 97.38 355 SER A C 1
ATOM 2754 O O . SER A 1 355 ? -8.727 10.334 19.478 1.00 97.38 355 SER A O 1
ATOM 2756 N N . GLN A 1 356 ? -10.845 10.374 18.810 1.00 97.81 356 GLN A N 1
ATOM 2757 C CA . GLN A 1 356 ? -11.400 10.256 20.155 1.00 97.81 356 GLN A CA 1
ATOM 2758 C C . GLN A 1 356 ? -11.934 8.845 20.398 1.00 97.81 356 GLN A C 1
ATOM 2760 O O . GLN A 1 356 ? -12.788 8.338 19.661 1.00 97.81 356 GLN A O 1
ATOM 2765 N N . PHE A 1 357 ? -11.456 8.224 21.469 1.00 97.88 357 PHE A N 1
ATOM 2766 C CA . PHE A 1 357 ? -12.005 6.993 22.011 1.00 97.88 357 PHE A CA 1
ATOM 2767 C C . PHE A 1 357 ? -12.819 7.294 23.264 1.00 97.88 357 PHE A C 1
ATOM 2769 O O . PHE A 1 357 ? -12.399 8.067 24.122 1.00 97.88 357 PHE A O 1
ATOM 2776 N N . SER A 1 358 ? -13.979 6.656 23.393 1.00 96.94 358 SER A N 1
ATOM 2777 C CA . SER A 1 358 ? -14.675 6.583 24.671 1.00 96.94 358 SER A CA 1
ATOM 2778 C C . SER A 1 358 ? -15.328 5.228 24.899 1.00 96.94 358 SER A C 1
ATOM 2780 O O . SER A 1 358 ? -15.816 4.584 23.968 1.00 96.94 358 SER A O 1
ATOM 2782 N N . ALA A 1 359 ? -15.358 4.804 26.156 1.00 95.94 359 ALA A N 1
ATOM 2783 C CA . ALA A 1 359 ? -16.040 3.601 26.602 1.00 95.94 359 ALA A CA 1
ATOM 2784 C C . ALA A 1 359 ? -16.788 3.891 27.902 1.00 95.94 359 ALA A C 1
ATOM 2786 O O . ALA A 1 359 ? -16.243 4.480 28.835 1.00 95.94 359 ALA A O 1
ATOM 2787 N N . ARG A 1 360 ? -18.050 3.470 27.972 1.00 94.56 360 ARG A N 1
ATOM 2788 C CA . ARG A 1 360 ? -18.863 3.573 29.186 1.00 94.56 360 ARG A CA 1
ATOM 2789 C C . ARG A 1 360 ? -19.658 2.298 29.399 1.00 94.56 360 ARG A C 1
ATOM 2791 O O . ARG A 1 360 ? -20.229 1.768 28.443 1.00 94.56 360 ARG A O 1
ATOM 2798 N N . PHE A 1 361 ? -19.747 1.846 30.642 1.00 94.00 361 PHE A N 1
ATOM 2799 C CA . PHE A 1 361 ? -20.744 0.850 31.011 1.00 94.00 361 PHE A CA 1
ATOM 2800 C C . PHE A 1 361 ? -22.142 1.482 30.991 1.00 94.00 361 PHE A C 1
ATOM 2802 O O . PHE A 1 361 ? -22.305 2.686 31.189 1.00 94.00 361 PHE A O 1
ATOM 2809 N N . VAL A 1 362 ? -23.146 0.675 30.667 1.00 90.44 362 VAL A N 1
ATOM 2810 C CA . VAL A 1 362 ? -24.553 1.069 30.595 1.00 90.44 362 VAL A CA 1
ATOM 2811 C C . VAL A 1 362 ? -25.317 0.227 31.613 1.00 90.44 362 VAL A C 1
ATOM 2813 O O . VAL A 1 362 ? -25.347 -0.995 31.493 1.00 90.44 362 VAL A O 1
ATOM 2816 N N . GLY A 1 363 ? -25.924 0.879 32.603 1.00 84.25 363 GLY A N 1
ATOM 2817 C CA . GLY A 1 363 ? -26.679 0.238 33.684 1.00 84.25 363 GLY A CA 1
ATOM 2818 C C . GLY A 1 363 ? -26.453 0.939 35.025 1.00 84.25 363 GLY A C 1
ATOM 2819 O O . GLY A 1 363 ? -25.469 1.655 35.184 1.00 84.25 363 GLY A O 1
ATOM 2820 N N . GLU A 1 364 ? -27.368 0.746 35.974 1.00 72.75 364 GLU A N 1
ATOM 2821 C CA . GLU A 1 364 ? -27.331 1.409 37.291 1.00 72.75 364 GLU A CA 1
ATOM 2822 C C . GLU A 1 364 ? -26.253 0.827 38.221 1.00 72.75 364 GLU A C 1
ATOM 2824 O O . GLU A 1 364 ? -25.725 1.524 39.081 1.00 72.75 364 GLU A O 1
ATOM 2829 N N . ASP A 1 365 ? -25.863 -0.434 38.012 1.00 71.75 365 ASP A N 1
ATOM 2830 C CA . ASP A 1 365 ? -25.008 -1.168 38.952 1.00 71.75 365 ASP A CA 1
ATOM 2831 C C . ASP A 1 365 ? -23.506 -0.844 38.851 1.00 71.75 365 ASP A C 1
ATOM 2833 O O . ASP A 1 365 ? -22.688 -1.502 39.505 1.00 71.75 365 ASP A O 1
ATOM 2837 N N . ILE A 1 366 ? -23.114 0.074 37.963 1.00 76.44 366 ILE A N 1
ATOM 2838 C CA . ILE A 1 366 ? -21.713 0.418 37.694 1.00 76.44 366 ILE A CA 1
ATOM 2839 C C . ILE A 1 366 ? -21.619 1.920 37.460 1.00 76.44 366 ILE A C 1
ATOM 2841 O O . ILE A 1 366 ? -21.677 2.399 36.326 1.00 76.44 366 ILE A O 1
ATOM 2845 N N . ASP A 1 367 ? -21.433 2.667 38.544 1.00 69.19 367 ASP A N 1
ATOM 2846 C CA . ASP A 1 367 ? -21.123 4.093 38.473 1.00 69.19 367 ASP A CA 1
ATOM 2847 C C . ASP A 1 367 ? -19.642 4.294 38.116 1.00 69.19 367 ASP A C 1
ATOM 2849 O O . ASP A 1 367 ? -18.790 4.623 38.943 1.00 69.19 367 ASP A O 1
ATOM 2853 N N . THR A 1 368 ? -19.303 4.004 36.861 1.00 79.06 368 THR A N 1
ATOM 2854 C CA . THR A 1 368 ? -17.989 4.327 36.303 1.00 79.06 368 THR A CA 1
ATOM 2855 C C . THR A 1 368 ? -18.131 5.503 35.363 1.00 79.06 368 THR A C 1
ATOM 2857 O O . THR A 1 368 ? -18.864 5.430 34.371 1.00 79.06 368 THR A O 1
ATOM 2860 N N . ARG A 1 369 ? -17.371 6.568 35.634 1.00 85.44 369 ARG A N 1
ATOM 2861 C CA . ARG A 1 369 ? -17.200 7.666 34.681 1.00 85.44 369 ARG A CA 1
ATOM 2862 C C . ARG A 1 369 ? -16.770 7.095 33.322 1.00 85.44 369 ARG A C 1
ATOM 2864 O O . ARG A 1 369 ? -15.953 6.170 33.304 1.00 85.44 369 ARG A O 1
ATOM 2871 N N . PRO A 1 370 ? -17.280 7.634 32.199 1.00 89.00 370 PRO A N 1
ATOM 2872 C CA . PRO A 1 370 ? -16.814 7.236 30.880 1.00 89.00 370 PRO A CA 1
ATOM 2873 C C . PRO A 1 370 ? -15.290 7.340 30.799 1.00 89.00 370 PRO A C 1
ATOM 2875 O O . PRO A 1 370 ? -14.715 8.370 31.151 1.00 89.00 370 PRO A O 1
ATOM 2878 N N . TYR A 1 371 ? -14.645 6.275 30.335 1.00 93.38 371 TYR A N 1
ATOM 2879 C CA . TYR A 1 371 ? -13.251 6.338 29.934 1.00 93.38 371 TYR A CA 1
ATOM 2880 C C . TYR A 1 371 ? -13.182 7.101 28.615 1.00 93.38 371 TYR A C 1
ATOM 2882 O O . TYR A 1 371 ? -13.936 6.782 27.696 1.00 93.38 371 TYR A O 1
ATOM 2890 N N . VAL A 1 372 ? -12.316 8.107 28.534 1.00 95.75 372 VAL A N 1
ATOM 2891 C CA . VAL A 1 372 ? -12.100 8.915 27.331 1.00 95.75 372 VAL A CA 1
ATOM 2892 C C . VAL A 1 372 ? -10.599 9.038 27.109 1.00 95.75 372 VAL A C 1
ATOM 2894 O O . VAL A 1 372 ? -9.860 9.314 28.053 1.00 95.75 372 VAL A O 1
ATOM 2897 N N . GLU A 1 373 ? -10.161 8.827 25.874 1.00 96.00 373 GLU A N 1
ATOM 2898 C CA . GLU A 1 373 ? -8.760 8.913 25.466 1.00 96.00 373 GLU A CA 1
ATOM 2899 C C . GLU A 1 373 ? -8.662 9.618 24.110 1.00 96.00 373 GLU A C 1
ATOM 2901 O O . GLU A 1 373 ? -9.394 9.285 23.172 1.00 96.00 373 GLU A O 1
ATOM 2906 N N . ASP A 1 374 ? -7.724 10.559 24.002 1.00 97.06 374 ASP A N 1
ATOM 2907 C CA . ASP A 1 374 ? -7.306 11.121 22.722 1.00 97.06 374 ASP A CA 1
ATOM 2908 C C . ASP A 1 374 ? -6.227 10.223 22.108 1.00 97.06 374 ASP A C 1
ATOM 2910 O O . ASP A 1 374 ? -5.130 10.042 22.642 1.00 97.06 374 ASP A O 1
ATOM 2914 N N . LEU A 1 375 ? -6.552 9.629 20.968 1.00 97.00 375 LEU A N 1
ATOM 2915 C CA . LEU A 1 375 ? -5.708 8.691 20.252 1.00 97.00 375 LEU A CA 1
ATOM 2916 C C . LEU A 1 375 ? -4.595 9.434 19.515 1.00 97.00 375 LEU A C 1
ATOM 2918 O O . LEU A 1 375 ? -4.844 10.308 18.685 1.00 97.00 375 LEU A O 1
ATOM 2922 N N . ALA A 1 376 ? -3.352 9.015 19.739 1.00 96.38 376 ALA A N 1
ATOM 2923 C CA . ALA A 1 376 ? -2.225 9.513 18.961 1.00 96.38 376 ALA A CA 1
ATOM 2924 C C . ALA A 1 376 ? -2.406 9.215 17.460 1.00 96.38 376 ALA A C 1
ATOM 2926 O O . ALA A 1 376 ? -2.878 8.144 17.078 1.00 96.38 376 ALA A O 1
ATOM 2927 N N . TRP A 1 377 ? -1.925 10.112 16.596 1.00 94.69 377 TRP A N 1
ATOM 2928 C CA . TRP A 1 377 ? -2.013 9.988 15.131 1.00 94.69 377 TRP A CA 1
ATOM 2929 C C . TRP A 1 377 ? -1.364 8.707 14.560 1.00 94.69 377 TRP A C 1
ATOM 2931 O O . TRP A 1 377 ? -1.685 8.286 13.449 1.00 94.69 377 TRP A O 1
ATOM 2941 N N . MET A 1 378 ? -0.464 8.071 15.320 1.00 93.88 378 MET A N 1
ATOM 2942 C CA . MET A 1 378 ? 0.176 6.795 14.970 1.00 93.88 378 MET A CA 1
ATOM 2943 C C . MET A 1 378 ? -0.726 5.573 15.195 1.00 93.88 378 MET A C 1
ATOM 2945 O O . MET A 1 378 ? -0.431 4.498 14.668 1.00 93.88 378 MET A O 1
ATOM 2949 N N . LYS A 1 379 ? -1.807 5.707 15.978 1.00 96.25 379 LYS A N 1
ATOM 2950 C CA . LYS A 1 379 ? -2.768 4.624 16.202 1.00 96.25 379 LYS A CA 1
ATOM 2951 C C . LYS A 1 379 ? -3.471 4.253 14.896 1.00 96.25 379 LYS A C 1
ATOM 2953 O O . LYS A 1 379 ? -3.650 5.075 13.995 1.00 96.25 379 LYS A O 1
ATOM 2958 N N . ALA A 1 380 ? -3.885 2.993 14.800 1.00 95.94 380 ALA A N 1
ATOM 2959 C CA . ALA A 1 380 ? -4.650 2.487 13.674 1.00 95.94 380 ALA A CA 1
ATOM 2960 C C . ALA A 1 380 ? -5.908 3.345 13.457 1.00 95.94 380 ALA A C 1
ATOM 2962 O O . ALA A 1 380 ? -6.611 3.719 14.401 1.00 95.94 380 ALA A O 1
ATOM 2963 N N . ARG A 1 381 ? -6.179 3.677 12.191 1.00 95.56 381 ARG A N 1
ATOM 2964 C CA . ARG A 1 381 ? -7.298 4.546 11.784 1.00 95.56 381 ARG A CA 1
ATOM 2965 C C . ARG A 1 381 ? -8.508 3.777 11.272 1.00 95.56 381 ARG A C 1
ATOM 2967 O O . ARG A 1 381 ? -9.610 4.312 11.295 1.00 95.56 381 ARG A O 1
ATOM 2974 N N . LYS A 1 382 ? -8.304 2.527 10.860 1.00 96.38 382 LYS A N 1
ATOM 2975 C CA . LYS A 1 382 ? -9.330 1.602 10.382 1.00 96.38 382 LYS A CA 1
ATOM 2976 C C . LYS A 1 382 ? -9.009 0.183 10.819 1.00 96.38 382 LYS A C 1
ATOM 2978 O O . LYS A 1 382 ? -7.838 -0.130 11.035 1.00 96.38 382 LYS A O 1
ATOM 2983 N N . GLY A 1 383 ? -10.031 -0.652 10.914 1.00 97.50 383 GLY A N 1
ATOM 2984 C CA . GLY A 1 383 ? -9.865 -2.085 11.111 1.00 97.50 383 GLY A CA 1
ATOM 2985 C C . GLY A 1 383 ? -11.115 -2.746 11.667 1.00 97.50 383 GLY A C 1
ATOM 2986 O O . GLY A 1 383 ? -12.140 -2.100 11.870 1.00 97.50 383 GLY A O 1
ATOM 2987 N N . ALA A 1 384 ? -10.997 -4.036 11.936 1.00 98.38 384 ALA A N 1
ATOM 2988 C CA . ALA A 1 384 ? -12.024 -4.835 12.579 1.00 98.38 384 ALA A CA 1
ATOM 2989 C C . ALA A 1 384 ? -12.209 -4.451 14.061 1.00 98.38 384 ALA A C 1
ATOM 2991 O O . ALA A 1 384 ? -11.397 -3.730 14.656 1.00 98.38 384 ALA A O 1
ATOM 2992 N N . ILE A 1 385 ? -13.255 -4.986 14.686 1.00 98.56 385 ILE A N 1
ATOM 2993 C CA . ILE A 1 385 ? -13.310 -5.133 16.141 1.00 98.56 385 ILE A CA 1
ATOM 2994 C C . ILE A 1 385 ? -12.903 -6.567 16.463 1.00 98.56 385 ILE A C 1
ATOM 2996 O O . ILE A 1 385 ? -13.479 -7.514 15.932 1.00 98.56 385 ILE A O 1
ATOM 3000 N N . GLY A 1 386 ? -11.891 -6.727 17.311 1.00 98.25 386 GLY A N 1
ATOM 3001 C CA . GLY A 1 386 ? -11.360 -8.024 17.704 1.00 98.25 386 GLY A CA 1
ATOM 3002 C C . GLY A 1 386 ? -11.472 -8.278 19.195 1.00 98.25 386 GLY A C 1
ATOM 3003 O O . GLY A 1 386 ? -11.393 -7.362 20.004 1.00 98.25 386 GLY A O 1
ATOM 3004 N N . LEU A 1 387 ? -11.606 -9.543 19.557 1.00 98.50 387 LEU A N 1
ATOM 3005 C CA . LEU A 1 387 ? -11.489 -10.039 20.917 1.00 98.50 387 LEU A CA 1
ATOM 3006 C C . LEU A 1 387 ? -10.206 -10.858 20.996 1.00 98.50 387 LEU A C 1
ATOM 3008 O O . LEU A 1 387 ? -10.064 -11.855 20.286 1.00 98.50 387 LEU A O 1
ATOM 3012 N N . VAL A 1 388 ? -9.276 -10.438 21.848 1.00 98.06 388 VAL A N 1
ATOM 3013 C CA . VAL A 1 388 ? -8.125 -11.255 22.234 1.00 98.06 388 VAL A CA 1
ATOM 3014 C C . VAL A 1 388 ? -8.498 -11.997 23.508 1.00 98.06 388 VAL A C 1
ATOM 3016 O O . VAL A 1 388 ? -8.904 -11.398 24.505 1.00 98.06 388 VAL A O 1
ATOM 3019 N N . VAL A 1 389 ? -8.418 -13.320 23.431 1.00 98.00 389 VAL A N 1
ATOM 3020 C CA . VAL A 1 389 ? -8.966 -14.245 24.416 1.00 98.00 389 VAL A CA 1
ATOM 3021 C C . VAL A 1 389 ? -7.822 -14.950 25.128 1.00 98.00 389 VAL A C 1
ATOM 3023 O O . VAL A 1 389 ? -7.080 -15.729 24.515 1.00 98.00 389 VAL A O 1
ATOM 3026 N N . SER A 1 390 ? -7.687 -14.668 26.423 1.00 97.19 390 SER A N 1
ATOM 3027 C CA . SER A 1 390 ? -6.724 -15.338 27.295 1.00 97.19 390 SER A CA 1
ATOM 3028 C C . SER A 1 390 ? -7.059 -16.826 27.473 1.00 97.19 390 SER A C 1
ATOM 3030 O O . SER A 1 390 ? -8.212 -17.232 27.280 1.00 97.19 390 SER A O 1
ATOM 3032 N N . PRO A 1 391 ? -6.071 -17.665 27.835 1.00 97.38 391 PRO A N 1
ATOM 3033 C CA . PRO A 1 391 ? -6.319 -19.068 28.140 1.00 97.38 391 PRO A CA 1
ATOM 3034 C C . PRO A 1 391 ? -7.396 -19.266 29.211 1.00 97.38 391 PRO A C 1
ATOM 3036 O O . PRO A 1 391 ? -7.511 -18.474 30.144 1.00 97.38 391 PRO A O 1
ATOM 3039 N N . GLU A 1 392 ? -8.180 -20.334 29.063 1.00 95.50 392 GLU A N 1
ATOM 3040 C CA . GLU A 1 392 ? -9.311 -20.702 29.934 1.00 95.50 392 GLU A CA 1
ATOM 3041 C C . GLU A 1 392 ? -10.453 -19.682 30.061 1.00 95.50 392 GLU A C 1
ATOM 3043 O O . GLU A 1 392 ? -11.376 -19.897 30.858 1.00 95.50 392 GLU A O 1
ATOM 3048 N N . THR A 1 393 ? -10.425 -18.586 29.302 1.00 97.88 393 THR A N 1
ATOM 3049 C CA . THR A 1 393 ? -11.493 -17.591 29.345 1.00 97.88 393 THR A CA 1
ATOM 3050 C C . THR A 1 393 ? -12.814 -18.197 28.873 1.00 97.88 393 THR A C 1
ATOM 3052 O O . THR A 1 393 ? -12.866 -18.900 27.868 1.00 97.88 393 THR A O 1
ATOM 3055 N N . ARG A 1 394 ? -13.909 -17.909 29.573 1.00 98.25 394 ARG A N 1
ATOM 3056 C CA . ARG A 1 394 ? -15.270 -18.241 29.139 1.00 98.25 394 ARG A CA 1
ATOM 3057 C C . ARG A 1 394 ? -16.101 -16.982 29.140 1.00 98.25 394 ARG A C 1
ATOM 3059 O O . ARG A 1 394 ? -16.207 -16.311 30.167 1.00 98.25 394 ARG A O 1
ATOM 3066 N N . ALA A 1 395 ? -16.671 -16.658 27.990 1.00 98.44 395 ALA A N 1
ATOM 3067 C CA . ALA A 1 395 ? -17.473 -15.460 27.844 1.00 98.44 395 ALA A CA 1
ATOM 3068 C C . ALA A 1 395 ? -18.640 -15.678 26.891 1.00 98.44 395 ALA A C 1
ATOM 3070 O O . ALA A 1 395 ? -18.575 -16.481 25.959 1.00 98.44 395 ALA A O 1
ATOM 3071 N N . LYS A 1 396 ? -19.702 -14.914 27.119 1.00 98.56 396 LYS A N 1
ATOM 3072 C CA . LYS A 1 396 ? -20.896 -14.901 26.285 1.00 98.56 396 LYS A CA 1
ATOM 3073 C C . LYS A 1 396 ? -21.260 -13.466 25.951 1.00 98.56 396 LYS A C 1
ATOM 3075 O O . LYS A 1 396 ? -21.427 -12.660 26.858 1.00 98.56 396 LYS A O 1
ATOM 3080 N N . PHE A 1 397 ? -21.432 -13.170 24.671 1.00 98.62 397 PHE A N 1
ATOM 3081 C CA . PHE A 1 397 ? -21.957 -11.904 24.172 1.00 98.62 397 PHE A CA 1
ATOM 3082 C C . PHE A 1 397 ? -23.387 -12.135 23.687 1.00 98.62 397 PHE A C 1
ATOM 3084 O O . PHE A 1 397 ? -23.622 -12.993 22.841 1.00 98.62 397 PHE A O 1
ATOM 3091 N N . THR A 1 398 ? -24.344 -11.400 24.246 1.00 98.44 398 THR A N 1
ATOM 3092 C CA . THR A 1 398 ? -25.777 -11.466 23.892 1.00 98.44 398 THR A CA 1
ATOM 3093 C C . THR A 1 398 ? -26.236 -10.269 23.070 1.00 98.44 398 THR A C 1
ATOM 3095 O O . THR A 1 398 ? -27.336 -10.276 22.529 1.00 98.44 398 THR A O 1
ATOM 3098 N N . ARG A 1 399 ? -25.392 -9.243 22.966 1.00 98.50 399 ARG A N 1
ATOM 3099 C CA . ARG A 1 399 ? -25.546 -8.138 22.027 1.00 98.50 399 ARG A CA 1
ATOM 3100 C C . ARG A 1 399 ? -24.165 -7.753 21.543 1.00 98.50 399 ARG A C 1
ATOM 3102 O O . ARG A 1 399 ? -23.270 -7.522 22.353 1.00 98.50 399 ARG A O 1
ATOM 3109 N N . PHE A 1 400 ? -23.999 -7.668 20.236 1.00 98.56 400 PHE A N 1
ATOM 3110 C CA . PHE A 1 400 ? -22.810 -7.095 19.635 1.00 98.56 400 PHE A CA 1
ATOM 3111 C C . PHE A 1 400 ? -23.266 -6.402 18.368 1.00 98.56 400 PHE A C 1
ATOM 3113 O O . PHE A 1 400 ? -23.531 -7.050 17.365 1.00 98.56 400 PHE A O 1
ATOM 3120 N N . ARG A 1 401 ? -23.429 -5.086 18.428 1.00 98.19 401 ARG A N 1
ATOM 3121 C CA . ARG A 1 401 ? -23.897 -4.317 17.279 1.00 98.19 401 ARG A CA 1
ATOM 3122 C C . ARG A 1 401 ? -23.039 -3.093 17.067 1.00 98.19 401 ARG A C 1
ATOM 3124 O O . ARG A 1 401 ? -22.577 -2.485 18.032 1.00 98.19 401 ARG A O 1
ATOM 3131 N N . VAL A 1 402 ? -22.851 -2.735 15.807 1.00 98.00 402 VAL A N 1
ATOM 3132 C CA . VAL A 1 402 ? -22.015 -1.617 15.383 1.00 98.00 402 VAL A CA 1
ATOM 3133 C C . VAL A 1 402 ? -22.854 -0.665 14.548 1.00 98.00 402 VAL A C 1
ATOM 3135 O O . VAL A 1 402 ? -23.623 -1.099 13.699 1.00 98.00 402 VAL A O 1
ATOM 3138 N N . ARG A 1 403 ? -22.719 0.637 14.778 1.00 95.19 403 ARG A N 1
ATOM 3139 C CA . ARG A 1 403 ? -23.188 1.659 13.841 1.00 95.19 403 ARG A CA 1
ATOM 3140 C C . ARG A 1 403 ? -21.975 2.356 13.258 1.00 95.19 403 ARG A C 1
ATOM 3142 O O . ARG A 1 403 ? -21.170 2.929 13.997 1.00 95.19 403 ARG A O 1
ATOM 3149 N N . GLU A 1 404 ? -21.829 2.263 11.948 1.00 93.44 404 GLU A N 1
ATOM 3150 C CA . GLU A 1 404 ? -20.786 2.961 11.212 1.00 93.44 404 GLU A CA 1
ATOM 3151 C C . GLU A 1 404 ? -21.307 4.332 10.787 1.00 93.44 404 GLU A C 1
ATOM 3153 O O . GLU A 1 404 ? -22.441 4.464 10.335 1.00 93.44 404 GLU A O 1
ATOM 3158 N N . LEU A 1 405 ? -20.481 5.366 10.942 1.00 83.62 405 LEU A N 1
ATOM 3159 C CA . LEU A 1 405 ? -20.844 6.733 10.561 1.00 83.62 405 LEU A CA 1
ATOM 3160 C C . LEU A 1 405 ? -20.863 6.976 9.048 1.00 83.62 405 LEU A C 1
ATOM 3162 O O . LEU A 1 405 ? -21.182 8.081 8.622 1.00 83.62 405 LEU A O 1
ATOM 3166 N N . ARG A 1 406 ? -20.497 5.992 8.232 1.00 74.06 406 ARG A N 1
ATOM 3167 C CA . ARG A 1 406 ? -20.199 6.167 6.815 1.00 74.06 406 ARG A CA 1
ATOM 3168 C C . ARG A 1 406 ? -21.165 5.409 5.924 1.00 74.06 406 ARG A C 1
ATOM 3170 O O . ARG A 1 406 ? -21.545 4.282 6.289 1.00 74.06 406 ARG A O 1
#